Protein AF-A0A955SWL1-F1 (afdb_monomer)

Mean predicted aligned error: 20.35 Å

Foldseek 3Di:
DDWDFPDDDDPVQVVCVLLVNDDPPRTQFDFPVPDQDDQWRAGPDPNGPIDGHPLGDDGFDFDAFKEKDAPDDDCVVGHRTYCCVVQAVRAFKDKDKDKDADAPVLLVAFQWKKKWKLWWQWKWKDKQRHTQDIDQPPPDDDPRDAGNGGDDSVCSRAIDIGTRSVVSSSDDHTMIMMMMMHGHNDSNDNMTIIGIDMDTDHDPPQDDFPPQWFWCPDDDDDPAWDKEWEWEDDPRDIDPIDIDTDGDDPCLLFKFWFWWQQAAADDQQLTKIKIWGCDQAKGFQAQKFKPPFWGDGFHRDIHHHGFMEMEGQDPVSNCVVPNPDFHYRYYIPDGGDLAKDWIWIAGNVRHTSAIEIDGCVLAVCSNNVQWIWGFQCRPDPPRCCNNDSVRTDTAPDRNHDRGDDSDPDDPPPPPPPPPPPDPDDDDDDDDDDDDDDDDDDDDDDDDDDDDDDDDDDDDDDDDDDDDDDDDDDDDDDDDDDDDDDDDDDDDDADDWYWYWYDDDDDDDDDDDPDGTTMTDTDPPDDDDDDD

Solvent-accessible surface area (backbone atoms only — not comparable to full-atom values): 32246 Å² total; per-residue (Å²): 106,51,76,44,54,83,55,88,72,52,73,68,52,52,49,30,50,71,70,70,41,84,70,88,78,51,69,53,35,32,32,59,78,76,72,78,63,74,53,59,34,57,28,76,39,98,69,67,62,58,42,73,58,77,85,79,68,80,67,81,84,78,43,96,61,12,38,21,36,48,92,79,61,90,57,47,92,52,44,50,21,78,43,45,94,69,20,56,75,67,30,10,36,50,82,48,76,49,74,47,75,40,52,65,66,56,67,73,55,51,65,40,29,35,39,34,31,26,36,32,30,14,32,44,32,24,44,65,80,45,80,66,53,71,41,36,63,43,101,74,76,57,88,61,35,37,21,66,41,80,58,56,67,96,51,16,76,44,71,45,77,40,84,31,41,92,48,54,86,55,63,52,67,41,77,42,37,44,36,33,40,40,20,22,68,40,31,68,49,80,57,44,44,38,28,76,47,81,49,73,44,55,79,78,84,90,77,77,81,56,93,68,37,45,70,61,85,63,90,80,84,75,88,47,28,44,50,44,28,39,31,46,36,58,84,86,46,70,51,72,78,44,75,47,68,46,73,34,61,65,44,53,84,18,46,37,76,42,36,39,28,45,26,49,63,63,102,56,62,52,29,35,42,29,37,31,24,75,34,93,55,65,32,41,37,20,59,21,27,39,82,32,63,41,47,41,65,40,51,93,46,74,33,47,56,69,32,55,32,32,38,25,53,33,62,69,51,32,33,73,76,77,45,84,85,57,50,68,71,45,66,35,48,81,62,67,52,57,72,36,48,47,42,26,35,25,35,54,83,64,50,73,40,46,70,31,51,54,50,31,89,62,43,73,48,25,43,54,52,22,16,12,43,29,49,75,59,74,83,54,87,62,62,71,46,67,54,34,67,89,40,44,41,65,34,85,42,80,74,29,48,87,70,54,73,72,74,62,82,82,75,70,76,72,76,73,74,74,80,72,81,72,78,77,84,74,86,76,85,78,81,85,84,82,91,83,83,88,85,91,84,91,88,86,84,90,92,84,83,89,85,88,88,80,90,85,89,82,90,82,89,79,93,77,88,84,84,85,80,75,94,71,94,74,87,80,81,81,83,84,81,81,85,85,84,93,84,83,89,80,90,76,86,58,64,52,38,39,33,38,42,44,57,88,88,74,92,75,87,85,90,78,98,66,88,72,44,30,33,29,58,42,86,60,80,63,86,83,86,83,134

pLDDT: mean 73.9, std 24.83, range [23.28, 98.69]

Structure (mmCIF, N/CA/C/O backbone):
data_AF-A0A955SWL1-F1
#
_entry.id   AF-A0A955SWL1-F1
#
loop_
_atom_site.group_PDB
_atom_site.id
_atom_site.type_symbol
_atom_site.label_atom_id
_atom_site.label_alt_id
_atom_site.label_comp_id
_atom_site.label_asym_id
_atom_site.label_entity_id
_atom_site.label_seq_id
_atom_site.pdbx_PDB_ins_code
_atom_site.Cartn_x
_atom_site.Cartn_y
_atom_site.Cartn_z
_atom_site.occupancy
_atom_site.B_iso_or_equiv
_atom_site.auth_seq_id
_atom_site.auth_comp_id
_atom_site.auth_asym_id
_atom_site.auth_atom_id
_atom_site.pdbx_PDB_model_num
ATOM 1 N N . ASP A 1 1 ? -10.195 -3.690 32.851 1.00 77.19 1 ASP A N 1
ATOM 2 C CA . ASP A 1 1 ? -9.966 -3.498 34.297 1.00 77.19 1 ASP A CA 1
ATOM 3 C C . ASP A 1 1 ? -11.018 -4.256 35.095 1.00 77.19 1 ASP A C 1
ATOM 5 O O . ASP A 1 1 ? -12.102 -4.505 34.584 1.00 77.19 1 ASP A O 1
ATOM 9 N N . VAL A 1 2 ? -10.690 -4.637 36.328 1.00 85.94 2 VAL A N 1
ATOM 10 C CA . VAL A 1 2 ? -11.568 -5.339 37.274 1.00 85.94 2 VAL A CA 1
ATOM 11 C C . VAL A 1 2 ? -11.665 -4.500 38.545 1.00 85.94 2 VAL A C 1
ATOM 13 O O . VAL A 1 2 ? -10.657 -3.994 39.035 1.00 85.94 2 VAL A O 1
ATOM 16 N N . ARG A 1 3 ? -12.878 -4.331 39.081 1.00 88.88 3 ARG A N 1
ATOM 17 C CA . ARG A 1 3 ? -13.158 -3.478 40.245 1.00 88.88 3 ARG A CA 1
ATOM 18 C C . ARG A 1 3 ? -13.991 -4.234 41.275 1.00 88.88 3 ARG A C 1
ATOM 20 O O . ARG A 1 3 ? -15.032 -4.787 40.927 1.00 88.88 3 ARG A O 1
ATOM 27 N N . ILE A 1 4 ? -13.576 -4.211 42.540 1.00 91.50 4 ILE A N 1
ATOM 28 C CA . ILE A 1 4 ? -14.351 -4.761 43.664 1.00 91.50 4 ILE A CA 1
ATOM 29 C C . ILE A 1 4 ? -14.865 -3.619 44.533 1.00 91.50 4 ILE A C 1
ATOM 31 O O . ILE A 1 4 ? -14.110 -2.720 44.900 1.00 91.50 4 ILE A O 1
ATOM 35 N N . TYR A 1 5 ? -16.144 -3.687 44.901 1.00 93.69 5 TYR A N 1
ATOM 36 C CA . TYR A 1 5 ? -16.805 -2.738 45.793 1.00 93.69 5 TYR A CA 1
ATOM 37 C C . TYR A 1 5 ? -17.260 -3.436 47.080 1.00 93.69 5 TYR A C 1
ATOM 39 O O . TYR A 1 5 ? -17.815 -4.532 47.036 1.00 93.69 5 TYR A O 1
ATOM 47 N N . ASN A 1 6 ? -17.101 -2.781 48.233 1.00 94.69 6 ASN A N 1
ATOM 48 C CA . ASN A 1 6 ? -17.523 -3.293 49.549 1.00 94.69 6 ASN A CA 1
ATOM 49 C C . ASN A 1 6 ? -19.047 -3.229 49.796 1.00 94.69 6 ASN A C 1
ATOM 51 O O . ASN A 1 6 ? -19.517 -3.386 50.924 1.00 94.69 6 ASN A O 1
ATOM 55 N N . ARG A 1 7 ? -19.819 -2.981 48.738 1.00 95.25 7 ARG A N 1
ATOM 56 C CA . ARG A 1 7 ? -21.271 -2.818 48.725 1.00 95.25 7 ARG A CA 1
ATOM 57 C C . ARG A 1 7 ? -21.825 -3.259 47.375 1.00 95.25 7 ARG A C 1
ATOM 59 O O . ARG A 1 7 ? -21.114 -3.238 46.374 1.00 95.25 7 ARG A O 1
ATOM 66 N N . ALA A 1 8 ? -23.122 -3.551 47.329 1.00 92.31 8 ALA A N 1
ATOM 67 C CA . ALA A 1 8 ? -23.827 -3.611 46.056 1.00 92.31 8 ALA A CA 1
ATOM 68 C C . ALA A 1 8 ? -23.809 -2.230 45.369 1.00 92.31 8 ALA A C 1
ATOM 70 O O . ALA A 1 8 ? -23.988 -1.190 46.017 1.00 92.31 8 ALA A O 1
ATOM 71 N N . LEU A 1 9 ? -23.616 -2.240 44.053 1.00 91.62 9 LEU A N 1
ATOM 72 C CA . LEU A 1 9 ? -23.863 -1.088 43.194 1.00 91.62 9 LEU A CA 1
ATOM 73 C C . LEU A 1 9 ? -25.334 -1.078 42.773 1.00 91.62 9 LEU A C 1
ATOM 75 O O . LEU A 1 9 ? -25.933 -2.125 42.527 1.00 91.62 9 LEU A O 1
ATOM 79 N N . THR A 1 10 ? -25.923 0.109 42.686 1.00 92.06 10 THR A N 1
ATOM 80 C CA . THR A 1 10 ? -27.245 0.286 42.073 1.00 92.06 10 THR A CA 1
ATOM 81 C C . THR A 1 10 ? -27.165 0.090 40.551 1.00 92.06 10 THR A C 1
ATOM 83 O O . THR A 1 10 ? -26.095 0.286 39.974 1.00 92.06 10 THR A O 1
ATOM 86 N N . PRO A 1 11 ? -28.273 -0.224 39.850 1.00 87.88 11 PRO A N 1
ATOM 87 C CA . PRO A 1 11 ? -28.261 -0.346 38.388 1.00 87.88 11 PRO A CA 1
ATOM 88 C C . PRO A 1 11 ? -27.740 0.906 37.665 1.00 87.88 11 PRO A C 1
ATOM 90 O O . PRO A 1 11 ? -27.077 0.785 36.641 1.00 87.88 11 PRO A O 1
ATOM 93 N N . ALA A 1 12 ? -27.974 2.100 38.223 1.00 82.19 12 ALA A N 1
ATOM 94 C CA . ALA A 1 12 ? -27.424 3.352 37.704 1.00 82.19 12 ALA A CA 1
ATOM 95 C C . ALA A 1 12 ? -25.899 3.453 37.894 1.00 82.19 12 ALA A C 1
ATOM 97 O O . ALA A 1 12 ? -25.203 3.935 37.012 1.00 82.19 12 ALA A O 1
ATOM 98 N N . GLU A 1 13 ? -25.354 2.959 39.007 1.00 88.00 13 GLU A N 1
ATOM 99 C CA . GLU A 1 13 ? -23.904 2.918 39.240 1.00 88.00 13 GLU A CA 1
ATOM 100 C C . GLU A 1 13 ? -23.204 1.855 38.384 1.00 88.00 13 GLU A C 1
ATOM 102 O O . GLU A 1 13 ? -22.094 2.086 37.914 1.00 88.00 13 GLU A O 1
ATOM 107 N N . VAL A 1 14 ? -23.861 0.721 38.119 1.00 81.06 14 VAL A N 1
ATOM 108 C CA . VAL A 1 14 ? -23.382 -0.269 37.138 1.00 81.06 14 VAL A CA 1
ATOM 109 C C . VAL A 1 14 ? -23.376 0.334 35.728 1.00 81.06 14 VAL A C 1
ATOM 111 O O . VAL A 1 14 ? -22.389 0.186 35.013 1.00 81.06 14 VAL A O 1
ATOM 114 N N . MET A 1 15 ? -24.426 1.073 35.352 1.00 71.00 15 MET A N 1
ATOM 115 C CA . MET A 1 15 ? -24.489 1.791 34.073 1.00 71.00 15 MET A CA 1
ATOM 116 C C . MET A 1 15 ? -23.420 2.892 33.972 1.00 71.00 15 MET A C 1
ATOM 118 O O . MET A 1 15 ? -22.793 3.040 32.931 1.00 71.00 15 MET A O 1
ATOM 122 N N . ASN A 1 16 ? -23.147 3.619 35.061 1.00 77.75 16 ASN A N 1
ATOM 123 C CA . ASN A 1 16 ? -22.054 4.592 35.111 1.00 77.75 16 ASN A CA 1
ATOM 124 C C . ASN A 1 16 ? -20.698 3.923 34.840 1.00 77.75 16 ASN A C 1
ATOM 126 O O . ASN A 1 16 ? -19.954 4.413 33.997 1.00 77.75 16 ASN A O 1
ATOM 130 N N . LEU A 1 17 ? -20.401 2.781 35.477 1.00 75.06 17 LEU A N 1
ATOM 131 C CA . LEU A 1 17 ? -19.157 2.044 35.220 1.00 75.06 17 LEU A CA 1
ATOM 132 C C . LEU A 1 17 ? -19.070 1.495 33.788 1.00 75.06 17 LEU A C 1
ATOM 134 O O . LEU A 1 17 ? -17.985 1.520 33.209 1.00 75.06 17 LEU A O 1
ATOM 138 N N . ALA A 1 18 ? -20.186 1.040 33.206 1.00 64.25 18 ALA A N 1
ATOM 139 C CA . ALA A 1 18 ? -20.243 0.653 31.794 1.00 64.25 18 ALA A CA 1
ATOM 140 C C . ALA A 1 18 ? -19.903 1.845 30.878 1.00 64.25 18 ALA A C 1
ATOM 142 O O . ALA A 1 18 ? -19.062 1.720 29.993 1.00 64.25 18 ALA A O 1
ATOM 143 N N . ASN A 1 19 ? -20.446 3.025 31.191 1.00 61.38 19 ASN A N 1
ATOM 144 C CA . ASN A 1 19 ? -20.167 4.300 30.523 1.00 61.38 19 ASN A CA 1
ATOM 145 C C . ASN A 1 19 ? -18.843 4.958 30.980 1.00 61.38 19 ASN A C 1
ATOM 147 O O . ASN A 1 19 ? -18.654 6.159 30.796 1.00 61.38 19 ASN A O 1
ATOM 151 N N . ARG A 1 20 ? -17.938 4.202 31.625 1.00 67.19 20 ARG A N 1
ATOM 152 C CA . ARG A 1 20 ? -16.623 4.645 32.137 1.00 67.19 20 ARG A CA 1
ATOM 153 C C . ARG A 1 20 ? -16.635 5.820 33.132 1.00 67.19 20 ARG A C 1
ATOM 155 O O . ARG A 1 20 ? -15.577 6.339 33.478 1.00 67.19 20 ARG A O 1
ATOM 162 N N . VAL A 1 21 ? -17.795 6.181 33.678 1.00 72.25 21 VAL A N 1
ATOM 163 C CA . VAL A 1 21 ? -17.941 7.154 34.768 1.00 72.25 21 VAL A CA 1
ATOM 164 C C . VAL A 1 21 ? -17.620 6.472 36.098 1.00 72.25 21 VAL A C 1
ATOM 166 O O . VAL A 1 21 ? -18.338 5.575 36.545 1.00 72.25 21 VAL A O 1
ATOM 169 N N . ASP A 1 22 ? -16.548 6.914 36.757 1.00 75.06 22 ASP A N 1
ATOM 170 C CA . ASP A 1 22 ? -16.122 6.352 38.039 1.00 75.06 22 ASP A CA 1
ATOM 171 C C . ASP A 1 22 ? -17.207 6.464 39.121 1.00 75.06 22 ASP A C 1
ATOM 173 O O . ASP A 1 22 ? -17.764 7.531 39.382 1.00 75.06 22 ASP A O 1
ATOM 177 N N . VAL A 1 23 ? -17.453 5.352 39.819 1.00 83.50 23 VAL A N 1
ATOM 178 C CA . VAL A 1 23 ? -18.253 5.314 41.050 1.00 83.50 23 VAL A CA 1
ATOM 179 C C . VAL A 1 23 ? -17.289 5.441 42.239 1.00 83.50 23 VAL A C 1
ATOM 181 O O . VAL A 1 23 ? -16.580 4.474 42.536 1.00 83.50 23 VAL A O 1
ATOM 184 N N . PRO A 1 24 ? -17.228 6.599 42.932 1.00 74.88 24 PRO A N 1
ATOM 185 C CA . PRO A 1 24 ? -16.130 6.920 43.850 1.00 74.88 24 PRO A CA 1
ATOM 186 C C . PRO A 1 24 ? -16.301 6.356 45.270 1.00 74.88 24 PRO A C 1
ATOM 188 O O . PRO A 1 24 ? -15.423 6.527 46.112 1.00 74.88 24 PRO A O 1
ATOM 191 N N . THR A 1 25 ? -17.432 5.718 45.587 1.00 88.19 25 THR A N 1
ATOM 192 C CA . THR A 1 25 ? -17.775 5.299 46.957 1.00 88.19 25 THR A CA 1
ATOM 193 C C . THR A 1 25 ? -17.807 3.781 47.113 1.00 88.19 25 THR A C 1
ATOM 195 O O . THR A 1 25 ? -18.616 3.088 46.497 1.00 88.19 25 THR A O 1
ATOM 198 N N . GLY A 1 26 ? -16.963 3.259 48.007 1.00 88.25 26 GLY A N 1
ATOM 199 C CA . GLY A 1 26 ? -16.896 1.831 48.342 1.00 88.25 26 GLY A CA 1
ATOM 200 C C . GLY A 1 26 ? -15.965 0.994 47.460 1.00 88.25 26 GLY A C 1
ATOM 201 O O . GLY A 1 26 ? -15.867 -0.212 47.684 1.00 88.25 26 GLY A O 1
ATOM 202 N N . LEU A 1 27 ? -15.271 1.606 46.492 1.00 92.19 27 LEU A N 1
ATOM 203 C CA . LEU A 1 27 ? -14.221 0.939 45.719 1.00 92.19 27 LEU A CA 1
ATOM 204 C C . LEU A 1 27 ? -13.147 0.409 46.682 1.00 92.19 27 LEU A C 1
ATOM 206 O O . LEU A 1 27 ? -12.647 1.143 47.533 1.00 92.19 27 LEU A O 1
ATOM 210 N N . THR A 1 28 ? -12.863 -0.885 46.579 1.00 93.75 28 THR A N 1
ATOM 211 C CA . THR A 1 28 ? -11.997 -1.636 47.498 1.00 93.75 28 THR A CA 1
ATOM 212 C C . THR A 1 28 ? -10.724 -2.095 46.799 1.00 93.75 28 THR A C 1
ATOM 214 O O . THR A 1 28 ? -9.659 -1.946 47.374 1.00 93.75 28 THR A O 1
ATOM 217 N N . ALA A 1 29 ? -10.815 -2.574 45.558 1.00 92.12 29 ALA A N 1
ATOM 218 C CA . ALA A 1 29 ? -9.658 -2.901 44.721 1.00 92.12 29 ALA A CA 1
ATOM 219 C C . ALA A 1 29 ? -9.950 -2.544 43.257 1.00 92.12 29 ALA A C 1
ATOM 221 O O . ALA A 1 29 ? -11.106 -2.647 42.824 1.00 92.12 29 ALA A O 1
ATOM 222 N N . HIS A 1 30 ? -8.927 -2.138 42.502 1.00 90.12 30 HIS A N 1
ATOM 223 C CA . HIS A 1 30 ? -9.036 -1.794 41.079 1.00 90.12 30 HIS A CA 1
ATOM 224 C C . HIS A 1 30 ? -7.797 -2.231 40.297 1.00 90.12 30 HIS A C 1
ATOM 226 O O . HIS A 1 30 ? -6.814 -1.502 40.224 1.00 90.12 30 HIS A O 1
ATOM 232 N N . TRP A 1 31 ? -7.868 -3.385 39.641 1.00 89.31 31 TRP A N 1
ATOM 233 C CA . TRP A 1 31 ? -6.806 -3.851 38.748 1.00 89.31 31 TRP A CA 1
ATOM 234 C C . TRP A 1 31 ? -7.074 -3.359 37.334 1.00 89.31 31 TRP A C 1
ATOM 236 O O . TRP A 1 31 ? -8.069 -3.742 36.710 1.00 89.31 31 TRP A O 1
ATOM 246 N N . LYS A 1 32 ? -6.203 -2.504 36.804 1.00 79.00 32 LYS A N 1
ATOM 247 C CA . LYS A 1 32 ? -6.342 -2.006 35.429 1.00 79.00 32 LYS A CA 1
ATOM 248 C C . LYS A 1 32 ? -5.908 -3.028 34.377 1.00 79.00 32 LYS A C 1
ATOM 250 O O . LYS A 1 32 ? -6.414 -2.973 33.246 1.00 79.00 32 LYS A O 1
ATOM 255 N N . LEU A 1 33 ? -5.066 -3.986 34.777 1.00 78.94 33 LEU A N 1
ATOM 256 C CA . LEU A 1 33 ? -4.456 -5.003 33.915 1.00 78.94 33 LEU A CA 1
ATOM 257 C C . LEU A 1 33 ? -3.596 -4.367 32.801 1.00 78.94 33 LEU A C 1
ATOM 259 O O . LEU A 1 33 ? -3.552 -4.878 31.682 1.00 78.94 33 LEU A O 1
ATOM 263 N N . ASP A 1 34 ? -3.068 -3.165 33.068 1.00 72.44 34 ASP A N 1
ATOM 264 C CA . ASP A 1 34 ? -2.283 -2.307 32.168 1.00 72.44 34 ASP A CA 1
ATOM 265 C C . ASP A 1 34 ? -0.789 -2.277 32.528 1.00 72.44 34 ASP A C 1
ATOM 267 O O . ASP A 1 34 ? -0.053 -1.381 32.113 1.00 72.44 34 ASP A O 1
ATOM 271 N N . GLU A 1 35 ? -0.344 -3.276 33.287 1.00 79.25 35 GLU A N 1
ATOM 272 C CA . GLU A 1 35 ? 1.061 -3.563 33.527 1.00 79.25 35 GLU A CA 1
ATOM 273 C C . GLU A 1 35 ? 1.765 -3.985 32.224 1.00 79.25 35 GLU A C 1
ATOM 275 O O . GLU A 1 35 ? 1.132 -4.341 31.232 1.00 79.25 35 GLU A O 1
ATOM 280 N N . THR A 1 36 ? 3.098 -3.915 32.216 1.00 74.62 36 THR A N 1
ATOM 281 C CA . THR A 1 36 ? 3.931 -4.225 31.036 1.00 74.62 36 THR A CA 1
ATOM 282 C C . THR A 1 36 ? 5.124 -5.125 31.371 1.00 74.62 36 THR A C 1
ATOM 284 O O . THR A 1 36 ? 6.067 -5.224 30.591 1.00 74.62 36 THR A O 1
ATOM 287 N N . SER A 1 37 ? 5.158 -5.701 32.578 1.00 79.56 37 SER A N 1
ATOM 288 C CA . SER A 1 37 ? 6.166 -6.677 33.009 1.00 79.56 37 SER A CA 1
ATOM 289 C C . SER A 1 37 ? 5.752 -7.376 34.309 1.00 79.56 37 SER A C 1
ATOM 291 O O . SER A 1 37 ? 5.032 -6.811 35.132 1.00 79.56 37 SER A O 1
ATOM 293 N N . GLY A 1 38 ? 6.274 -8.586 34.529 1.00 84.44 38 GLY A N 1
ATOM 294 C CA . GLY A 1 38 ? 6.095 -9.343 35.772 1.00 84.44 38 GLY A CA 1
ATOM 295 C C . GLY A 1 38 ? 4.741 -10.049 35.909 1.00 84.44 38 GLY A C 1
ATOM 296 O O . GLY A 1 38 ? 3.947 -10.120 34.976 1.00 84.44 38 GLY A O 1
ATOM 297 N N . THR A 1 39 ? 4.492 -10.610 37.093 1.00 87.56 39 THR A N 1
ATOM 298 C CA . THR A 1 39 ? 3.322 -11.462 37.388 1.00 87.56 39 THR A CA 1
ATOM 299 C C . THR A 1 39 ? 2.355 -10.837 38.399 1.00 87.56 39 THR A C 1
ATOM 301 O O . THR A 1 39 ? 1.495 -11.525 38.949 1.00 87.56 39 THR A O 1
ATOM 304 N N . THR A 1 40 ? 2.467 -9.531 38.650 1.00 88.00 40 THR A N 1
ATOM 305 C CA . THR A 1 40 ? 1.610 -8.795 39.590 1.00 88.00 40 THR A CA 1
ATOM 306 C C . THR A 1 40 ? 0.628 -7.920 38.823 1.00 88.00 40 THR A C 1
ATOM 308 O O . THR A 1 40 ? 1.055 -7.064 38.058 1.00 88.00 40 THR A O 1
ATOM 311 N N . ALA A 1 41 ? -0.670 -8.084 39.076 1.00 89.25 41 ALA A N 1
ATOM 312 C CA . ALA A 1 41 ? -1.682 -7.098 38.711 1.00 89.25 41 ALA A CA 1
ATOM 313 C C . ALA A 1 41 ? -1.779 -6.071 39.848 1.00 89.25 41 ALA A C 1
ATOM 315 O O . ALA A 1 41 ? -2.164 -6.426 40.964 1.00 89.25 41 ALA A O 1
ATOM 316 N N . ALA A 1 42 ? -1.428 -4.816 39.596 1.00 90.56 42 ALA A N 1
ATOM 317 C CA . ALA A 1 42 ? -1.368 -3.785 40.622 1.00 90.56 42 ALA A CA 1
ATOM 318 C C . ALA A 1 42 ? -2.771 -3.285 40.996 1.00 90.56 42 ALA A C 1
ATOM 320 O O . ALA A 1 42 ? -3.585 -2.932 40.134 1.00 90.56 42 ALA A O 1
ATOM 321 N N . ASP A 1 43 ? -3.058 -3.206 42.294 1.00 92.62 43 ASP A N 1
ATOM 322 C CA . ASP A 1 43 ? -4.232 -2.490 42.780 1.00 92.62 43 ASP A CA 1
ATOM 323 C C . ASP A 1 43 ? -4.000 -0.980 42.623 1.00 92.62 43 ASP A C 1
ATOM 325 O O . ASP A 1 43 ? -3.198 -0.366 43.322 1.00 92.62 43 ASP A O 1
ATOM 329 N N . SER A 1 44 ? -4.726 -0.355 41.695 1.00 89.56 44 SER A N 1
ATOM 330 C CA . SER A 1 44 ? -4.699 1.096 41.477 1.00 89.56 44 SER A CA 1
ATOM 331 C C . SER A 1 44 ? -5.369 1.898 42.603 1.00 89.56 44 SER A C 1
ATOM 333 O O . SER A 1 44 ? -5.387 3.130 42.539 1.00 89.56 44 SER A O 1
ATOM 335 N N . THR A 1 45 ? -5.930 1.245 43.627 1.00 87.75 45 THR A N 1
ATOM 336 C CA . THR A 1 45 ? -6.356 1.906 44.867 1.00 87.75 45 THR A CA 1
ATOM 337 C C . THR A 1 45 ? -5.235 1.936 45.910 1.00 87.75 45 THR A C 1
ATOM 339 O O . THR A 1 45 ? -4.272 1.182 45.857 1.00 87.75 45 THR A O 1
ATOM 342 N N . ALA A 1 46 ? -5.380 2.775 46.938 1.00 87.06 46 ALA A N 1
ATOM 343 C CA . ALA A 1 46 ? -4.430 2.827 48.053 1.00 87.06 46 ALA A CA 1
ATOM 344 C C . ALA A 1 46 ? -4.536 1.635 49.038 1.00 87.06 46 ALA A C 1
ATOM 346 O O . ALA A 1 46 ? -3.930 1.688 50.109 1.00 87.06 46 ALA A O 1
ATOM 347 N N . ASN A 1 47 ? -5.324 0.596 48.727 1.00 89.69 47 ASN A N 1
ATOM 348 C CA . ASN A 1 47 ? -5.592 -0.522 49.639 1.00 89.69 47 ASN A CA 1
ATOM 349 C C . ASN A 1 47 ? -4.593 -1.686 49.490 1.00 89.69 47 ASN A C 1
ATOM 351 O O . ASN A 1 47 ? -4.467 -2.485 50.419 1.00 89.69 47 ASN A O 1
ATOM 355 N N . GLY A 1 48 ? -3.849 -1.754 48.379 1.00 90.44 48 GLY A N 1
ATOM 356 C CA . GLY A 1 48 ? -2.761 -2.719 48.182 1.00 90.44 48 GLY A CA 1
ATOM 357 C C . GLY A 1 48 ? -3.239 -4.163 48.030 1.00 90.44 48 GLY A C 1
ATOM 358 O O . GLY A 1 48 ? -2.574 -5.092 48.489 1.00 90.44 48 GLY A O 1
ATOM 359 N N . HIS A 1 49 ? -4.409 -4.369 47.424 1.00 93.19 49 HIS A N 1
ATOM 360 C CA . HIS A 1 49 ? -4.927 -5.697 47.099 1.00 93.19 49 HIS A CA 1
ATOM 361 C C . HIS A 1 49 ? -4.339 -6.225 45.783 1.00 93.19 49 HIS A C 1
ATOM 363 O O . HIS A 1 49 ? -5.083 -6.611 44.889 1.00 93.19 49 HIS A O 1
ATOM 369 N N . ASP A 1 50 ? -3.014 -6.225 45.641 1.00 92.50 50 ASP A N 1
ATOM 370 C CA . ASP A 1 50 ? -2.349 -6.675 44.415 1.00 92.50 50 ASP A CA 1
ATOM 371 C C . ASP A 1 50 ? -2.730 -8.125 44.067 1.00 92.50 50 ASP A C 1
ATOM 373 O O . ASP A 1 50 ? -2.742 -9.020 44.918 1.00 92.50 50 ASP A O 1
ATOM 377 N N . GLY A 1 51 ? -3.076 -8.348 42.800 1.00 88.69 51 GLY A N 1
ATOM 378 C CA . GLY A 1 51 ? -3.392 -9.660 42.250 1.00 88.69 51 GLY A CA 1
ATOM 379 C C . GLY A 1 51 ? -2.145 -10.356 41.710 1.00 88.69 51 GLY A C 1
ATOM 380 O O . GLY A 1 51 ? -1.150 -9.715 41.377 1.00 88.69 51 GLY A O 1
ATOM 381 N N . THR A 1 52 ? -2.205 -11.678 41.569 1.00 88.62 52 THR A N 1
ATOM 382 C CA . THR A 1 52 ? -1.174 -12.457 40.870 1.00 88.62 52 THR A CA 1
ATOM 383 C C . THR A 1 52 ? -1.736 -12.946 39.543 1.00 88.62 52 THR A C 1
ATOM 385 O O . THR A 1 52 ? -2.784 -13.593 39.516 1.00 88.62 52 THR A O 1
ATOM 388 N N . LEU A 1 53 ? -1.045 -12.629 38.453 1.00 82.19 53 LEU A N 1
ATOM 389 C CA . LEU A 1 53 ? -1.323 -13.162 37.126 1.00 82.19 53 LEU A CA 1
ATOM 390 C C . LEU A 1 53 ? -0.877 -14.630 37.083 1.00 82.19 53 LEU A C 1
ATOM 392 O O . LEU A 1 53 ? 0.203 -14.971 37.564 1.00 82.19 53 LEU A O 1
ATOM 396 N N . LEU A 1 54 ? -1.726 -15.495 36.534 1.00 79.25 54 LEU A N 1
ATOM 397 C CA . LEU A 1 54 ? -1.484 -16.933 36.408 1.00 79.25 54 LEU A CA 1
ATOM 398 C C . LEU A 1 54 ? -1.244 -17.286 34.936 1.00 79.25 54 LEU A C 1
ATOM 400 O O . LEU A 1 54 ? -1.747 -16.590 34.059 1.00 79.25 54 LEU A O 1
ATOM 404 N N . GLY A 1 55 ? -0.507 -18.371 34.681 1.00 68.19 55 GLY A N 1
ATOM 405 C CA . GLY A 1 55 ? -0.112 -18.773 33.324 1.00 68.19 55 GLY A CA 1
ATOM 406 C C . GLY A 1 55 ? 1.201 -18.151 32.838 1.00 68.19 55 GLY A C 1
ATOM 407 O O . GLY A 1 55 ? 1.414 -18.097 31.636 1.00 68.19 55 GLY A O 1
ATOM 408 N N . ASP A 1 56 ? 2.052 -17.673 33.758 1.00 72.69 56 ASP A N 1
ATOM 409 C CA . ASP A 1 56 ? 3.397 -17.131 33.493 1.00 72.69 56 ASP A CA 1
ATOM 410 C C . ASP A 1 56 ? 3.458 -16.179 32.273 1.00 72.69 56 ASP A C 1
ATOM 412 O O . ASP A 1 56 ? 4.166 -16.453 31.302 1.00 72.69 56 ASP A O 1
ATOM 416 N N . PRO A 1 57 ? 2.709 -15.053 32.302 1.00 73.44 57 PRO A N 1
ATOM 417 C CA . PRO A 1 57 ? 2.546 -14.167 31.151 1.00 73.44 57 PRO A CA 1
ATOM 418 C C . PRO A 1 57 ? 3.876 -13.580 30.674 1.00 73.44 57 PRO A C 1
ATOM 420 O O . PRO A 1 57 ? 4.599 -12.931 31.438 1.00 73.44 57 PRO A O 1
ATOM 423 N N . GLN A 1 58 ? 4.160 -13.766 29.386 1.00 76.94 58 GLN A N 1
ATOM 424 C CA . GLN A 1 58 ? 5.255 -13.091 28.699 1.00 76.94 58 GLN A CA 1
ATOM 425 C C . GLN A 1 58 ? 4.786 -11.721 28.197 1.00 76.94 58 GLN A C 1
ATOM 427 O O . GLN A 1 58 ? 3.651 -11.561 27.749 1.00 76.94 58 GLN A O 1
ATOM 432 N N . TRP A 1 59 ? 5.659 -10.720 28.303 1.00 76.69 59 TRP A N 1
ATOM 433 C CA . TRP A 1 59 ? 5.344 -9.327 27.989 1.00 76.69 59 TRP A CA 1
ATOM 434 C C . TRP A 1 59 ? 6.240 -8.824 26.862 1.00 76.69 59 TRP A C 1
ATOM 436 O O . TRP A 1 59 ? 7.397 -8.466 27.092 1.00 76.69 59 TRP A O 1
ATOM 446 N N . VAL A 1 60 ? 5.688 -8.771 25.653 1.00 75.38 60 VAL A N 1
ATOM 447 C CA . VAL A 1 60 ? 6.367 -8.225 24.472 1.00 75.38 60 VAL A CA 1
ATOM 448 C C . VAL A 1 60 ? 6.139 -6.713 24.406 1.00 75.38 60 VAL A C 1
ATOM 450 O O . VAL A 1 60 ? 5.038 -6.229 24.671 1.00 75.38 60 VAL A O 1
ATOM 453 N N . VAL A 1 61 ? 7.179 -5.948 24.064 1.00 71.56 61 VAL A N 1
ATOM 454 C CA . VAL A 1 61 ? 7.066 -4.502 23.815 1.00 71.56 61 VAL A CA 1
ATOM 455 C C . VAL A 1 61 ? 6.570 -4.307 22.376 1.00 71.56 61 VAL A C 1
ATOM 457 O O . VAL A 1 61 ? 7.304 -4.660 21.456 1.00 71.56 61 VAL A O 1
ATOM 460 N N . PRO A 1 62 ? 5.356 -3.771 22.148 1.00 68.38 62 PRO A N 1
ATOM 461 C CA . PRO A 1 62 ? 4.767 -3.759 20.815 1.00 68.38 62 PRO A CA 1
ATOM 462 C C . PRO A 1 62 ? 5.322 -2.633 19.936 1.00 68.38 62 PRO A C 1
ATOM 464 O O . PRO A 1 62 ? 5.358 -1.465 20.335 1.00 68.38 62 PRO A O 1
ATOM 467 N N . THR A 1 63 ? 5.650 -2.973 18.692 1.00 72.50 63 THR A N 1
ATOM 468 C CA . THR A 1 63 ? 5.797 -2.012 17.592 1.00 72.50 63 THR A CA 1
ATOM 469 C C . THR A 1 63 ? 4.425 -1.771 16.957 1.00 72.50 63 THR A C 1
ATOM 471 O O . THR A 1 63 ? 3.600 -2.681 16.868 1.00 72.50 63 THR A O 1
ATOM 474 N N . ARG A 1 64 ? 4.155 -0.550 16.480 1.00 71.00 64 ARG A N 1
ATOM 475 C CA . ARG A 1 64 ? 2.890 -0.228 15.801 1.00 71.00 64 ARG A CA 1
ATOM 476 C C . ARG A 1 64 ? 2.810 -0.937 14.440 1.00 71.00 64 ARG A C 1
ATOM 478 O O . ARG A 1 64 ? 3.485 -0.527 13.505 1.00 71.00 64 ARG A O 1
ATOM 485 N N . GLY A 1 65 ? 1.946 -1.942 14.337 1.00 79.69 65 GLY A N 1
ATOM 486 C CA . GLY A 1 65 ? 1.670 -2.723 13.128 1.00 79.69 65 GLY A CA 1
ATOM 487 C C . GLY A 1 65 ? 0.957 -4.026 13.498 1.00 79.69 65 GLY A C 1
ATOM 488 O O . GLY A 1 65 ? 0.280 -4.069 14.527 1.00 79.69 65 GLY A O 1
ATOM 489 N N . GLY A 1 66 ? 1.107 -5.079 12.691 1.00 87.19 66 GLY A N 1
ATOM 490 C CA . GLY A 1 66 ? 0.610 -6.409 13.047 1.00 87.19 66 GLY A CA 1
ATOM 491 C C . GLY A 1 66 ? 1.416 -7.069 14.168 1.00 87.19 66 GLY A C 1
ATOM 492 O O . GLY A 1 66 ? 2.600 -6.783 14.363 1.00 87.19 66 GLY A O 1
ATOM 493 N N . VAL A 1 67 ? 0.757 -7.972 14.884 1.00 90.69 67 VAL A N 1
ATOM 494 C CA . VAL A 1 67 ? 1.345 -8.907 15.847 1.00 90.69 67 VAL A CA 1
ATOM 495 C C . VAL A 1 67 ? 1.245 -10.302 15.233 1.00 90.69 67 VAL A C 1
ATOM 497 O O . VAL A 1 67 ? 0.190 -10.643 14.700 1.00 90.69 67 VAL A O 1
ATOM 500 N N . GLY A 1 68 ? 2.316 -11.091 15.262 1.00 92.75 68 GLY A N 1
ATOM 501 C CA . GLY A 1 68 ? 2.321 -12.394 14.593 1.00 92.75 68 GLY A CA 1
ATOM 502 C C . GLY A 1 68 ? 3.665 -13.112 14.621 1.00 92.75 68 GLY A C 1
ATOM 503 O O . GLY A 1 68 ? 4.607 -12.652 15.263 1.00 92.75 68 GLY A O 1
ATOM 504 N N . TYR A 1 69 ? 3.752 -14.221 13.898 1.00 90.75 69 TYR A N 1
ATOM 505 C CA . TYR A 1 69 ? 4.998 -14.875 13.494 1.00 90.75 69 TYR A CA 1
ATOM 506 C C . TYR A 1 69 ? 4.758 -15.672 12.212 1.00 90.75 69 TYR A C 1
ATOM 508 O O . TYR A 1 69 ? 3.645 -16.104 11.947 1.00 90.75 69 TYR A O 1
ATOM 516 N N . HIS A 1 70 ? 5.806 -15.840 11.415 1.00 85.44 70 HIS A N 1
ATOM 517 C CA . HIS A 1 70 ? 5.880 -16.757 10.280 1.00 85.44 70 HIS A CA 1
ATOM 518 C C . HIS A 1 70 ? 7.357 -16.789 9.869 1.00 85.44 70 HIS A C 1
ATOM 520 O O . HIS A 1 70 ? 7.960 -15.720 9.744 1.00 85.44 70 HIS A O 1
ATOM 526 N N . ASP A 1 71 ? 7.970 -17.967 9.723 1.00 66.88 71 ASP A N 1
ATOM 527 C CA . ASP A 1 71 ? 9.425 -18.047 9.489 1.00 66.88 71 ASP A CA 1
ATOM 528 C C . ASP A 1 71 ? 9.828 -17.501 8.114 1.00 66.88 71 ASP A C 1
ATOM 530 O O . ASP A 1 71 ? 10.849 -16.827 7.987 1.00 66.88 71 ASP A O 1
ATOM 534 N N . THR A 1 72 ? 9.004 -17.782 7.102 1.00 58.78 72 THR A N 1
ATOM 535 C CA . THR A 1 72 ? 9.118 -17.295 5.721 1.00 58.78 72 THR A CA 1
ATOM 536 C C . THR A 1 72 ? 7.741 -17.364 5.058 1.00 58.78 72 THR A C 1
ATOM 538 O O . THR A 1 72 ? 7.216 -18.467 4.914 1.00 58.78 72 THR A O 1
ATOM 541 N N . GLY A 1 73 ? 7.185 -16.230 4.618 1.00 60.84 73 GLY A N 1
ATOM 542 C CA . GLY A 1 73 ? 5.958 -16.189 3.810 1.00 60.84 73 GLY A CA 1
ATOM 543 C C . GLY A 1 73 ? 5.062 -14.971 4.071 1.00 60.84 73 GLY A C 1
ATOM 544 O O . GLY A 1 73 ? 5.475 -13.990 4.694 1.00 60.84 73 GLY A O 1
ATOM 545 N N . THR A 1 74 ? 3.817 -15.037 3.586 1.00 64.75 74 THR A N 1
ATOM 546 C CA . THR A 1 74 ? 2.963 -13.867 3.277 1.00 64.75 74 THR A CA 1
ATOM 547 C C . THR A 1 74 ? 2.642 -12.928 4.447 1.00 64.75 74 THR A C 1
ATOM 549 O O . THR A 1 74 ? 2.343 -11.753 4.230 1.00 64.75 74 THR A O 1
ATOM 552 N N . PHE A 1 75 ? 2.716 -13.388 5.699 1.00 72.69 75 PHE A N 1
ATOM 553 C CA . PHE A 1 75 ? 2.437 -12.539 6.865 1.00 72.69 75 PHE A CA 1
ATOM 554 C C . PHE A 1 75 ? 3.599 -11.616 7.238 1.00 72.69 75 PHE A C 1
ATOM 556 O O . PHE A 1 75 ? 3.363 -10.579 7.865 1.00 72.69 75 PHE A O 1
ATOM 563 N N . TYR A 1 76 ? 4.835 -11.959 6.856 1.00 63.66 76 TYR A N 1
ATOM 564 C CA . TYR A 1 76 ? 6.049 -11.283 7.322 1.00 63.66 76 TYR A CA 1
ATOM 565 C C . TYR A 1 76 ? 6.035 -9.753 7.092 1.00 63.66 76 TYR A C 1
ATOM 567 O O . TYR A 1 76 ? 6.258 -9.031 8.067 1.00 63.66 76 TYR A O 1
ATOM 575 N N . PRO A 1 77 ? 5.633 -9.210 5.918 1.00 66.31 77 PRO A N 1
ATOM 576 C CA . PRO A 1 77 ? 5.539 -7.756 5.707 1.00 66.31 77 PRO A CA 1
ATOM 577 C C . PRO A 1 77 ? 4.494 -7.040 6.584 1.00 66.31 77 PRO A C 1
ATOM 579 O O . PRO A 1 77 ? 4.533 -5.819 6.736 1.00 66.31 77 PRO A O 1
ATOM 582 N N . THR A 1 78 ? 3.540 -7.772 7.174 1.00 71.50 78 THR A N 1
ATOM 583 C CA . THR A 1 78 ? 2.497 -7.207 8.052 1.00 71.50 78 THR A CA 1
ATOM 584 C C . THR A 1 78 ? 2.900 -7.225 9.537 1.00 71.50 78 THR A C 1
ATOM 586 O O . THR A 1 78 ? 2.331 -6.476 10.341 1.00 71.50 78 THR A O 1
ATOM 589 N N . ILE A 1 79 ? 3.871 -8.057 9.930 1.00 82.38 79 ILE A N 1
ATOM 590 C CA . ILE A 1 79 ? 4.253 -8.284 11.331 1.00 82.38 79 ILE A CA 1
ATOM 591 C C . ILE A 1 79 ? 5.281 -7.236 11.782 1.00 82.38 79 ILE A C 1
ATOM 593 O O . ILE A 1 79 ? 6.449 -7.272 11.413 1.00 82.38 79 ILE A O 1
ATOM 597 N N . ALA A 1 80 ? 4.857 -6.322 12.658 1.00 82.56 80 ALA A N 1
ATOM 598 C CA . ALA A 1 80 ? 5.741 -5.357 13.318 1.00 82.56 80 ALA A CA 1
ATOM 599 C C . ALA A 1 80 ? 6.170 -5.813 14.727 1.00 82.56 80 ALA A C 1
ATOM 601 O O . ALA A 1 80 ? 7.204 -5.381 15.241 1.00 82.56 80 ALA A O 1
ATOM 602 N N . THR A 1 81 ? 5.370 -6.673 15.364 1.00 84.69 81 THR A N 1
ATOM 603 C CA . THR A 1 81 ? 5.665 -7.291 16.663 1.00 84.69 81 THR A CA 1
ATOM 604 C C . THR A 1 81 ? 5.692 -8.8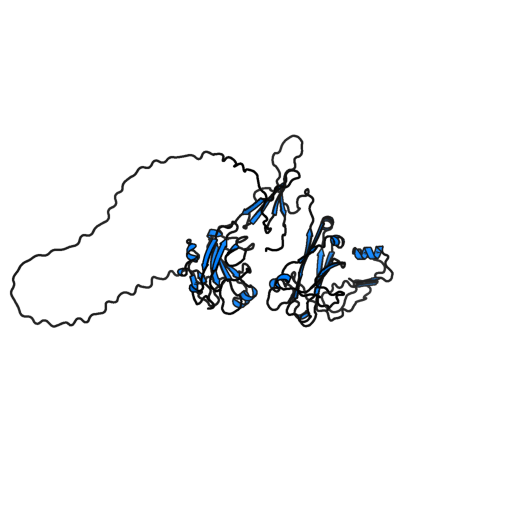05 16.493 1.00 84.69 81 THR A C 1
ATOM 606 O O . THR A 1 81 ? 4.638 -9.438 16.425 1.00 84.69 81 THR A O 1
ATOM 609 N N . ASN A 1 82 ? 6.894 -9.375 16.418 1.00 88.88 82 ASN A N 1
ATOM 610 C CA . ASN A 1 82 ? 7.073 -10.823 16.422 1.00 88.88 82 ASN A CA 1
ATOM 611 C C . ASN A 1 82 ? 6.759 -11.377 17.830 1.00 88.88 82 ASN A C 1
ATOM 613 O O . ASN A 1 82 ? 7.214 -10.797 18.817 1.00 88.88 82 ASN A O 1
ATOM 617 N N . VAL A 1 83 ? 5.960 -12.447 17.911 1.00 90.75 83 VAL A N 1
ATOM 618 C CA . VAL A 1 83 ? 5.573 -13.143 19.161 1.00 90.75 83 VAL A CA 1
ATOM 619 C C . VAL A 1 83 ? 5.827 -14.658 19.115 1.00 90.75 83 VAL A C 1
ATOM 621 O O . VAL A 1 83 ? 5.241 -15.419 19.884 1.00 90.75 83 VAL A O 1
ATOM 624 N N . ASP A 1 84 ? 6.692 -15.100 18.199 1.00 90.94 84 ASP A N 1
ATOM 625 C CA . ASP A 1 84 ? 7.080 -16.499 17.982 1.00 90.94 84 ASP A CA 1
ATOM 626 C C . ASP A 1 84 ? 7.491 -17.211 19.278 1.00 90.94 84 ASP A C 1
ATOM 628 O O . ASP A 1 84 ? 6.903 -18.221 19.658 1.00 90.94 84 ASP A O 1
ATOM 632 N N . ALA A 1 85 ? 8.456 -16.640 20.003 1.00 88.81 85 ALA A N 1
ATOM 633 C CA . ALA A 1 85 ? 9.027 -17.240 21.208 1.00 88.81 85 ALA A CA 1
ATOM 634 C C . ALA A 1 85 ? 8.035 -17.319 22.386 1.00 88.81 85 ALA A C 1
ATOM 636 O O . ALA A 1 85 ? 8.241 -18.096 23.322 1.00 88.81 85 ALA A O 1
ATOM 637 N N . GLU A 1 86 ? 6.975 -16.511 22.356 1.00 89.19 86 GLU A N 1
ATOM 638 C CA . GLU A 1 86 ? 5.919 -16.457 23.363 1.00 89.19 86 GLU A CA 1
ATOM 639 C C . GLU A 1 86 ? 4.702 -17.333 23.021 1.00 89.19 86 GLU A C 1
ATOM 641 O O . GLU A 1 86 ? 3.951 -17.696 23.930 1.00 89.19 86 GLU A O 1
ATOM 646 N N . MET A 1 87 ? 4.500 -17.676 21.743 1.00 91.81 87 MET A N 1
ATOM 647 C CA . MET A 1 87 ? 3.345 -18.446 21.267 1.00 91.81 87 MET A CA 1
ATOM 648 C C . MET A 1 87 ? 3.703 -19.826 20.710 1.00 91.81 87 MET A C 1
ATOM 650 O O . MET A 1 87 ? 3.073 -20.803 21.118 1.00 91.81 87 MET A O 1
ATOM 654 N N . ARG A 1 88 ? 4.693 -19.962 19.820 1.00 92.00 88 ARG A N 1
ATOM 655 C CA . ARG A 1 88 ? 4.885 -21.207 19.062 1.00 92.00 88 ARG A CA 1
ATOM 656 C C . ARG A 1 88 ? 5.451 -22.331 19.936 1.00 92.00 88 ARG A C 1
ATOM 658 O O . ARG A 1 88 ? 6.495 -22.213 20.572 1.00 92.00 88 ARG A O 1
ATOM 665 N N . GLY A 1 89 ? 4.721 -23.440 20.001 1.00 91.69 89 GLY A N 1
ATOM 666 C CA . GLY A 1 89 ? 4.925 -24.532 20.955 1.00 91.69 89 GLY A CA 1
ATOM 667 C C . GLY A 1 89 ? 4.543 -24.199 22.408 1.00 91.69 89 GLY A C 1
ATOM 668 O O . GLY A 1 89 ? 4.834 -25.004 23.297 1.00 91.69 89 GLY A O 1
ATOM 669 N N . VAL A 1 90 ? 3.920 -23.041 22.672 1.00 91.62 90 VAL A N 1
ATOM 670 C CA . VAL A 1 90 ? 3.685 -22.493 24.025 1.00 91.62 90 VAL A CA 1
ATOM 671 C C . VAL A 1 90 ? 2.213 -22.148 24.281 1.00 91.62 90 VAL A C 1
ATOM 673 O O . VAL A 1 90 ? 1.650 -22.630 25.266 1.00 91.62 90 VAL A O 1
ATOM 676 N N . ASN A 1 91 ? 1.577 -21.329 23.435 1.00 91.00 91 ASN A N 1
ATOM 677 C CA . ASN A 1 91 ? 0.199 -20.870 23.621 1.00 91.00 91 ASN A CA 1
ATOM 678 C C . ASN A 1 91 ? -0.511 -20.525 22.301 1.00 91.00 91 ASN A C 1
ATOM 680 O O . ASN A 1 91 ? 0.001 -19.752 21.501 1.00 91.00 91 ASN A O 1
ATOM 684 N N . ALA A 1 92 ? -1.752 -20.992 22.135 1.00 93.19 92 ALA A N 1
ATOM 685 C CA . ALA A 1 92 ? -2.558 -20.783 20.925 1.00 93.19 92 ALA A CA 1
ATOM 686 C C . ALA A 1 92 ? -3.257 -19.404 20.837 1.00 93.19 92 ALA A C 1
ATOM 688 O O . ALA A 1 92 ? -4.152 -19.224 20.013 1.00 93.19 92 ALA A O 1
ATOM 689 N N . SER A 1 93 ? -2.930 -18.430 21.699 1.00 94.38 93 SER A N 1
ATOM 690 C CA . SER A 1 93 ? -3.518 -17.082 21.611 1.00 94.38 93 SER A CA 1
ATOM 691 C C . SER A 1 93 ? -2.670 -15.984 22.264 1.00 94.38 93 SER A C 1
ATOM 693 O O . SER A 1 93 ? -1.828 -16.258 23.121 1.00 94.38 93 SER A O 1
ATOM 695 N N . THR A 1 94 ? -2.934 -14.725 21.906 1.00 92.19 94 THR A N 1
ATOM 696 C CA . THR A 1 94 ? -2.312 -13.540 22.525 1.00 92.19 94 THR A CA 1
ATOM 697 C C . THR A 1 94 ? -3.312 -12.406 22.756 1.00 92.19 94 THR A C 1
ATOM 699 O O . THR A 1 94 ? -4.329 -12.304 22.067 1.00 92.19 94 THR A O 1
ATOM 702 N N . TYR A 1 95 ? -3.027 -11.538 23.733 1.00 91.06 95 TYR A N 1
ATOM 703 C CA . TYR A 1 95 ? -3.868 -10.400 24.116 1.00 91.06 95 TYR A CA 1
ATOM 704 C C . TYR A 1 95 ? -3.223 -9.063 23.736 1.00 91.06 95 TYR A C 1
ATOM 706 O O . TYR A 1 95 ? -2.259 -8.615 24.354 1.00 91.06 95 TYR A O 1
ATOM 714 N N . ILE A 1 96 ? -3.821 -8.376 22.765 1.00 89.81 96 ILE A N 1
ATOM 715 C CA . ILE A 1 96 ? -3.391 -7.065 22.275 1.00 89.81 96 ILE A CA 1
ATOM 716 C C . ILE A 1 96 ? -4.224 -5.967 22.948 1.00 89.81 96 ILE A C 1
ATOM 718 O O . ILE A 1 96 ? -5.447 -6.075 23.067 1.00 89.81 96 ILE A O 1
ATOM 722 N N . ARG A 1 97 ? -3.574 -4.873 23.365 1.00 86.19 97 ARG A N 1
ATOM 723 C CA . ARG A 1 97 ? -4.216 -3.679 23.939 1.00 86.19 97 ARG A CA 1
ATOM 724 C C . ARG A 1 97 ? -3.755 -2.418 23.208 1.00 86.19 97 ARG A C 1
ATOM 726 O O . ARG A 1 97 ? -2.618 -1.994 23.375 1.00 86.19 97 ARG A O 1
ATOM 733 N N . VAL A 1 98 ? -4.658 -1.790 22.456 1.00 86.38 98 VAL A N 1
ATOM 734 C CA . VAL A 1 98 ? -4.422 -0.541 21.715 1.00 86.38 98 VAL A CA 1
ATOM 735 C C . VAL A 1 98 ? -5.164 0.612 22.409 1.00 86.38 98 VAL A C 1
ATOM 737 O O . VAL A 1 98 ? -6.378 0.762 22.228 1.00 86.38 98 VAL A O 1
ATOM 740 N N . PRO A 1 99 ? -4.488 1.414 23.254 1.00 83.38 99 PRO A N 1
ATOM 741 C CA . PRO A 1 99 ? -5.067 2.627 23.822 1.00 83.38 99 PRO A CA 1
ATOM 742 C C . PRO A 1 99 ? -5.102 3.749 22.775 1.00 83.38 99 PRO A C 1
ATOM 744 O O . PRO A 1 99 ? -4.154 3.924 22.013 1.00 83.38 99 PRO A O 1
ATOM 747 N N . PHE A 1 100 ? -6.174 4.538 22.761 1.00 85.19 100 PHE A N 1
ATOM 748 C CA . PHE A 1 100 ? -6.322 5.688 21.862 1.00 85.19 100 PHE A CA 1
ATOM 749 C C . PHE A 1 100 ? -7.168 6.797 22.500 1.00 85.19 100 PHE A C 1
ATOM 751 O O . PHE A 1 100 ? -7.725 6.624 23.586 1.00 85.19 100 PHE A O 1
ATOM 758 N N . THR A 1 101 ? -7.259 7.954 21.844 1.00 83.25 101 THR A N 1
ATOM 759 C CA . THR A 1 101 ? -8.045 9.103 22.316 1.00 83.25 101 THR A CA 1
ATOM 760 C C . THR A 1 101 ? -9.025 9.592 21.262 1.00 83.25 101 THR A C 1
ATOM 762 O O . THR A 1 101 ? -8.665 9.647 20.091 1.00 83.25 101 THR A O 1
ATOM 765 N N . VAL A 1 102 ? -10.223 9.997 21.687 1.00 83.12 102 VAL A N 1
ATOM 766 C CA . VAL A 1 102 ? -11.270 10.574 20.825 1.00 83.12 102 VAL A CA 1
ATOM 767 C C . VAL A 1 102 ? -11.660 11.955 21.359 1.00 83.12 102 VAL A C 1
ATOM 769 O O . VAL A 1 102 ? -11.861 12.114 22.567 1.00 83.12 102 VAL A O 1
ATOM 772 N N . GLY A 1 103 ? -11.758 12.964 20.493 1.00 83.12 103 GLY A N 1
ATOM 773 C CA . GLY A 1 103 ? -12.240 14.293 20.854 1.00 83.12 103 GLY A CA 1
ATOM 774 C C . GLY A 1 103 ? -13.747 14.310 21.116 1.00 83.12 103 GLY A C 1
ATOM 775 O O . GLY A 1 103 ? -14.510 13.509 20.581 1.00 83.12 103 GLY A O 1
ATOM 776 N N . ALA A 1 104 ? -14.201 15.237 21.962 1.00 82.56 104 ALA A N 1
ATOM 777 C CA . ALA A 1 104 ? -15.623 15.344 22.298 1.00 82.56 104 ALA A CA 1
ATOM 778 C C . ALA A 1 104 ? -16.498 15.748 21.096 1.00 82.56 104 ALA A C 1
ATOM 780 O O . ALA A 1 104 ? -17.657 15.349 21.043 1.00 82.56 104 ALA A O 1
ATOM 781 N N . ASN A 1 105 ? -15.933 16.508 20.150 1.00 79.38 105 ASN A N 1
ATOM 782 C CA . ASN A 1 105 ? -16.604 16.933 18.921 1.00 79.38 105 ASN A CA 1
ATOM 783 C C . ASN A 1 105 ? -16.638 15.786 17.898 1.00 79.38 105 ASN A C 1
ATOM 785 O O . ASN A 1 105 ? -17.684 15.482 17.341 1.00 79.38 105 ASN A O 1
ATOM 789 N N . ASP A 1 106 ? -15.514 15.092 17.706 1.00 79.25 106 ASP A N 1
ATOM 790 C CA . ASP A 1 106 ? -15.413 13.932 16.814 1.00 79.25 106 ASP A CA 1
ATOM 791 C C . ASP A 1 106 ? -16.453 12.867 17.214 1.00 79.25 106 ASP A C 1
ATOM 793 O O . ASP A 1 106 ? -17.241 12.406 16.391 1.00 79.25 106 ASP A O 1
ATOM 797 N N . LEU A 1 107 ? -16.547 12.573 18.519 1.00 84.81 107 LEU A N 1
ATOM 798 C CA . LEU A 1 107 ? -17.523 11.634 19.077 1.00 84.81 107 LEU A CA 1
ATOM 799 C C . LEU A 1 107 ? -18.988 12.078 18.920 1.00 84.81 107 LEU A C 1
ATOM 801 O O . LEU A 1 107 ? -19.866 11.218 18.875 1.00 84.81 107 LEU A O 1
ATOM 805 N N . SER A 1 108 ? -19.284 13.382 18.853 1.00 82.56 108 SER A N 1
ATOM 806 C CA . SER A 1 108 ? -20.648 13.847 18.556 1.00 82.56 108 SER A CA 1
ATOM 807 C C . SER A 1 108 ? -21.005 13.765 17.073 1.00 82.56 108 SER A C 1
ATOM 809 O O . SER A 1 108 ? -22.190 13.813 16.748 1.00 82.56 108 SER A O 1
ATOM 811 N N . ASN A 1 109 ? -20.003 13.635 16.199 1.00 80.94 109 ASN A N 1
ATOM 812 C CA . ASN A 1 109 ? -20.179 13.667 14.752 1.00 80.94 109 ASN A CA 1
ATOM 813 C C . ASN A 1 109 ? -20.167 12.264 14.130 1.00 80.94 109 ASN A C 1
ATOM 815 O O . ASN A 1 109 ? -20.900 12.049 13.172 1.00 80.94 109 ASN A O 1
ATOM 819 N N . PHE A 1 110 ? -19.396 11.309 14.673 1.00 85.25 110 PHE A N 1
ATOM 820 C CA . PHE A 1 110 ? -19.300 9.936 14.151 1.00 85.25 110 PHE A CA 1
ATOM 821 C C . PHE A 1 110 ? -20.676 9.289 13.912 1.00 85.25 110 PHE A C 1
ATOM 823 O O . PHE A 1 110 ? -21.448 9.066 14.847 1.00 85.25 110 PHE A O 1
ATOM 830 N N . GLN A 1 111 ? -20.942 8.910 12.659 1.00 79.44 111 GLN A N 1
ATOM 831 C CA . GLN A 1 111 ? -22.138 8.155 12.261 1.00 79.44 111 GLN A CA 1
ATOM 832 C C . GLN A 1 111 ? -21.813 6.710 11.880 1.00 79.44 111 GLN A C 1
ATOM 834 O O . GLN A 1 111 ? -22.722 5.888 11.845 1.00 79.44 111 GLN A O 1
ATOM 839 N N . PHE A 1 112 ? -20.540 6.403 11.616 1.00 81.38 112 PHE A N 1
ATOM 840 C CA . PHE A 1 112 ? -20.044 5.089 11.223 1.00 81.38 112 PHE A CA 1
ATOM 841 C C . PHE A 1 112 ? -18.774 4.735 11.993 1.00 81.38 112 PHE A C 1
ATOM 843 O O . PHE A 1 112 ? -17.959 5.598 12.330 1.00 81.38 112 PHE A O 1
ATOM 850 N N . LEU A 1 113 ? -18.603 3.443 12.261 1.00 89.31 113 LEU A N 1
ATOM 851 C CA . LEU A 1 113 ? -17.411 2.892 12.897 1.00 89.31 113 LEU A CA 1
ATOM 852 C C . LEU A 1 113 ? -17.123 1.527 12.278 1.00 89.31 113 LEU A C 1
ATOM 854 O O . LEU A 1 113 ? -18.002 0.672 12.237 1.00 89.31 113 LEU A O 1
ATOM 858 N N . ASN A 1 114 ? -15.899 1.300 11.817 1.00 86.81 114 ASN A N 1
ATOM 859 C CA . ASN A 1 114 ? -15.477 0.038 11.226 1.00 86.81 114 ASN A CA 1
ATOM 860 C C . ASN A 1 114 ? -14.168 -0.424 11.855 1.00 86.81 114 ASN A C 1
ATOM 862 O O . ASN A 1 114 ? -13.218 0.348 11.979 1.00 86.81 114 ASN A O 1
ATOM 866 N N . LEU A 1 115 ? -14.116 -1.696 12.234 1.00 90.88 115 LEU A N 1
ATOM 867 C CA . LEU A 1 115 ? -12.868 -2.362 12.572 1.00 90.88 115 LEU A CA 1
ATOM 868 C C . LEU A 1 115 ? -12.418 -3.147 11.338 1.00 90.88 115 LEU A C 1
ATOM 870 O O . LEU A 1 115 ? -13.058 -4.136 10.983 1.00 90.88 115 LEU A O 1
ATOM 874 N N . LYS A 1 116 ? -11.321 -2.737 10.701 1.00 88.00 116 LYS A N 1
ATOM 875 C CA . LYS A 1 116 ? -10.617 -3.586 9.737 1.00 88.00 116 LYS A CA 1
ATOM 876 C C . LYS A 1 116 ? -9.729 -4.565 10.500 1.00 88.00 116 LYS A C 1
ATOM 878 O O . LYS A 1 116 ? -9.090 -4.196 11.486 1.00 88.00 116 LYS A O 1
ATOM 883 N N . THR A 1 117 ? -9.651 -5.803 10.023 1.00 88.88 117 THR A N 1
ATOM 884 C CA . THR A 1 117 ? -8.777 -6.846 10.582 1.00 88.88 117 THR A CA 1
ATOM 885 C C . THR A 1 117 ? -8.089 -7.642 9.480 1.00 88.88 117 THR A C 1
ATOM 887 O O . THR A 1 117 ? -8.759 -8.234 8.635 1.00 88.88 117 THR A O 1
ATOM 890 N N . ARG A 1 118 ? -6.757 -7.692 9.509 1.00 91.12 118 ARG A N 1
ATOM 891 C CA . ARG A 1 118 ? -6.003 -8.827 8.964 1.00 91.12 118 ARG A CA 1
ATOM 892 C C . ARG A 1 118 ? -5.889 -9.815 10.110 1.00 91.12 118 ARG A C 1
ATOM 894 O O . ARG A 1 118 ? -5.448 -9.435 11.192 1.00 91.12 118 ARG A O 1
ATOM 901 N N . TYR A 1 119 ? -6.365 -11.030 9.919 1.00 93.62 119 TYR A N 1
ATOM 902 C CA . TYR A 1 119 ? -6.260 -12.066 10.937 1.00 93.62 119 TYR A CA 1
ATOM 903 C C . TYR A 1 119 ? -6.129 -13.405 10.247 1.00 93.62 119 TYR A C 1
ATOM 905 O O . TYR A 1 119 ? -6.736 -13.606 9.194 1.00 93.62 119 TYR A O 1
ATOM 913 N N . ASP A 1 120 ? -5.358 -14.275 10.865 1.00 91.19 120 ASP A N 1
ATOM 914 C CA . ASP A 1 120 ? -5.127 -15.636 10.428 1.00 91.19 120 ASP A CA 1
ATOM 915 C C . ASP A 1 120 ? -6.311 -16.541 10.808 1.00 91.19 120 ASP A C 1
ATOM 917 O O . ASP A 1 120 ? -7.420 -16.293 10.321 1.00 91.19 120 ASP A O 1
ATOM 921 N N . ALA A 1 121 ? -6.143 -17.509 11.714 1.00 94.25 121 ALA A N 1
ATOM 922 C CA . ALA A 1 121 ? -7.224 -18.393 12.138 1.00 94.25 121 ALA A CA 1
ATOM 923 C C . ALA A 1 121 ? -8.413 -17.628 12.767 1.00 94.25 121 ALA A C 1
ATOM 925 O O . ALA A 1 121 ? -9.508 -17.622 12.199 1.00 94.25 121 ALA A O 1
ATOM 926 N N . GLY A 1 122 ? -8.235 -16.920 13.898 1.00 95.94 122 GLY A N 1
ATOM 927 C CA . GLY A 1 122 ? -9.362 -16.269 14.590 1.00 95.94 122 GLY A CA 1
ATOM 928 C C . GLY A 1 122 ? -9.041 -15.072 15.491 1.00 95.94 122 GLY A C 1
ATOM 929 O O . GLY A 1 122 ? -7.893 -14.778 15.817 1.00 95.94 122 GLY A O 1
ATOM 930 N N . PHE A 1 123 ? -10.083 -14.352 15.922 1.00 97.69 123 PHE A N 1
ATOM 931 C CA . PHE A 1 123 ? -9.960 -13.270 16.908 1.00 97.69 123 PHE A CA 1
ATOM 932 C C . PHE A 1 123 ? -11.284 -12.942 17.620 1.00 97.69 123 PHE A C 1
ATOM 934 O O . PHE A 1 123 ? -12.368 -13.103 17.058 1.00 97.69 123 PHE A O 1
ATOM 941 N N . VAL A 1 124 ? -11.201 -12.361 18.822 1.00 97.81 124 VAL A N 1
ATOM 942 C CA . VAL A 1 124 ? -12.326 -11.695 19.506 1.00 97.81 124 VAL A CA 1
ATOM 943 C C . VAL A 1 124 ? -11.926 -10.268 19.904 1.00 97.81 124 VAL A C 1
ATOM 945 O O . VAL A 1 124 ? -10.877 -10.067 20.516 1.00 97.81 124 VAL A O 1
ATOM 948 N N . ALA A 1 125 ? -12.736 -9.261 19.566 1.00 96.69 125 ALA A N 1
ATOM 949 C CA . ALA A 1 125 ? -12.434 -7.846 19.807 1.00 96.69 125 ALA A CA 1
ATOM 950 C C . ALA A 1 125 ? -13.426 -7.173 20.767 1.00 96.69 125 ALA A C 1
ATOM 952 O O . ALA A 1 125 ? -14.647 -7.332 20.660 1.00 96.69 125 ALA A O 1
ATOM 953 N N . TYR A 1 126 ? -12.885 -6.348 21.663 1.00 93.38 126 TYR A N 1
ATOM 954 C CA . TYR A 1 126 ? -13.609 -5.562 22.654 1.00 93.38 126 TYR A CA 1
ATOM 955 C C . TYR A 1 126 ? -13.281 -4.071 22.538 1.00 93.38 126 TYR A C 1
ATOM 957 O O . TYR A 1 126 ? -12.117 -3.675 22.613 1.00 93.38 126 TYR A O 1
ATOM 965 N N . LEU A 1 127 ? -14.310 -3.229 22.469 1.00 92.25 127 LEU A N 1
ATOM 966 C CA . LEU A 1 127 ? -14.190 -1.775 22.548 1.00 92.25 127 LEU A CA 1
ATOM 967 C C . LEU A 1 127 ? -14.603 -1.310 23.945 1.00 92.25 127 LEU A C 1
ATOM 969 O O . LEU A 1 127 ? -15.727 -1.553 24.383 1.00 92.25 127 LEU A O 1
ATOM 973 N N . ASN A 1 128 ? -13.675 -0.705 24.688 1.00 84.00 128 ASN A N 1
ATOM 974 C CA . ASN A 1 128 ? -13.857 -0.289 26.084 1.00 84.00 128 ASN A CA 1
ATOM 975 C C . ASN A 1 128 ? -14.411 -1.390 27.020 1.00 84.00 128 ASN A C 1
ATOM 977 O O . ASN A 1 128 ? -14.928 -1.091 28.099 1.00 84.00 128 ASN A O 1
ATOM 981 N N . GLY A 1 129 ? -14.244 -2.668 26.660 1.00 82.88 129 GLY A N 1
ATOM 982 C CA . GLY A 1 129 ? -14.726 -3.836 27.409 1.00 82.88 129 GLY A CA 1
ATOM 983 C C . GLY A 1 129 ? -16.091 -4.391 26.973 1.00 82.88 129 GLY A C 1
ATOM 984 O O . GLY A 1 129 ? -16.507 -5.407 27.520 1.00 82.88 129 GLY A O 1
ATOM 985 N N . GLN A 1 130 ? -16.770 -3.785 25.994 1.00 86.81 130 GLN A N 1
ATOM 986 C CA . GLN A 1 130 ? -17.911 -4.404 25.303 1.00 86.81 130 GLN A CA 1
ATOM 987 C C . GLN A 1 130 ? -17.403 -5.215 24.110 1.00 86.81 130 GLN A C 1
ATOM 989 O O . GLN A 1 130 ? -16.538 -4.729 23.386 1.00 86.81 130 GLN A O 1
ATOM 994 N N . LYS A 1 131 ? -17.909 -6.435 23.887 1.00 93.19 131 LYS A N 1
ATOM 995 C CA . LYS A 1 131 ? -17.539 -7.233 22.702 1.00 93.19 131 LYS A CA 1
ATOM 996 C C . LYS A 1 131 ? -18.158 -6.596 21.457 1.00 93.19 131 LYS A C 1
ATOM 998 O O . LYS A 1 131 ? -19.351 -6.306 21.473 1.00 93.19 131 LYS A O 1
ATOM 1003 N N . VAL A 1 132 ? -17.363 -6.388 20.408 1.00 94.50 132 VAL A N 1
ATOM 1004 C CA . VAL A 1 132 ? -17.793 -5.669 19.194 1.00 94.50 132 VAL A CA 1
ATOM 1005 C C . VAL A 1 132 ? -17.646 -6.469 17.900 1.00 94.50 132 VAL A C 1
ATOM 1007 O O . VAL A 1 132 ? -18.498 -6.332 17.033 1.00 94.50 132 VAL A O 1
ATOM 1010 N N . ALA A 1 133 ? -16.635 -7.332 17.778 1.00 96.44 133 ALA A N 1
ATOM 1011 C CA . ALA A 1 133 ? -16.456 -8.218 16.624 1.00 96.44 133 ALA A CA 1
ATOM 1012 C C . ALA A 1 133 ? -15.814 -9.544 17.045 1.00 96.44 133 ALA A C 1
ATOM 1014 O O . ALA A 1 133 ? -15.131 -9.608 18.069 1.00 96.44 133 ALA A O 1
ATOM 1015 N N . GLU A 1 134 ? -16.027 -10.591 16.250 1.00 97.31 134 GLU A N 1
ATOM 1016 C CA . GLU A 1 134 ? -15.385 -11.895 16.420 1.00 97.31 134 GLU A CA 1
ATOM 1017 C C . GLU A 1 134 ? -15.349 -12.690 15.110 1.00 97.31 134 GLU A C 1
ATOM 1019 O O . GLU A 1 134 ? -16.230 -12.535 14.263 1.00 97.31 134 GLU A O 1
ATOM 1024 N N 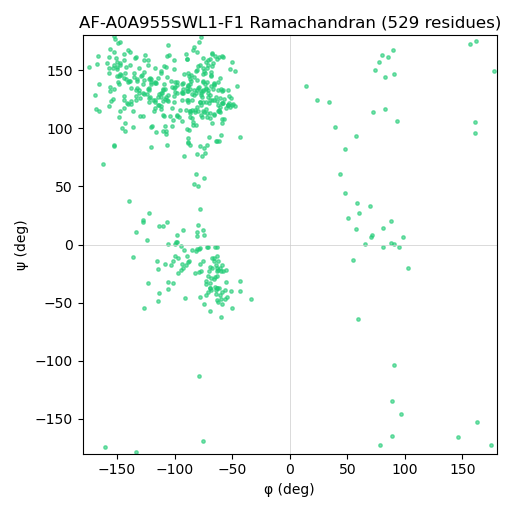. ALA A 1 135 ? -14.352 -13.560 14.960 1.00 95.88 135 ALA A N 1
ATOM 1025 C CA . ALA A 1 135 ? -14.273 -14.552 13.892 1.00 95.88 135 ALA A CA 1
ATOM 1026 C C . ALA A 1 135 ? -13.534 -15.808 14.376 1.00 95.88 135 ALA A C 1
ATOM 1028 O O . ALA A 1 135 ? -12.551 -15.687 15.105 1.00 95.88 135 ALA A O 1
ATOM 1029 N N . ALA A 1 136 ? -14.020 -16.992 13.980 1.00 94.62 136 ALA A N 1
ATOM 1030 C CA . ALA A 1 136 ? -13.450 -18.298 14.342 1.00 94.62 136 ALA A CA 1
ATOM 1031 C C . ALA A 1 136 ? -13.144 -18.461 15.850 1.00 94.62 136 ALA A C 1
ATOM 1033 O O . ALA A 1 136 ? -12.090 -18.950 16.247 1.00 94.62 136 ALA A O 1
ATOM 1034 N N . VAL A 1 137 ? -14.072 -18.036 16.716 1.00 95.75 137 VAL A N 1
ATOM 1035 C CA . VAL A 1 137 ? -13.921 -18.107 18.182 1.00 95.75 137 VAL A CA 1
ATOM 1036 C C . VAL A 1 137 ? -14.698 -19.307 18.743 1.00 95.75 137 VAL A C 1
ATOM 1038 O O . VAL A 1 137 ? -15.857 -19.509 18.363 1.00 95.75 137 VAL A O 1
ATOM 1041 N N . PRO A 1 138 ? -14.123 -20.114 19.657 1.00 93.69 138 PRO A N 1
ATOM 1042 C CA . PRO A 1 138 ? -14.860 -21.174 20.343 1.00 93.69 138 PRO A CA 1
ATOM 1043 C C . PRO A 1 138 ? -15.945 -20.603 21.270 1.00 93.69 138 PRO A C 1
ATOM 1045 O O . PRO A 1 138 ? -15.853 -19.481 21.758 1.00 93.69 138 PRO A O 1
ATOM 1048 N N . ALA A 1 139 ? -16.976 -21.401 21.570 1.00 90.44 139 ALA A N 1
ATOM 1049 C CA . ALA A 1 139 ? -18.186 -20.941 22.272 1.00 90.44 139 ALA A CA 1
ATOM 1050 C C . ALA A 1 139 ? -17.962 -20.323 23.675 1.00 90.44 139 ALA A C 1
ATOM 1052 O O . ALA A 1 139 ? -18.846 -19.625 24.173 1.00 90.44 139 ALA A O 1
ATOM 1053 N N . THR A 1 140 ? -16.800 -20.564 24.287 1.00 90.50 140 THR A N 1
ATOM 1054 C CA . THR A 1 140 ? -16.295 -19.862 25.475 1.00 90.50 140 THR A CA 1
ATOM 1055 C C . THR A 1 140 ? -14.768 -19.765 25.345 1.00 90.50 140 THR A C 1
ATOM 1057 O O . THR A 1 140 ? -14.105 -20.768 25.604 1.00 90.50 140 THR A O 1
ATOM 1060 N N . PRO A 1 141 ? -14.192 -18.623 24.925 1.00 90.19 141 PRO A N 1
ATOM 1061 C CA . PRO A 1 141 ? -12.743 -18.480 24.821 1.00 90.19 141 PRO A CA 1
ATOM 1062 C C . PRO A 1 141 ? -12.092 -18.312 26.201 1.00 90.19 141 PRO A C 1
ATOM 1064 O O . PRO A 1 141 ? -12.514 -17.492 27.019 1.00 90.19 141 PRO A O 1
ATOM 1067 N N . GLU A 1 142 ? -11.035 -19.084 26.433 1.00 91.94 142 GLU A N 1
ATOM 1068 C CA . GLU A 1 142 ? -10.095 -18.973 27.551 1.00 91.94 142 GLU A CA 1
ATOM 1069 C C . GLU A 1 142 ? -8.752 -18.382 27.065 1.00 91.94 142 GLU A C 1
ATOM 1071 O O . GLU A 1 142 ? -8.526 -18.215 25.867 1.00 91.94 142 GLU A O 1
ATOM 1076 N N . TRP A 1 143 ? -7.842 -18.064 27.990 1.00 86.81 143 TRP A N 1
ATOM 1077 C CA . TRP A 1 143 ? -6.544 -17.403 27.734 1.00 86.81 143 TRP A CA 1
ATOM 1078 C C . TRP A 1 143 ? -5.559 -18.193 26.846 1.00 86.81 143 TRP A C 1
ATOM 1080 O O . TRP A 1 143 ? -4.558 -17.648 26.380 1.00 86.81 143 TRP A O 1
ATOM 1090 N N . ASN A 1 144 ? -5.838 -19.477 26.639 1.00 90.81 144 ASN A N 1
ATOM 1091 C CA . ASN A 1 144 ? -5.081 -20.417 25.819 1.00 90.81 144 ASN A CA 1
ATOM 1092 C C . ASN A 1 144 ? -5.970 -21.142 24.795 1.00 90.81 144 ASN A C 1
ATOM 1094 O O . ASN A 1 144 ? -5.644 -22.244 24.364 1.00 90.81 144 ASN A O 1
ATOM 1098 N N . SER A 1 145 ? -7.134 -20.577 24.465 1.00 94.25 145 SER A N 1
ATOM 1099 C CA . SER A 1 145 ? -8.023 -21.166 23.465 1.00 94.25 145 SER A CA 1
ATOM 1100 C C . SER A 1 145 ? -7.491 -20.996 22.051 1.00 94.25 145 SER A C 1
ATOM 1102 O O . SER A 1 145 ? -7.133 -19.897 21.645 1.00 94.25 145 SER A O 1
ATOM 1104 N N . ASN A 1 146 ? -7.546 -22.088 21.302 1.00 95.75 146 ASN A N 1
ATOM 1105 C CA . ASN A 1 146 ? -7.399 -22.114 19.858 1.00 95.75 146 ASN A CA 1
ATOM 1106 C C . ASN A 1 146 ? -8.596 -21.424 19.170 1.00 95.75 146 ASN A C 1
ATOM 1108 O O . ASN A 1 146 ? -9.672 -21.266 19.761 1.00 95.75 146 ASN A O 1
ATOM 1112 N N . ALA A 1 147 ? -8.434 -21.089 17.893 1.00 96.50 147 ALA A N 1
ATOM 1113 C CA . ALA A 1 147 ? -9.522 -20.773 16.982 1.00 96.50 147 ALA A CA 1
ATOM 1114 C C . ALA A 1 147 ? -10.444 -21.994 16.768 1.00 96.50 147 ALA A C 1
ATOM 1116 O O . ALA A 1 147 ? -10.075 -23.143 17.023 1.00 96.50 147 ALA A O 1
ATOM 1117 N N . SER A 1 148 ? -11.679 -21.753 16.323 1.00 94.94 148 SER A N 1
ATOM 1118 C CA . SER A 1 148 ? -12.657 -22.806 16.005 1.00 94.94 148 SER A CA 1
ATOM 1119 C C . SER A 1 148 ? -12.660 -23.236 14.536 1.00 94.94 148 SER A C 1
ATOM 1121 O O . SER A 1 148 ? -13.207 -24.293 14.217 1.00 94.94 148 SER A O 1
ATOM 1123 N N . GLU A 1 149 ? -12.070 -22.424 13.661 1.00 89.69 149 GLU A N 1
ATOM 1124 C CA . GLU A 1 149 ? -11.958 -22.616 12.217 1.00 89.69 149 GLU A CA 1
ATOM 1125 C C . GLU A 1 149 ? -10.601 -22.074 11.751 1.00 89.69 149 GLU A C 1
ATOM 1127 O O . GLU A 1 149 ? -10.002 -21.240 12.429 1.00 89.69 149 GLU A O 1
ATOM 1132 N N . GLU A 1 150 ? -10.152 -22.554 10.595 1.00 87.38 150 GLU A N 1
ATOM 1133 C CA . GLU A 1 150 ? -8.906 -22.149 9.941 1.00 87.38 150 GLU A CA 1
ATOM 1134 C C . GLU A 1 150 ? -9.149 -21.153 8.810 1.00 87.38 150 GLU A C 1
ATOM 1136 O O . GLU A 1 150 ? -10.238 -21.113 8.219 1.00 87.38 150 GLU A O 1
ATOM 1141 N N . ARG A 1 151 ? -8.110 -20.395 8.451 1.00 83.94 151 ARG A N 1
ATOM 1142 C CA . ARG A 1 151 ? -8.126 -19.480 7.305 1.00 83.94 151 ARG A CA 1
ATOM 1143 C C . ARG A 1 151 ? -7.002 -19.825 6.332 1.00 83.94 151 ARG A C 1
ATOM 1145 O O . ARG A 1 151 ? -6.048 -20.501 6.672 1.00 83.94 151 ARG A O 1
ATOM 1152 N N . GLN A 1 152 ? -7.161 -19.390 5.086 1.00 81.75 152 GLN A N 1
ATOM 1153 C CA . GLN A 1 152 ? -6.082 -19.411 4.104 1.00 81.75 152 GLN A CA 1
ATOM 1154 C C . GLN A 1 152 ? -5.286 -18.112 4.220 1.00 81.75 152 GLN A C 1
ATOM 1156 O O . GLN A 1 152 ? -5.871 -17.028 4.315 1.00 81.75 152 GLN A O 1
ATOM 1161 N N . ASP A 1 153 ? -3.972 -18.223 4.167 1.00 81.62 153 ASP A N 1
ATOM 1162 C CA . ASP A 1 153 ? -2.984 -17.162 4.323 1.00 81.62 153 ASP A CA 1
ATOM 1163 C C . ASP A 1 153 ? -3.171 -16.046 3.270 1.00 81.62 153 ASP A C 1
ATOM 1165 O O . ASP A 1 153 ? -3.268 -14.862 3.612 1.00 81.62 153 ASP A O 1
ATOM 1169 N N . ASP A 1 154 ? -3.463 -16.425 2.019 1.00 74.25 154 ASP A N 1
ATOM 1170 C CA . ASP A 1 154 ? -3.866 -15.535 0.912 1.00 74.25 154 ASP A CA 1
ATOM 1171 C C . ASP A 1 154 ? -5.205 -14.786 1.140 1.00 74.25 154 ASP A C 1
ATOM 1173 O O . ASP A 1 154 ? -5.605 -13.909 0.366 1.00 74.25 154 ASP A O 1
ATOM 1177 N N . LYS A 1 155 ? -5.953 -15.149 2.187 1.00 76.25 155 LYS A N 1
ATOM 1178 C CA . LYS A 1 155 ? -7.097 -14.389 2.699 1.00 76.25 155 LYS A CA 1
ATOM 1179 C C . LYS A 1 155 ? -6.746 -13.674 3.993 1.00 76.25 155 LYS A C 1
ATOM 1181 O O . LYS A 1 155 ? -7.350 -12.632 4.226 1.00 76.25 155 LYS A O 1
ATOM 1186 N N . ALA A 1 156 ? -5.869 -14.195 4.846 1.00 82.56 156 ALA A N 1
ATOM 1187 C CA . ALA A 1 156 ? -5.524 -13.615 6.146 1.00 82.56 156 ALA A CA 1
ATOM 1188 C C . ALA A 1 156 ? -4.870 -12.227 6.030 1.00 82.56 156 ALA A C 1
ATOM 1190 O O . ALA A 1 156 ? -5.223 -11.319 6.790 1.00 82.56 156 ALA A O 1
ATOM 1191 N N . ILE A 1 157 ? -4.031 -12.030 5.005 1.00 79.00 157 ILE A N 1
ATOM 1192 C CA . ILE A 1 157 ? -3.420 -10.735 4.651 1.00 79.00 157 ILE A CA 1
ATOM 1193 C C . ILE A 1 157 ? -4.416 -9.682 4.130 1.00 79.00 157 ILE A C 1
ATOM 1195 O O . ILE A 1 157 ? -4.075 -8.500 4.042 1.00 79.00 157 ILE A O 1
ATOM 1199 N N . LEU A 1 158 ? -5.659 -10.059 3.808 1.00 72.19 158 LEU A N 1
ATOM 1200 C CA . LEU A 1 158 ? -6.689 -9.133 3.332 1.00 72.19 158 LEU A CA 1
ATOM 1201 C C . LEU A 1 158 ? -7.556 -8.618 4.489 1.00 72.19 158 LEU A C 1
ATOM 1203 O O . LEU A 1 158 ? -8.075 -9.392 5.305 1.00 72.19 158 LEU A O 1
ATOM 1207 N N . TYR A 1 159 ? -7.746 -7.295 4.533 1.00 80.69 159 TYR A N 1
ATOM 1208 C CA . TYR A 1 159 ? -8.579 -6.638 5.537 1.00 80.69 159 TYR A CA 1
ATOM 1209 C C . TYR A 1 159 ? -10.039 -7.099 5.434 1.00 80.69 159 TYR A C 1
ATOM 1211 O O . TYR A 1 159 ? -10.749 -6.795 4.480 1.00 80.69 159 TYR A O 1
ATOM 1219 N N . ARG A 1 160 ? -10.528 -7.776 6.478 1.00 80.00 160 ARG A N 1
ATOM 1220 C CA . ARG A 1 160 ? -11.964 -7.943 6.716 1.00 80.00 160 ARG A CA 1
ATOM 1221 C C . ARG A 1 160 ? -12.497 -6.778 7.531 1.00 80.00 160 ARG A C 1
ATOM 1223 O O . ARG A 1 160 ? -12.017 -6.519 8.635 1.00 80.00 160 ARG A O 1
ATOM 1230 N N . HIS A 1 161 ? -13.514 -6.136 6.977 1.00 79.69 161 HIS A N 1
ATOM 1231 C CA . HIS A 1 161 ? -14.265 -5.045 7.579 1.00 79.69 161 HIS A CA 1
ATOM 1232 C C . HIS A 1 161 ? -15.372 -5.586 8.489 1.00 79.69 161 HIS A C 1
ATOM 1234 O O . HIS A 1 161 ? -16.183 -6.409 8.064 1.00 79.69 161 HIS A O 1
ATOM 1240 N N . HIS A 1 162 ? -15.443 -5.078 9.718 1.00 83.31 162 HIS A N 1
ATOM 1241 C CA . HIS A 1 162 ? -16.514 -5.365 10.673 1.00 83.31 162 HIS A CA 1
ATOM 1242 C C . HIS A 1 162 ? -17.246 -4.066 10.995 1.00 83.31 162 HIS A C 1
ATOM 1244 O O . HIS A 1 162 ? -16.650 -3.146 11.558 1.00 83.31 162 HIS A O 1
ATOM 1250 N N . ASP A 1 163 ? -18.523 -3.973 10.617 1.00 82.75 163 ASP A N 1
ATOM 1251 C CA . ASP A 1 163 ? -19.358 -2.813 10.937 1.00 82.75 163 ASP A CA 1
ATOM 1252 C C . ASP A 1 163 ? -19.642 -2.763 12.444 1.00 82.75 163 ASP A C 1
ATOM 1254 O O . ASP A 1 163 ? -20.318 -3.625 13.007 1.00 82.75 163 ASP A O 1
ATOM 1258 N N . LEU A 1 164 ? -19.092 -1.740 13.093 1.00 92.00 164 LEU A N 1
ATOM 1259 C CA . LEU A 1 164 ? -19.231 -1.445 14.512 1.00 92.00 164 LEU A CA 1
ATOM 1260 C C . LEU A 1 164 ? -20.087 -0.193 14.749 1.00 92.00 164 LEU A C 1
ATOM 1262 O O . LEU A 1 164 ? -20.059 0.360 15.847 1.00 92.00 164 LEU A O 1
ATOM 1266 N N . THR A 1 165 ? -20.849 0.274 13.760 1.00 87.44 165 THR A N 1
ATOM 1267 C CA . THR A 1 165 ? -21.635 1.515 13.839 1.00 87.44 165 THR A CA 1
ATOM 1268 C C . THR A 1 165 ? -22.605 1.522 15.028 1.00 87.44 165 THR A C 1
ATOM 1270 O O . THR A 1 165 ? -22.696 2.503 15.766 1.00 87.44 165 THR A O 1
ATOM 1273 N N . THR A 1 166 ? -23.246 0.389 15.334 1.00 89.50 166 THR A N 1
ATOM 1274 C CA . THR A 1 166 ? -24.095 0.242 16.535 1.00 89.50 166 THR A CA 1
ATOM 1275 C C . THR A 1 166 ? -23.330 0.332 17.862 1.00 89.50 166 THR A C 1
ATOM 1277 O O . THR A 1 166 ? -23.942 0.486 18.917 1.00 89.50 166 THR A O 1
ATOM 1280 N N . SER A 1 167 ? -22.001 0.237 17.823 1.00 90.44 167 SER A N 1
ATOM 1281 C CA . SER A 1 167 ? -21.095 0.249 18.974 1.00 90.44 167 SER A CA 1
ATOM 1282 C C . SER A 1 167 ? -20.430 1.610 19.214 1.00 90.44 167 SER A C 1
ATOM 1284 O O . SER A 1 167 ? -19.699 1.728 20.197 1.00 90.44 167 SER A O 1
ATOM 1286 N N . ILE A 1 168 ? -20.712 2.647 18.406 1.00 90.00 168 ILE A N 1
ATOM 1287 C CA . ILE A 1 168 ? -20.214 4.029 18.608 1.00 90.00 168 ILE A CA 1
ATOM 1288 C C . ILE A 1 168 ? -20.496 4.522 20.034 1.00 90.00 168 ILE A C 1
ATOM 1290 O O . ILE A 1 168 ? -19.618 5.090 20.673 1.00 90.00 168 ILE A O 1
ATOM 1294 N N . GLY A 1 169 ? -21.669 4.202 20.593 1.00 87.75 169 GLY A N 1
ATOM 1295 C CA . GLY A 1 169 ? -22.030 4.523 21.982 1.00 87.75 169 GLY A CA 1
ATOM 1296 C C . GLY A 1 169 ? -21.190 3.831 23.071 1.00 87.75 169 GLY A C 1
ATOM 1297 O O . GLY A 1 169 ? -21.423 4.078 24.251 1.00 87.75 169 GLY A O 1
ATOM 1298 N N . SER A 1 170 ? -20.233 2.972 22.701 1.00 87.38 170 SER A N 1
ATOM 1299 C CA . SER A 1 170 ? -19.217 2.414 23.610 1.00 87.38 170 SER A CA 1
ATOM 1300 C C . SER A 1 170 ? -17.961 3.289 23.703 1.00 87.38 170 SER A C 1
ATOM 1302 O O . SER A 1 170 ? -17.153 3.076 24.607 1.00 87.38 170 SER A O 1
ATOM 1304 N N . LEU A 1 171 ? -17.766 4.240 22.781 1.00 88.94 171 LEU A N 1
ATOM 1305 C CA . LEU A 1 171 ? -16.685 5.226 22.822 1.00 88.94 171 LEU A CA 1
ATOM 1306 C C . LEU A 1 171 ? -16.976 6.313 23.866 1.00 88.94 171 LEU A C 1
ATOM 1308 O O . LEU A 1 171 ? -18.127 6.643 24.150 1.00 88.94 171 LEU A O 1
ATOM 1312 N N . VAL A 1 172 ? -15.915 6.903 24.414 1.00 85.44 172 VAL A N 1
ATOM 1313 C CA . VAL A 1 172 ? -15.991 8.043 25.339 1.00 85.44 172 VAL A CA 1
ATOM 1314 C C . VAL A 1 172 ? -15.035 9.153 24.914 1.00 85.44 172 VAL A C 1
ATOM 1316 O O . VAL A 1 172 ? -13.998 8.890 24.310 1.00 85.44 172 VAL A O 1
ATOM 1319 N N . ALA A 1 173 ? -15.356 10.406 25.236 1.00 85.12 173 ALA A N 1
ATOM 1320 C CA . ALA A 1 173 ? -14.435 11.514 25.004 1.00 85.12 173 ALA A CA 1
ATOM 1321 C C . ALA A 1 173 ? -13.197 11.369 25.910 1.00 85.12 173 ALA A C 1
ATOM 1323 O O . ALA A 1 173 ? -13.319 11.109 27.110 1.00 85.12 173 ALA A O 1
ATOM 1324 N N . GLY A 1 174 ? -12.003 11.545 25.346 1.00 82.25 174 GLY A N 1
ATOM 1325 C CA . GLY A 1 174 ? -10.741 11.213 26.004 1.00 82.25 174 GLY A CA 1
ATOM 1326 C C . GLY A 1 174 ? -10.324 9.762 25.753 1.00 82.25 174 GLY A C 1
ATOM 1327 O O . GLY A 1 174 ? -10.325 9.307 24.612 1.00 82.25 174 GLY A O 1
ATOM 1328 N N . ASN A 1 175 ? -9.892 9.061 26.804 1.00 81.50 175 ASN A N 1
ATOM 1329 C CA . ASN A 1 175 ? -9.181 7.784 26.692 1.00 81.50 175 ASN A CA 1
ATOM 1330 C C . ASN A 1 175 ? -10.111 6.600 26.385 1.00 81.50 175 ASN A C 1
ATOM 1332 O O . ASN A 1 175 ? -11.050 6.328 27.131 1.00 81.50 175 ASN A O 1
ATOM 1336 N N . ASN A 1 176 ? -9.762 5.840 25.350 1.00 84.38 176 ASN A N 1
ATOM 1337 C CA . ASN A 1 176 ? -10.424 4.616 24.910 1.00 84.38 176 ASN A CA 1
ATOM 1338 C C . ASN A 1 176 ? -9.412 3.461 24.814 1.00 84.38 176 ASN A C 1
ATOM 1340 O O . ASN A 1 176 ? -8.197 3.672 24.771 1.00 84.38 176 ASN A O 1
ATOM 1344 N N . LEU A 1 177 ? -9.917 2.230 24.771 1.00 85.56 177 LEU A N 1
ATOM 1345 C CA . LEU A 1 177 ? -9.135 1.009 24.608 1.00 85.56 177 LEU A CA 1
ATOM 1346 C C . LEU A 1 177 ? -9.842 0.056 23.641 1.00 85.56 177 LEU A C 1
ATOM 1348 O O . LEU A 1 177 ? -10.943 -0.416 23.928 1.00 85.56 177 LEU A O 1
ATOM 1352 N N . LEU A 1 178 ? -9.162 -0.286 22.550 1.00 92.12 178 LEU A N 1
ATOM 1353 C CA . LEU A 1 178 ? -9.445 -1.489 21.775 1.00 92.12 178 LEU A CA 1
ATOM 1354 C C . LEU A 1 178 ? -8.596 -2.623 22.365 1.00 92.12 178 LEU A C 1
ATOM 1356 O O . LEU A 1 178 ? -7.379 -2.490 22.494 1.00 92.12 178 LEU A O 1
ATOM 1360 N N . ALA A 1 179 ? -9.230 -3.720 22.766 1.00 91.69 179 ALA A N 1
ATOM 1361 C CA . ALA A 1 179 ? -8.554 -4.918 23.253 1.00 91.69 179 ALA A CA 1
ATOM 1362 C C . ALA A 1 179 ? -8.969 -6.113 22.395 1.00 91.69 179 ALA A C 1
ATOM 1364 O O . ALA A 1 179 ? -10.156 -6.285 22.128 1.00 91.69 179 ALA A O 1
ATOM 1365 N N . ILE A 1 180 ? -8.013 -6.928 21.958 1.00 95.81 180 ILE A N 1
ATOM 1366 C CA . ILE A 1 180 ? -8.265 -8.054 21.051 1.00 95.81 180 ILE A CA 1
ATOM 1367 C C . ILE A 1 180 ? -7.559 -9.293 21.598 1.00 95.81 180 ILE A C 1
ATOM 1369 O O . ILE A 1 180 ? -6.400 -9.203 21.996 1.00 95.81 180 ILE A O 1
ATOM 1373 N N . GLN A 1 181 ? -8.240 -10.437 21.615 1.00 95.81 181 GLN A N 1
ATOM 1374 C CA . GLN A 1 181 ? -7.578 -11.737 21.706 1.00 95.81 181 GLN A CA 1
ATOM 1375 C C . GLN A 1 181 ? -7.425 -12.275 20.284 1.00 95.81 181 GLN A C 1
ATOM 1377 O O . GLN A 1 181 ? -8.437 -12.497 19.622 1.00 95.81 181 GLN A O 1
ATOM 1382 N N . GLY A 1 182 ? -6.192 -12.440 19.810 1.00 96.38 182 GLY A N 1
ATOM 1383 C CA . GLY A 1 182 ? -5.904 -13.175 18.576 1.00 96.38 182 GLY A CA 1
ATOM 1384 C C . GLY A 1 182 ? -5.750 -14.653 18.891 1.00 96.38 182 GLY A C 1
ATOM 1385 O O . GLY A 1 182 ? -5.104 -14.978 19.884 1.00 96.38 182 GLY A O 1
ATOM 1386 N N . LEU A 1 183 ? -6.376 -15.515 18.094 1.00 96.94 183 LEU A N 1
ATOM 1387 C CA . LEU A 1 183 ? -6.416 -16.966 18.267 1.00 96.94 183 LEU A CA 1
ATOM 1388 C C . LEU A 1 183 ? -5.742 -17.640 17.071 1.00 96.94 183 LEU A C 1
ATOM 1390 O O . LEU A 1 183 ? -5.993 -17.249 15.932 1.00 96.94 183 LEU A O 1
ATOM 1394 N N . ASN A 1 184 ? -4.978 -18.689 17.349 1.00 95.06 184 ASN A N 1
ATOM 1395 C CA . ASN A 1 184 ? -4.361 -19.565 16.359 1.00 95.06 184 ASN A CA 1
ATOM 1396 C C . ASN A 1 184 ? -5.058 -20.928 16.294 1.00 95.06 184 ASN A C 1
ATOM 1398 O O . ASN A 1 184 ? -5.760 -21.296 17.240 1.00 95.06 184 ASN A O 1
ATOM 1402 N N . SER A 1 185 ? -4.863 -21.699 15.224 1.00 93.81 185 SER A N 1
ATOM 1403 C CA . SER A 1 185 ? -5.450 -23.043 15.085 1.00 93.81 185 SER A CA 1
ATOM 1404 C C . SER A 1 185 ? -4.924 -24.008 16.153 1.00 93.81 185 SER A C 1
ATOM 1406 O O . SER A 1 185 ? -5.675 -24.815 16.715 1.00 93.81 185 SER A O 1
ATOM 1408 N N . ALA A 1 186 ? -3.641 -23.874 16.485 1.00 93.50 186 ALA A N 1
ATOM 1409 C CA . ALA A 1 186 ? -2.878 -24.697 17.401 1.00 93.50 186 ALA A CA 1
ATOM 1410 C C . ALA A 1 186 ? -1.868 -23.861 18.203 1.00 93.50 186 ALA A C 1
ATOM 1412 O O . ALA A 1 186 ? -1.520 -22.734 17.864 1.00 93.50 186 ALA A O 1
ATOM 1413 N N . SER A 1 187 ? -1.357 -24.436 19.293 1.00 92.44 187 SER A N 1
ATOM 1414 C CA . SER A 1 187 ? -0.191 -23.879 19.993 1.00 92.44 187 SER A CA 1
ATOM 1415 C C . SER A 1 187 ? 1.099 -24.032 19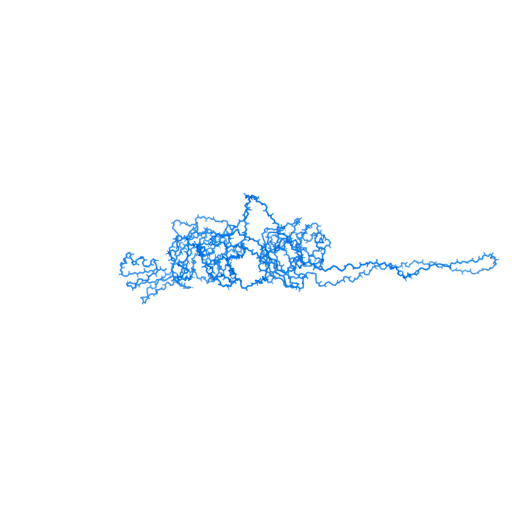.187 1.00 92.44 187 SER A C 1
ATOM 1417 O O . SER A 1 187 ? 2.067 -23.336 19.450 1.00 92.44 187 SER A O 1
ATOM 1419 N N . ASP A 1 188 ? 1.126 -24.987 18.263 1.00 91.00 188 ASP A N 1
ATOM 1420 C CA . ASP A 1 188 ? 2.269 -25.485 17.501 1.00 91.00 188 ASP A CA 1
ATOM 1421 C C . ASP A 1 188 ? 2.063 -25.349 15.977 1.00 91.00 188 ASP A C 1
ATOM 1423 O O . ASP A 1 188 ? 2.647 -26.105 15.207 1.00 91.00 188 ASP A O 1
ATOM 1427 N N . ASP A 1 189 ? 1.250 -24.368 15.565 1.00 90.69 189 ASP A N 1
ATOM 1428 C CA . ASP A 1 189 ? 1.133 -23.888 14.174 1.00 90.69 189 ASP A CA 1
ATOM 1429 C C . ASP A 1 189 ? 2.452 -23.319 13.639 1.00 90.69 189 ASP A C 1
ATOM 1431 O O . ASP A 1 189 ? 3.334 -22.930 14.407 1.00 90.69 189 ASP A O 1
ATOM 1435 N N . GLU A 1 190 ? 2.572 -23.213 12.314 1.00 89.50 190 GLU A N 1
ATOM 1436 C CA . GLU A 1 190 ? 3.774 -22.686 11.653 1.00 89.50 190 GLU A CA 1
ATOM 1437 C C . GLU A 1 190 ? 3.762 -21.148 11.494 1.00 89.50 190 GLU A C 1
ATOM 1439 O O . GLU A 1 190 ? 4.817 -20.540 11.282 1.00 89.50 190 GLU A O 1
ATOM 1444 N N . ASP A 1 191 ? 2.610 -20.508 11.684 1.00 89.88 191 ASP A N 1
ATOM 1445 C CA . ASP A 1 191 ? 2.378 -19.068 11.569 1.00 89.88 191 ASP A CA 1
ATOM 1446 C C . ASP A 1 191 ? 1.305 -18.541 12.542 1.00 89.88 191 ASP A C 1
ATOM 1448 O O . ASP A 1 191 ? 0.744 -19.289 13.341 1.00 89.88 191 ASP A O 1
ATOM 1452 N N . PHE A 1 192 ? 1.132 -17.215 12.566 1.00 93.50 192 PHE A N 1
ATOM 1453 C CA . PHE A 1 192 ? 0.056 -16.465 13.219 1.00 93.50 192 PHE A CA 1
ATOM 1454 C C . PHE A 1 192 ? 0.060 -15.018 12.702 1.00 93.50 192 PHE A C 1
ATOM 1456 O O . PHE A 1 192 ? 1.113 -14.373 12.652 1.00 93.50 192 PHE A O 1
ATOM 1463 N N . LEU A 1 193 ? -1.113 -14.439 12.430 1.00 93.56 193 LEU A N 1
ATOM 1464 C CA . LEU A 1 193 ? -1.263 -13.005 12.156 1.00 93.56 193 LEU A CA 1
ATOM 1465 C C . LEU A 1 193 ? -2.492 -12.394 12.839 1.00 93.56 193 LEU A C 1
ATOM 1467 O O . LEU A 1 193 ? -3.614 -12.884 12.711 1.00 93.56 193 LEU A O 1
ATOM 1471 N N . LEU A 1 194 ? -2.301 -11.227 13.462 1.00 94.81 194 LEU A N 1
ATOM 1472 C CA . LEU A 1 194 ? -3.365 -10.290 13.814 1.00 94.81 194 LEU A CA 1
ATOM 1473 C C . LEU A 1 194 ? -2.901 -8.829 13.665 1.00 94.81 194 LEU A C 1
ATOM 1475 O O . LEU A 1 194 ? -2.028 -8.349 14.386 1.00 94.81 194 LEU A O 1
ATOM 1479 N N . SER A 1 195 ? -3.546 -8.081 12.770 1.00 92.94 195 SER A N 1
ATOM 1480 C CA . SER A 1 195 ? -3.401 -6.629 12.618 1.00 92.94 195 SER A CA 1
ATOM 1481 C C . SER A 1 195 ? -4.773 -5.962 12.520 1.00 92.94 195 SER A C 1
ATOM 1483 O O . SER A 1 195 ? -5.691 -6.503 11.901 1.00 92.94 195 SER A O 1
ATOM 1485 N N . ALA A 1 196 ? -4.936 -4.794 13.142 1.00 90.69 196 ALA A N 1
ATOM 1486 C CA . ALA A 1 196 ? -6.237 -4.151 13.302 1.00 90.69 196 ALA A CA 1
ATOM 1487 C C . ALA A 1 196 ? -6.181 -2.628 13.128 1.00 90.69 196 ALA A C 1
ATOM 1489 O O . ALA A 1 196 ? -5.289 -1.957 13.648 1.00 90.69 196 ALA A O 1
ATOM 1490 N N . GLU A 1 197 ? -7.193 -2.085 12.455 1.00 88.62 197 GLU A N 1
ATOM 1491 C CA . GLU A 1 197 ? -7.384 -0.656 12.207 1.00 88.62 197 GLU A CA 1
ATOM 1492 C C . GLU A 1 197 ? -8.821 -0.285 12.600 1.00 88.62 197 GLU A C 1
ATOM 1494 O O . GLU A 1 197 ? -9.767 -0.921 12.140 1.00 88.62 197 GLU A O 1
ATOM 1499 N N . LEU A 1 198 ? -9.007 0.712 13.470 1.00 90.81 198 LEU A N 1
ATOM 1500 C CA . LEU A 1 198 ? -10.334 1.182 13.882 1.00 90.81 198 LEU A CA 1
ATOM 1501 C C . LEU A 1 198 ? -10.584 2.563 13.272 1.00 90.81 198 LEU A C 1
ATOM 1503 O O . LEU A 1 198 ? -9.945 3.536 13.669 1.00 90.81 198 LEU A O 1
ATOM 1507 N N . VAL A 1 199 ? -11.513 2.631 12.321 1.00 85.19 199 VAL A N 1
ATOM 1508 C CA . VAL A 1 199 ? -11.838 3.836 11.548 1.00 85.19 199 VAL A CA 1
ATOM 1509 C C . VAL A 1 199 ? -13.230 4.318 11.931 1.00 85.19 199 VAL A C 1
ATOM 1511 O O . VAL A 1 199 ? -14.178 3.535 11.930 1.00 85.19 199 VAL A O 1
ATOM 1514 N N . ALA A 1 200 ? -13.362 5.604 12.239 1.00 82.94 200 ALA A N 1
ATOM 1515 C CA . ALA A 1 200 ? -14.639 6.265 12.482 1.00 82.94 200 ALA A CA 1
ATOM 1516 C C . ALA A 1 200 ? -14.813 7.410 11.481 1.00 82.94 200 ALA A C 1
ATOM 1518 O O . ALA A 1 200 ? -13.849 8.117 11.186 1.00 82.94 200 ALA A O 1
ATOM 1519 N N . TRP A 1 201 ? -16.026 7.584 10.966 1.00 76.31 201 TRP A N 1
ATOM 1520 C CA . TRP A 1 201 ? -16.371 8.666 10.044 1.00 76.31 201 TRP A CA 1
ATOM 1521 C C . TRP A 1 201 ? -17.854 9.019 10.158 1.00 76.31 201 TRP A C 1
ATOM 1523 O O . TRP A 1 201 ? -18.605 8.433 10.945 1.00 76.31 201 TRP A O 1
ATOM 1533 N N . ASP A 1 202 ? -18.289 9.992 9.375 1.00 72.50 202 ASP A N 1
ATOM 1534 C CA . ASP A 1 202 ? -19.672 10.411 9.265 1.00 72.50 202 ASP A CA 1
ATOM 1535 C C . ASP A 1 202 ? -20.092 10.590 7.800 1.00 72.50 202 ASP A C 1
ATOM 1537 O O . ASP A 1 202 ? -19.260 10.716 6.903 1.00 72.50 202 ASP A O 1
ATOM 1541 N N . ILE A 1 203 ? -21.401 10.579 7.539 1.00 54.19 203 ILE A N 1
ATOM 1542 C CA . ILE A 1 203 ? -21.926 11.222 6.333 1.00 54.19 203 ILE A CA 1
ATOM 1543 C C . ILE A 1 203 ? -22.160 12.676 6.731 1.00 54.19 203 ILE A C 1
ATOM 1545 O O . ILE A 1 203 ? -23.175 12.982 7.359 1.00 54.19 203 ILE A O 1
ATOM 1549 N N . HIS A 1 204 ? -21.225 13.568 6.396 1.00 49.41 204 HIS A N 1
ATOM 1550 C CA . HIS A 1 204 ? -21.506 15.006 6.397 1.00 49.41 204 HIS A CA 1
ATOM 1551 C C . HIS A 1 204 ? -22.777 15.242 5.554 1.00 49.41 204 HIS A C 1
ATOM 1553 O O . HIS A 1 204 ? -22.771 14.903 4.367 1.00 49.41 204 HIS A O 1
ATOM 1559 N N . PRO A 1 205 ? -23.871 15.775 6.131 1.00 44.88 205 PRO A N 1
ATOM 1560 C CA . PRO A 1 205 ? -25.111 16.002 5.402 1.00 44.88 205 PRO A CA 1
ATOM 1561 C C . PRO A 1 205 ? -25.007 17.302 4.591 1.00 44.88 205 PRO A C 1
ATOM 1563 O O . PRO A 1 205 ? -25.507 18.338 5.015 1.00 44.88 205 PRO A O 1
ATOM 1566 N N . ASP A 1 206 ? -24.309 17.211 3.458 1.00 49.41 206 ASP A N 1
ATOM 1567 C CA . ASP A 1 206 ? -24.265 18.114 2.290 1.00 49.41 206 ASP A CA 1
ATOM 1568 C C . ASP A 1 206 ? -23.920 19.617 2.472 1.00 49.41 206 ASP A C 1
ATOM 1570 O O . ASP A 1 206 ? -23.582 20.256 1.480 1.00 49.41 206 ASP A O 1
ATOM 1574 N N . ASP A 1 207 ? -23.911 20.177 3.689 1.00 47.28 207 ASP A N 1
ATOM 1575 C CA . ASP A 1 207 ? -23.853 21.638 3.932 1.00 47.28 207 ASP A CA 1
ATOM 1576 C C . ASP A 1 207 ? -22.577 22.160 4.644 1.00 47.28 207 ASP A C 1
ATOM 1578 O O . ASP A 1 207 ? -22.340 23.370 4.666 1.00 47.28 207 ASP A O 1
ATOM 1582 N N . GLU A 1 208 ? -21.745 21.299 5.252 1.00 52.81 208 GLU A N 1
ATOM 1583 C CA . GLU A 1 208 ? -20.515 21.736 5.945 1.00 52.81 208 GLU A CA 1
ATOM 1584 C C . GLU A 1 208 ? -19.246 21.354 5.167 1.00 52.81 208 GLU A C 1
ATOM 1586 O O . GLU A 1 208 ? -19.027 20.207 4.773 1.00 52.81 208 GLU A O 1
ATOM 1591 N N . ILE A 1 209 ? -18.401 22.358 4.922 1.00 55.56 209 ILE A N 1
ATOM 1592 C CA . ILE A 1 209 ? -17.131 22.212 4.211 1.00 55.56 209 ILE A CA 1
ATOM 1593 C C . ILE A 1 209 ? -16.146 21.460 5.117 1.00 55.56 209 ILE A C 1
ATOM 1595 O O . ILE A 1 209 ? -15.906 21.882 6.247 1.00 55.56 209 ILE A O 1
ATOM 1599 N N . SER A 1 210 ? -15.547 20.375 4.605 1.00 57.34 210 SER A N 1
ATOM 1600 C CA . SER A 1 210 ? -14.546 19.570 5.328 1.00 57.34 210 SER A CA 1
ATOM 1601 C C . SER A 1 210 ? -13.487 20.455 6.010 1.00 57.34 210 SER A C 1
ATOM 1603 O O . SER A 1 210 ? -12.949 21.352 5.359 1.00 57.34 210 SER A O 1
ATOM 1605 N N . PRO A 1 211 ? -13.092 20.186 7.270 1.00 51.25 211 PRO A N 1
ATOM 1606 C CA . PRO A 1 211 ? -12.059 20.964 7.959 1.00 51.25 211 PRO A CA 1
ATOM 1607 C C . PRO A 1 211 ? -10.660 20.835 7.326 1.00 51.25 211 PRO A C 1
ATOM 1609 O O . PRO A 1 211 ? -9.769 21.609 7.667 1.00 51.25 211 PRO A O 1
ATOM 1612 N N . ASN A 1 212 ? -10.473 19.883 6.401 1.00 53.12 212 ASN A N 1
ATOM 1613 C CA . ASN A 1 212 ? -9.268 19.728 5.577 1.00 53.12 212 ASN A CA 1
ATOM 1614 C C . ASN A 1 212 ? -9.422 20.330 4.164 1.00 53.12 212 ASN A C 1
ATOM 1616 O O . ASN A 1 212 ? -8.517 20.201 3.339 1.00 53.12 212 ASN A O 1
ATOM 1620 N N . ALA A 1 213 ? -10.560 20.956 3.848 1.00 60.84 213 ALA A N 1
ATOM 1621 C CA . ALA A 1 213 ? -10.734 21.679 2.597 1.00 60.84 213 ALA A CA 1
ATOM 1622 C C . ALA A 1 213 ? -9.866 22.940 2.568 1.00 60.84 213 ALA A C 1
ATOM 1624 O O . ALA A 1 213 ? -9.697 23.637 3.569 1.00 60.84 213 ALA A O 1
ATOM 1625 N N . MET A 1 214 ? -9.360 23.259 1.385 1.00 58.47 214 MET A N 1
ATOM 1626 C CA . MET A 1 214 ? -8.597 24.467 1.115 1.00 58.47 214 MET A CA 1
ATOM 1627 C C . MET A 1 214 ? -9.407 25.351 0.169 1.00 58.47 214 MET A C 1
ATOM 1629 O O . MET A 1 214 ? -9.881 24.897 -0.866 1.00 58.47 214 MET A O 1
ATOM 1633 N N . GLU A 1 215 ? -9.578 26.626 0.503 1.00 67.69 215 GLU A N 1
ATOM 1634 C CA . GLU A 1 215 ? -10.152 27.607 -0.424 1.00 67.69 215 GLU A CA 1
ATOM 1635 C C . GLU A 1 215 ? -9.279 27.702 -1.691 1.00 67.69 215 GLU A C 1
ATOM 1637 O O . GLU A 1 215 ? -8.046 27.786 -1.591 1.00 67.69 215 GLU A O 1
ATOM 1642 N N . TYR A 1 216 ? -9.889 27.696 -2.884 1.00 68.19 216 TYR A N 1
ATOM 1643 C CA . TYR A 1 216 ? -9.162 27.803 -4.152 1.00 68.19 216 TYR A CA 1
ATOM 1644 C C . TYR A 1 216 ? -8.709 29.247 -4.401 1.00 68.19 216 TYR A C 1
ATOM 1646 O O . TYR A 1 216 ? -9.246 29.994 -5.214 1.00 68.19 216 TYR A O 1
ATOM 1654 N N . SER A 1 217 ? -7.654 29.621 -3.686 1.00 73.38 217 SER A N 1
ATOM 1655 C CA . SER A 1 217 ? -6.991 30.926 -3.766 1.00 73.38 217 SER A CA 1
ATOM 1656 C C . SER A 1 217 ? -6.053 31.075 -4.978 1.00 73.38 217 SER A C 1
ATOM 1658 O O . SER A 1 217 ? -5.505 32.154 -5.208 1.00 73.38 217 SER A O 1
ATOM 1660 N N . GLY A 1 218 ? -5.866 30.014 -5.770 1.00 75.25 218 GLY A N 1
ATOM 1661 C CA . GLY A 1 218 ? -5.083 30.013 -7.006 1.00 75.25 218 GLY A CA 1
ATOM 1662 C C . GLY A 1 218 ? -4.572 28.617 -7.397 1.00 75.25 218 GLY A C 1
ATOM 1663 O O . GLY A 1 218 ? -4.721 27.673 -6.620 1.00 75.25 218 GLY A O 1
ATOM 1664 N N . PRO A 1 219 ? -3.970 28.461 -8.596 1.00 77.31 219 PRO A N 1
ATOM 1665 C CA . PRO A 1 219 ? -3.507 27.172 -9.113 1.00 77.31 219 PRO A CA 1
ATOM 1666 C C . PRO A 1 219 ? -2.596 26.401 -8.149 1.00 77.31 219 PRO A C 1
ATOM 1668 O O . PRO A 1 219 ? -1.581 26.918 -7.681 1.00 77.31 219 PRO A O 1
ATOM 1671 N N . SER A 1 220 ? -2.948 25.142 -7.891 1.00 75.06 220 SER A N 1
ATOM 1672 C CA . SER A 1 220 ? -2.149 24.212 -7.094 1.00 75.06 220 SER A CA 1
ATOM 1673 C C . SER A 1 220 ? -1.020 23.620 -7.941 1.00 75.06 220 SER A C 1
ATOM 1675 O O . SER A 1 220 ? -1.256 23.160 -9.057 1.00 75.06 220 SER A O 1
ATOM 1677 N N . ASN A 1 221 ? 0.203 23.598 -7.408 1.00 80.00 221 ASN A N 1
ATOM 1678 C CA . ASN A 1 221 ? 1.320 22.899 -8.042 1.00 80.00 221 ASN A CA 1
ATOM 1679 C C . ASN A 1 221 ? 1.288 21.426 -7.625 1.00 80.00 221 ASN A C 1
ATOM 1681 O O . ASN A 1 221 ? 1.490 21.130 -6.448 1.00 80.00 221 ASN A O 1
ATOM 1685 N N . LEU A 1 222 ? 1.072 20.519 -8.577 1.00 79.69 222 LEU A N 1
ATOM 1686 C CA . LEU A 1 222 ? 1.297 19.090 -8.362 1.00 79.69 222 LEU A CA 1
ATOM 1687 C C . LEU A 1 222 ? 2.806 18.820 -8.401 1.00 79.69 222 LEU A C 1
ATOM 1689 O O . LEU A 1 222 ? 3.488 19.231 -9.340 1.00 79.69 222 LEU A O 1
ATOM 1693 N N . THR A 1 223 ? 3.329 18.173 -7.361 1.00 81.56 223 THR A N 1
ATOM 1694 C CA . THR A 1 223 ? 4.752 17.800 -7.252 1.00 81.56 223 THR A CA 1
ATOM 1695 C C . THR A 1 223 ? 5.034 16.367 -7.681 1.00 81.56 223 THR A C 1
ATOM 1697 O O . THR A 1 223 ? 6.193 16.018 -7.853 1.00 81.56 223 THR A O 1
ATOM 1700 N N . GLU A 1 224 ? 3.990 15.565 -7.868 1.00 82.00 224 GLU A N 1
ATOM 1701 C CA . GLU A 1 224 ? 4.017 14.190 -8.360 1.00 82.00 224 GLU A CA 1
ATOM 1702 C C . GLU A 1 224 ? 2.858 13.986 -9.342 1.00 82.00 224 GLU A C 1
ATOM 1704 O O . GLU A 1 224 ? 1.945 14.812 -9.415 1.00 82.00 224 GLU A O 1
ATOM 1709 N N . SER A 1 225 ? 2.889 12.901 -10.114 1.00 85.38 225 SER A N 1
ATOM 1710 C CA . SER A 1 225 ? 1.762 12.525 -10.968 1.00 85.38 225 SER A CA 1
ATOM 1711 C C . SER A 1 225 ? 0.544 12.189 -10.098 1.00 85.38 225 SER A C 1
ATOM 1713 O O . SER A 1 225 ? 0.644 11.359 -9.196 1.00 85.38 225 SER A O 1
ATOM 1715 N N . SER A 1 226 ? -0.607 12.810 -10.357 1.00 82.75 226 SER A N 1
ATOM 1716 C CA . SER A 1 226 ? -1.802 12.690 -9.509 1.00 82.75 226 SER A CA 1
ATOM 1717 C C . SER A 1 226 ? -3.069 12.471 -10.327 1.00 82.75 226 SER A C 1
ATOM 1719 O O . SER A 1 226 ? -3.272 13.062 -11.391 1.00 82.75 226 SER A O 1
ATOM 1721 N N . GLN A 1 227 ? -3.971 11.661 -9.783 1.00 80.38 227 GLN A N 1
ATOM 1722 C CA . GLN A 1 227 ? -5.353 11.582 -10.231 1.00 80.38 227 GLN A CA 1
ATOM 1723 C C . GLN A 1 227 ? -6.155 12.653 -9.489 1.00 80.38 227 GLN A C 1
ATOM 1725 O O . GLN A 1 227 ? -6.319 12.565 -8.281 1.00 80.38 227 GLN A O 1
ATOM 1730 N N . VAL A 1 228 ? -6.673 13.646 -10.207 1.00 80.62 228 VAL A N 1
ATOM 1731 C CA . VAL A 1 228 ? -7.580 14.656 -9.657 1.00 80.62 228 VAL A CA 1
ATOM 1732 C C . VAL A 1 228 ? -8.996 14.281 -10.074 1.00 80.62 228 VAL A C 1
ATOM 1734 O O . VAL A 1 228 ? -9.375 14.414 -11.241 1.00 80.62 228 VAL A O 1
ATOM 1737 N N . LEU A 1 229 ? -9.790 13.799 -9.122 1.00 75.56 229 LEU A N 1
ATOM 1738 C CA . LEU A 1 229 ? -11.241 13.751 -9.295 1.00 75.56 229 LEU A CA 1
ATOM 1739 C C . LEU A 1 229 ? -11.824 15.134 -8.987 1.00 75.56 229 LEU A C 1
ATOM 1741 O O . LEU A 1 229 ? -11.250 15.848 -8.175 1.00 75.56 229 LEU A O 1
ATOM 1745 N N . ALA A 1 230 ? -12.929 15.523 -9.619 1.00 74.75 230 ALA A N 1
ATOM 1746 C CA . ALA A 1 230 ? -13.566 16.823 -9.414 1.00 74.75 230 ALA A CA 1
ATOM 1747 C C . ALA A 1 230 ? -15.083 16.753 -9.631 1.00 74.75 230 ALA A C 1
ATOM 1749 O O . ALA A 1 230 ? -15.572 16.043 -10.503 1.00 74.75 230 ALA A O 1
ATOM 1750 N N . ARG A 1 231 ? -15.843 17.531 -8.861 1.00 74.00 231 ARG A N 1
ATOM 1751 C CA . ARG A 1 231 ? -17.280 17.769 -9.076 1.00 74.00 231 ARG A CA 1
ATOM 1752 C C . ARG A 1 231 ? -17.660 19.149 -8.564 1.00 74.00 231 ARG A C 1
ATOM 1754 O O . ARG A 1 231 ? -17.021 19.618 -7.626 1.00 74.00 231 ARG A O 1
ATOM 1761 N N . VAL A 1 232 ? -18.682 19.754 -9.160 1.00 72.62 232 VAL A N 1
ATOM 1762 C CA . VAL A 1 232 ? -19.252 21.055 -8.778 1.00 72.62 232 VAL A CA 1
ATOM 1763 C C . VAL A 1 232 ? -20.559 20.825 -8.022 1.00 72.62 232 VAL A C 1
ATOM 1765 O O . VAL A 1 232 ? -21.330 19.946 -8.401 1.00 72.62 232 VAL A O 1
ATOM 1768 N N . LEU A 1 233 ? -20.821 21.600 -6.972 1.00 66.12 233 LEU A N 1
ATOM 1769 C CA . LEU A 1 233 ? -22.142 21.697 -6.341 1.00 66.12 233 LEU A CA 1
ATOM 1770 C C . LEU A 1 233 ? -22.923 22.871 -6.961 1.00 66.12 233 LEU A C 1
ATOM 1772 O O . LEU A 1 233 ? -22.385 23.972 -7.068 1.00 66.12 233 LEU A O 1
ATOM 1776 N N . ASP A 1 234 ? -24.170 22.636 -7.375 1.00 64.31 234 ASP A N 1
ATOM 1777 C CA . ASP A 1 234 ? -25.113 23.665 -7.839 1.00 64.31 234 ASP A CA 1
ATOM 1778 C C . ASP A 1 234 ? -26.310 23.730 -6.878 1.00 64.31 234 ASP A C 1
ATOM 1780 O O . ASP A 1 234 ? -27.243 22.926 -6.954 1.00 64.31 234 ASP A O 1
ATOM 1784 N N . VAL A 1 235 ? -26.241 24.677 -5.934 1.00 59.75 235 VAL A N 1
ATOM 1785 C CA . VAL A 1 235 ? -27.190 24.946 -4.831 1.00 59.75 235 VAL A CA 1
ATOM 1786 C C . VAL A 1 235 ? -27.414 23.773 -3.861 1.00 59.75 235 VAL A C 1
ATOM 1788 O O . VAL A 1 235 ? -27.083 23.896 -2.689 1.00 59.75 235 VAL A O 1
ATOM 1791 N N . GLU A 1 236 ? -27.976 22.662 -4.338 1.00 65.44 236 GLU A N 1
ATOM 1792 C CA . GLU A 1 236 ? -28.262 21.423 -3.591 1.00 65.44 236 GLU A CA 1
ATOM 1793 C C . GLU A 1 236 ? -27.872 20.150 -4.384 1.00 65.44 236 GLU A C 1
ATOM 1795 O O . GLU A 1 236 ? -27.861 19.060 -3.815 1.00 65.44 236 GLU A O 1
ATOM 1800 N N . GLU A 1 237 ? -27.549 20.239 -5.687 1.00 57.66 237 GLU A N 1
ATOM 1801 C CA . GLU A 1 237 ? -27.239 19.071 -6.529 1.00 57.66 237 GLU A CA 1
ATOM 1802 C C . GLU A 1 237 ? -25.752 19.012 -6.917 1.00 57.66 237 GLU A C 1
ATOM 1804 O O . GLU A 1 237 ? -25.193 19.929 -7.520 1.00 57.66 237 GLU A O 1
ATOM 1809 N N . TRP A 1 238 ? -25.099 17.897 -6.585 1.00 68.75 238 TRP A N 1
ATOM 1810 C CA . TRP A 1 238 ? -23.739 17.604 -7.033 1.00 68.75 238 TRP A CA 1
ATOM 1811 C C . TRP A 1 238 ? -23.719 17.168 -8.499 1.00 68.75 238 TRP A C 1
ATOM 1813 O O . TRP A 1 238 ? -24.433 16.242 -8.890 1.00 68.75 238 TRP A O 1
ATOM 1823 N N . SER A 1 239 ? -22.810 17.745 -9.287 1.00 70.12 239 SER A N 1
ATOM 1824 C CA . SER A 1 239 ? -22.470 17.227 -10.610 1.00 70.12 239 SER A CA 1
ATOM 1825 C C . SER A 1 239 ? -21.971 15.776 -10.527 1.00 70.12 239 SER A C 1
ATOM 1827 O O . SER A 1 239 ? -21.483 15.334 -9.476 1.00 70.12 239 SER A O 1
ATOM 1829 N N . PRO A 1 240 ? -21.989 15.035 -11.653 1.00 76.44 240 PRO A N 1
ATOM 1830 C CA . PRO A 1 240 ? -21.176 13.835 -11.800 1.00 76.44 240 PRO 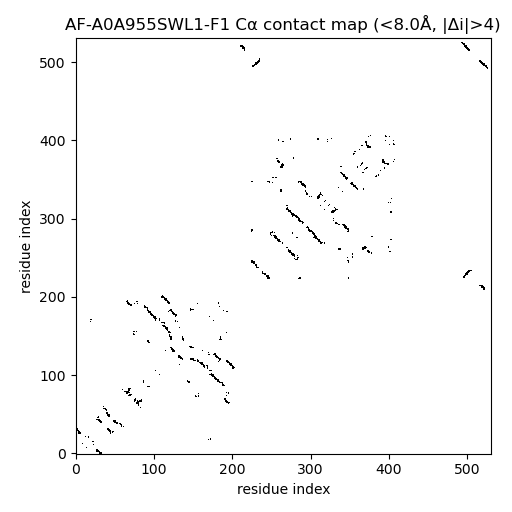A CA 1
ATOM 1831 C C . PRO A 1 240 ? -19.725 14.084 -11.374 1.00 76.44 240 PRO A C 1
ATOM 1833 O O . PRO A 1 240 ? -19.213 15.203 -11.486 1.00 76.44 240 PRO A O 1
ATOM 1836 N N . LEU A 1 241 ? -19.083 13.030 -10.871 1.00 71.56 241 LEU A N 1
ATOM 1837 C CA . LEU A 1 241 ? -17.676 13.054 -10.499 1.00 71.56 241 LEU A CA 1
ATOM 1838 C C . LEU A 1 241 ? -16.820 12.861 -11.752 1.00 71.56 241 LEU A C 1
ATOM 1840 O O . LEU A 1 241 ? -16.689 11.748 -12.259 1.00 71.56 241 LEU A O 1
ATOM 1844 N N . GLU A 1 242 ? -16.251 13.958 -12.235 1.00 78.2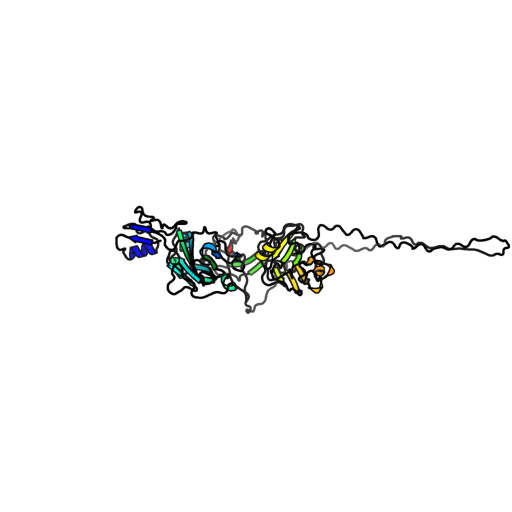5 242 GLU A N 1
ATOM 1845 C CA . GLU A 1 242 ? -15.228 13.955 -13.271 1.00 78.25 242 GLU A CA 1
ATOM 1846 C C . GLU A 1 242 ? -13.893 13.454 -12.706 1.00 78.25 242 GLU A C 1
ATOM 1848 O O . GLU A 1 242 ? -13.630 13.520 -11.502 1.00 78.25 242 GLU A O 1
ATOM 1853 N N . LYS A 1 243 ? -13.028 12.947 -13.587 1.00 79.06 243 LYS A N 1
ATOM 1854 C CA . LYS A 1 243 ? -11.704 12.418 -13.238 1.00 79.06 243 LYS A CA 1
ATOM 1855 C C . LYS A 1 243 ? -10.704 12.749 -14.340 1.00 79.06 243 LYS A C 1
ATOM 1857 O O . LYS A 1 243 ? -10.892 12.351 -15.486 1.00 79.06 243 LYS A O 1
ATOM 1862 N N . ALA A 1 244 ? -9.615 13.415 -13.971 1.00 78.69 244 ALA A N 1
ATOM 1863 C CA . ALA A 1 244 ? -8.483 13.701 -14.842 1.00 78.69 244 ALA A CA 1
ATOM 1864 C C . ALA A 1 244 ? -7.182 13.235 -14.178 1.00 78.69 244 ALA A C 1
ATOM 1866 O O . ALA A 1 244 ? -6.984 13.445 -12.984 1.00 78.69 244 ALA A O 1
ATOM 1867 N N . THR A 1 245 ? -6.278 12.628 -14.945 1.00 83.19 245 THR A N 1
ATOM 1868 C CA . THR A 1 245 ? -4.917 12.342 -14.470 1.00 83.19 245 THR A CA 1
ATOM 1869 C C . THR A 1 245 ? -3.964 13.402 -15.002 1.00 83.19 245 THR A C 1
ATOM 1871 O O . THR A 1 245 ? -4.018 13.760 -16.178 1.00 83.19 245 THR A O 1
ATOM 1874 N N . PHE A 1 246 ? -3.082 13.888 -14.136 1.00 84.62 246 PHE A N 1
ATOM 1875 C CA . PHE A 1 246 ? -2.023 14.834 -14.455 1.00 84.62 246 PHE A CA 1
ATOM 1876 C C . PHE A 1 246 ? -0.679 14.154 -14.195 1.00 84.62 246 PHE A C 1
ATOM 1878 O O . PHE A 1 246 ? -0.433 13.692 -13.084 1.00 84.62 246 PHE A O 1
ATOM 1885 N N . ALA A 1 247 ? 0.185 14.082 -15.208 1.00 87.50 247 ALA A N 1
ATOM 1886 C CA . ALA A 1 247 ? 1.543 13.563 -15.056 1.00 87.50 247 ALA A CA 1
ATOM 1887 C C . ALA A 1 247 ? 2.537 14.687 -14.732 1.00 87.50 247 ALA A C 1
ATOM 1889 O O . ALA A 1 247 ? 2.395 15.809 -15.225 1.00 87.50 247 ALA A O 1
ATOM 1890 N N . VAL A 1 248 ? 3.561 14.368 -13.938 1.00 87.19 248 VAL A N 1
ATOM 1891 C CA . VAL A 1 248 ? 4.662 15.276 -13.587 1.00 87.19 248 VAL A CA 1
ATOM 1892 C C . VAL A 1 248 ? 5.996 14.673 -14.028 1.00 87.19 248 VAL A C 1
ATOM 1894 O O . VAL A 1 248 ? 6.350 13.560 -13.650 1.00 87.19 248 VAL A O 1
ATOM 1897 N N . GLY A 1 249 ? 6.759 15.453 -14.796 1.00 85.69 249 GLY A N 1
ATOM 1898 C CA . GLY A 1 249 ? 8.087 15.079 -15.288 1.00 85.69 249 GLY A CA 1
ATOM 1899 C C . GLY A 1 249 ? 8.081 14.250 -16.587 1.00 85.69 249 GLY A C 1
ATOM 1900 O O . GLY A 1 249 ? 7.061 13.674 -16.965 1.00 85.69 249 GLY A O 1
ATOM 1901 N N . PRO A 1 250 ? 9.223 14.192 -17.298 1.00 93.50 250 PRO A N 1
ATOM 1902 C CA . PRO A 1 250 ? 9.362 13.519 -18.594 1.00 93.50 250 PRO A CA 1
ATOM 1903 C C . PRO A 1 250 ? 9.565 11.999 -18.436 1.00 93.50 250 PRO A C 1
ATOM 1905 O O . PRO A 1 250 ? 10.615 11.457 -18.793 1.00 93.50 250 PRO A O 1
ATOM 1908 N N . VAL A 1 251 ? 8.595 11.306 -17.827 1.00 95.56 251 VAL A N 1
ATOM 1909 C CA . VAL A 1 251 ? 8.700 9.871 -17.495 1.00 95.56 251 VAL A CA 1
ATOM 1910 C C . VAL A 1 251 ? 8.858 9.011 -18.750 1.00 95.56 251 VAL A C 1
ATOM 1912 O O . VAL A 1 251 ? 9.784 8.207 -18.819 1.00 95.56 251 VAL A O 1
ATOM 1915 N N . THR A 1 252 ? 8.009 9.202 -19.762 1.00 94.94 252 THR A N 1
ATOM 1916 C CA . THR A 1 252 ? 8.052 8.424 -21.012 1.00 94.94 252 THR A CA 1
ATOM 1917 C C . THR A 1 252 ? 9.382 8.616 -21.759 1.00 94.94 252 THR A C 1
ATOM 1919 O O . THR A 1 252 ? 9.972 7.659 -22.269 1.00 94.94 252 THR A O 1
ATOM 1922 N N . GLU A 1 253 ? 9.945 9.823 -21.749 1.00 94.06 253 GLU A N 1
ATOM 1923 C CA . GLU A 1 253 ? 11.252 10.104 -22.340 1.00 94.06 253 GLU A CA 1
ATOM 1924 C C . GLU A 1 253 ? 12.421 9.534 -21.521 1.00 94.06 253 GLU A C 1
ATOM 1926 O O . GLU A 1 253 ? 13.430 9.165 -22.125 1.00 94.06 253 GLU A O 1
ATOM 1931 N N . SER A 1 254 ? 12.299 9.442 -20.190 1.00 96.06 254 SER A N 1
ATOM 1932 C CA . SER A 1 254 ? 13.445 9.275 -19.274 1.00 96.06 254 SER A CA 1
ATOM 1933 C C . SER A 1 254 ? 13.504 7.955 -18.502 1.00 96.06 254 SER A C 1
ATOM 1935 O O . SER A 1 254 ? 14.580 7.591 -18.038 1.00 96.06 254 SER A O 1
ATOM 1937 N N . LEU A 1 255 ? 12.399 7.229 -18.336 1.00 97.94 255 LEU A N 1
ATOM 1938 C CA . LEU A 1 255 ? 12.371 5.954 -17.613 1.00 97.94 255 LEU A CA 1
ATOM 1939 C C . LEU A 1 255 ? 12.672 4.791 -18.566 1.00 97.94 255 LEU A C 1
ATOM 1941 O O . LEU A 1 255 ? 12.094 4.703 -19.652 1.00 97.94 255 LEU A O 1
ATOM 1945 N N . ARG A 1 256 ? 13.573 3.882 -18.189 1.00 97.94 256 ARG A N 1
ATOM 1946 C CA . ARG A 1 256 ? 13.946 2.712 -19.002 1.00 97.94 256 ARG A CA 1
ATOM 1947 C C . ARG A 1 256 ? 14.125 1.474 -18.143 1.00 97.94 256 ARG A C 1
ATOM 1949 O O . ARG A 1 256 ? 14.718 1.567 -17.082 1.00 97.94 256 ARG A O 1
ATOM 1956 N N . ILE A 1 257 ? 13.684 0.323 -18.640 1.00 98.38 257 ILE A N 1
ATOM 1957 C CA . ILE A 1 257 ? 14.026 -0.982 -18.069 1.00 98.38 257 ILE A CA 1
ATOM 1958 C C . ILE A 1 257 ? 15.449 -1.331 -18.515 1.00 98.38 257 ILE A C 1
ATOM 1960 O O . ILE A 1 257 ? 15.719 -1.336 -19.723 1.00 98.38 257 ILE A O 1
ATOM 1964 N N . THR A 1 258 ? 16.333 -1.575 -17.550 1.00 97.69 258 THR A N 1
ATOM 1965 C CA . THR A 1 258 ? 17.774 -1.827 -17.738 1.00 97.69 258 THR A CA 1
ATOM 1966 C C . THR A 1 258 ? 18.153 -3.289 -17.557 1.00 97.69 258 THR A C 1
ATOM 1968 O O . THR A 1 258 ? 18.972 -3.792 -18.326 1.00 97.69 258 THR A O 1
ATOM 1971 N N . GLU A 1 259 ? 17.536 -3.982 -16.602 1.00 97.81 259 GLU A N 1
ATOM 1972 C CA . GLU A 1 259 ? 17.868 -5.364 -16.252 1.00 97.81 259 GLU A CA 1
ATOM 1973 C C . GLU A 1 259 ? 16.591 -6.187 -15.992 1.00 97.81 259 GLU A C 1
ATOM 1975 O O . GLU A 1 259 ? 15.622 -5.678 -15.429 1.00 97.81 259 GLU A O 1
ATOM 1980 N N . VAL A 1 260 ? 16.559 -7.452 -16.430 1.00 97.81 260 VAL A N 1
ATOM 1981 C CA . VAL A 1 260 ? 15.431 -8.381 -16.204 1.00 97.81 260 VAL A CA 1
ATOM 1982 C C . VAL A 1 260 ? 15.953 -9.762 -15.802 1.00 97.81 260 VAL A C 1
ATOM 1984 O O . VAL A 1 260 ? 16.585 -10.448 -16.610 1.00 97.81 260 VAL A O 1
ATOM 1987 N N . HIS A 1 261 ? 15.664 -10.208 -14.579 1.00 95.56 261 HIS A N 1
ATOM 1988 C CA . HIS A 1 261 ? 16.013 -11.544 -14.086 1.00 95.56 261 HIS A CA 1
ATOM 1989 C C . HIS A 1 261 ? 14.745 -12.407 -13.993 1.00 95.56 261 HIS A C 1
ATOM 1991 O O . HIS A 1 261 ? 14.010 -12.338 -13.017 1.00 95.56 261 HIS A O 1
ATOM 1997 N N . TYR A 1 262 ? 14.481 -13.188 -15.045 1.00 94.62 262 TYR A N 1
ATOM 1998 C CA . TYR A 1 262 ? 13.224 -13.929 -15.280 1.00 94.62 262 TYR A CA 1
ATOM 1999 C C . TYR A 1 262 ? 13.326 -15.450 -15.041 1.00 94.62 262 TYR A C 1
ATOM 2001 O O . TYR A 1 262 ? 12.391 -16.200 -15.327 1.00 94.62 262 TYR A O 1
ATOM 2009 N N . HIS A 1 263 ? 14.508 -15.930 -14.639 1.00 92.25 263 HIS A N 1
ATOM 2010 C CA . HIS A 1 263 ? 14.758 -17.337 -14.321 1.00 92.25 263 HIS A CA 1
ATOM 2011 C C . HIS A 1 263 ? 16.050 -17.486 -13.475 1.00 92.25 263 HIS A C 1
ATOM 2013 O O . HIS A 1 263 ? 17.069 -17.979 -13.979 1.00 92.25 263 HIS A O 1
ATOM 2019 N N . PRO A 1 264 ? 16.049 -17.030 -12.203 1.00 88.12 264 PRO A N 1
ATOM 2020 C CA . PRO A 1 264 ? 17.165 -17.219 -11.272 1.00 88.12 264 PRO A CA 1
ATOM 2021 C C . PRO A 1 264 ? 17.495 -18.704 -11.042 1.00 88.12 264 PRO A C 1
ATOM 2023 O O . PRO A 1 264 ? 16.709 -19.608 -11.337 1.00 88.12 264 PRO A O 1
ATOM 2026 N N . LEU A 1 265 ? 18.692 -18.987 -10.518 1.00 78.38 265 LEU A N 1
ATOM 2027 C CA . LEU A 1 265 ? 19.123 -20.363 -10.266 1.00 78.38 265 LEU A CA 1
ATOM 2028 C C . LEU A 1 265 ? 18.563 -20.900 -8.943 1.00 78.38 265 LEU A C 1
ATOM 2030 O O . LEU A 1 265 ? 18.999 -20.509 -7.863 1.00 78.38 265 LEU A O 1
ATOM 2034 N N . SER A 1 266 ? 17.720 -21.929 -9.068 1.00 64.31 266 SER A N 1
ATOM 2035 C CA . SER A 1 266 ? 16.963 -22.611 -8.002 1.00 64.31 266 SER A CA 1
ATOM 2036 C C . SER A 1 266 ? 15.691 -21.880 -7.551 1.00 64.31 266 SER A C 1
ATOM 2038 O O . SER A 1 266 ? 15.470 -20.729 -7.900 1.00 64.31 266 SER A O 1
ATOM 2040 N N . ALA A 1 267 ? 14.806 -22.611 -6.861 1.00 53.66 267 ALA A N 1
ATOM 2041 C CA . ALA A 1 267 ? 13.405 -22.245 -6.608 1.00 53.66 267 ALA A CA 1
ATOM 2042 C C . ALA A 1 267 ? 13.232 -21.228 -5.462 1.00 53.66 267 ALA A C 1
ATOM 2044 O O . ALA A 1 267 ? 12.481 -21.449 -4.516 1.00 53.66 267 ALA A O 1
ATOM 2045 N N . THR A 1 268 ? 13.993 -20.147 -5.548 1.00 63.16 268 THR A N 1
ATOM 2046 C CA . THR A 1 268 ? 13.847 -18.916 -4.782 1.00 63.16 268 THR A CA 1
ATOM 2047 C C . THR A 1 268 ? 13.427 -17.852 -5.783 1.00 63.16 268 THR A C 1
ATOM 2049 O O . THR A 1 268 ? 14.213 -17.558 -6.686 1.00 63.16 268 THR A O 1
ATOM 2052 N N . ASP A 1 269 ? 12.227 -17.291 -5.636 1.00 70.94 269 ASP A N 1
ATOM 2053 C CA . ASP A 1 269 ? 11.636 -16.322 -6.570 1.00 70.94 269 ASP A CA 1
ATOM 2054 C C . ASP A 1 269 ? 12.289 -14.926 -6.440 1.00 70.94 269 ASP A C 1
ATOM 2056 O O . ASP A 1 269 ? 11.653 -13.906 -6.209 1.00 70.94 269 ASP A O 1
ATOM 2060 N N . ALA A 1 270 ? 13.612 -14.879 -6.613 1.00 86.62 270 ALA A N 1
ATOM 2061 C CA . ALA A 1 270 ? 14.451 -13.683 -6.665 1.00 86.62 270 ALA A CA 1
ATOM 2062 C C . ALA A 1 270 ? 14.356 -12.972 -8.035 1.00 86.62 270 ALA A C 1
ATOM 2064 O O . ALA A 1 270 ? 15.334 -12.402 -8.526 1.00 86.62 270 ALA A O 1
ATOM 2065 N N . GLU A 1 271 ? 13.199 -13.077 -8.694 1.00 93.62 271 GLU A N 1
ATOM 2066 C CA . GLU A 1 271 ? 12.930 -12.468 -9.994 1.00 93.62 271 GLU A CA 1
ATOM 2067 C C . GLU A 1 271 ? 12.748 -10.954 -9.837 1.00 93.62 271 GLU A C 1
ATOM 2069 O O . GLU A 1 271 ? 12.077 -10.490 -8.913 1.00 93.62 271 GLU A O 1
ATOM 2074 N N . PHE A 1 272 ? 13.321 -10.166 -10.749 1.00 96.88 272 PHE A N 1
ATOM 2075 C CA . PHE A 1 272 ? 13.206 -8.707 -10.700 1.00 96.88 272 PHE A CA 1
ATOM 2076 C C . PHE A 1 272 ? 13.251 -8.043 -12.079 1.00 96.88 272 PHE A C 1
ATOM 2078 O O . PHE A 1 272 ? 13.812 -8.576 -13.041 1.00 96.88 272 PHE A O 1
ATOM 2085 N N . ILE A 1 273 ? 12.685 -6.838 -12.137 1.00 98.50 273 ILE A N 1
ATOM 2086 C CA . ILE A 1 273 ? 12.835 -5.879 -13.232 1.00 98.50 273 ILE A CA 1
ATOM 2087 C C . ILE A 1 273 ? 13.487 -4.621 -12.659 1.00 98.50 273 ILE A C 1
ATOM 2089 O O . ILE A 1 273 ? 12.960 -4.017 -11.726 1.00 98.50 273 ILE A O 1
ATOM 2093 N N . GLU A 1 274 ? 14.613 -4.201 -13.224 1.00 98.56 274 GLU A N 1
ATOM 2094 C CA . GLU A 1 274 ? 15.259 -2.935 -12.883 1.00 98.56 274 GLU A CA 1
ATOM 2095 C C . GLU A 1 274 ? 14.817 -1.815 -13.830 1.00 98.56 274 GLU A C 1
ATOM 2097 O O . GLU A 1 274 ? 14.741 -2.002 -15.048 1.00 98.56 274 GLU A O 1
ATOM 2102 N N . VAL A 1 275 ? 14.566 -0.633 -13.267 1.00 98.69 275 VAL A N 1
ATOM 2103 C CA . VAL A 1 275 ? 14.307 0.609 -13.992 1.00 98.69 275 VAL A CA 1
ATOM 2104 C C . VAL A 1 275 ? 15.319 1.703 -13.641 1.00 98.69 275 VAL A C 1
ATOM 2106 O O . VAL A 1 275 ? 15.698 1.889 -12.486 1.00 98.69 275 VAL A O 1
ATOM 2109 N N . LYS A 1 276 ? 15.701 2.487 -14.652 1.00 98.06 276 LYS A N 1
ATOM 2110 C CA . LYS A 1 276 ? 16.615 3.627 -14.563 1.00 98.06 276 LYS A CA 1
ATOM 2111 C C . LYS A 1 276 ? 15.970 4.915 -15.046 1.00 98.06 276 LYS A C 1
ATOM 2113 O O . LYS A 1 276 ? 15.302 4.926 -16.082 1.00 98.06 276 LYS A O 1
ATOM 2118 N N . ASN A 1 277 ? 16.277 6.023 -14.376 1.00 97.94 277 ASN A N 1
ATOM 2119 C CA . ASN A 1 277 ? 16.111 7.356 -14.950 1.00 97.94 277 ASN A CA 1
ATOM 2120 C C . ASN A 1 277 ? 17.344 7.725 -15.804 1.00 97.94 277 ASN A C 1
ATOM 2122 O O . ASN A 1 277 ? 18.392 8.089 -15.272 1.00 97.94 277 ASN A O 1
ATOM 2126 N N . ILE A 1 278 ? 17.227 7.649 -17.133 1.00 97.12 278 ILE A N 1
ATOM 2127 C CA . ILE A 1 278 ? 18.266 8.094 -18.085 1.00 97.12 278 ILE A CA 1
ATOM 2128 C C . ILE A 1 278 ? 18.247 9.612 -18.348 1.00 97.12 278 ILE A C 1
ATOM 2130 O O . ILE A 1 278 ? 19.087 10.118 -19.095 1.00 97.12 278 ILE A O 1
ATOM 2134 N N . GLY A 1 279 ? 17.261 10.329 -17.804 1.00 96.69 279 GLY A N 1
ATOM 2135 C CA . GLY A 1 279 ? 17.050 11.756 -18.019 1.00 96.69 279 GLY A CA 1
ATOM 2136 C C . GLY A 1 279 ? 17.983 12.650 -17.199 1.00 96.69 279 GLY A C 1
ATOM 2137 O O . GLY A 1 279 ? 18.746 12.20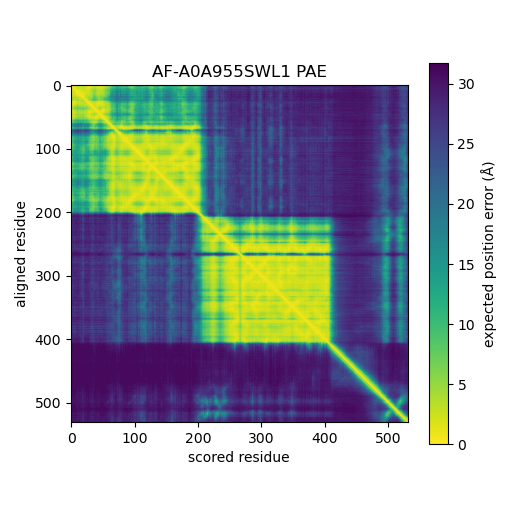1 -16.346 1.00 96.69 279 GLY A O 1
ATOM 2138 N N . SER A 1 280 ? 17.907 13.958 -17.454 1.00 95.62 280 SER A N 1
ATOM 2139 C CA . SER A 1 280 ? 18.681 14.988 -16.741 1.00 95.62 280 SER A CA 1
ATOM 2140 C C . SER A 1 280 ? 17.941 15.635 -15.564 1.00 95.62 280 SER A C 1
ATOM 2142 O O . SER A 1 280 ? 18.501 16.509 -14.904 1.00 95.62 280 SER A O 1
ATOM 2144 N N . GLU A 1 281 ? 16.695 15.237 -15.306 1.00 94.31 281 GLU A N 1
ATOM 2145 C CA . GLU A 1 281 ? 15.824 15.780 -14.255 1.00 94.31 281 GLU A CA 1
ATOM 2146 C C . GLU A 1 281 ? 15.288 14.649 -13.362 1.00 94.31 281 GLU A C 1
ATOM 2148 O O . GLU A 1 281 ? 15.295 13.486 -13.765 1.00 94.31 281 GLU A O 1
ATOM 2153 N N . LYS A 1 282 ? 14.853 14.969 -12.136 1.00 93.94 282 LYS A N 1
ATOM 2154 C CA . LYS A 1 282 ? 14.187 13.998 -11.250 1.00 93.94 282 LYS A CA 1
ATOM 2155 C C . LYS A 1 282 ? 12.820 13.642 -11.840 1.00 93.94 282 LYS A C 1
ATOM 2157 O O . LYS A 1 282 ? 12.101 14.543 -12.267 1.00 93.94 282 LYS A O 1
ATOM 2162 N N . ILE A 1 283 ? 12.470 12.359 -11.840 1.00 95.88 283 ILE A N 1
ATOM 2163 C CA . ILE A 1 283 ? 11.150 11.875 -12.262 1.00 95.88 283 ILE A CA 1
ATOM 2164 C C . ILE A 1 283 ? 10.403 11.255 -11.080 1.00 95.88 283 ILE A C 1
ATOM 2166 O O . ILE A 1 283 ? 11.010 10.599 -10.230 1.00 95.88 283 ILE A O 1
ATOM 2170 N N . GLU A 1 284 ? 9.088 11.460 -11.046 1.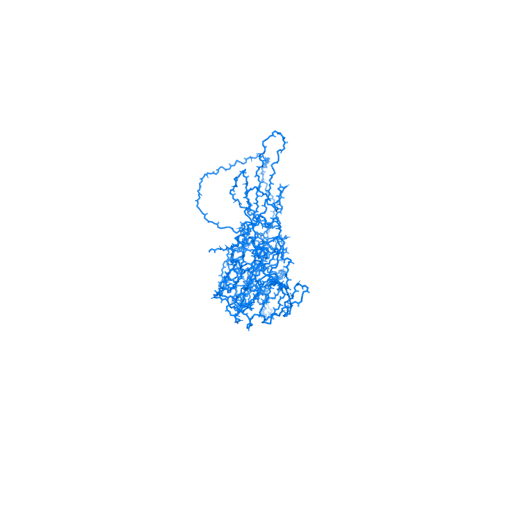00 91.88 284 GLU A N 1
ATOM 2171 C CA . GLU A 1 284 ? 8.178 10.867 -10.063 1.00 91.88 284 GLU A CA 1
ATOM 2172 C C . GLU A 1 284 ? 7.371 9.758 -10.742 1.00 91.88 284 GLU A C 1
ATOM 2174 O O . GLU A 1 284 ? 6.790 9.967 -11.808 1.00 91.88 284 GLU A O 1
ATOM 2179 N N . LEU A 1 285 ? 7.346 8.572 -10.138 1.00 95.12 285 LEU A N 1
ATOM 2180 C CA . LEU A 1 285 ? 6.795 7.362 -10.747 1.00 95.12 285 LEU A CA 1
ATOM 2181 C C . LEU A 1 285 ? 5.356 7.053 -10.317 1.00 95.12 285 LEU A C 1
ATOM 2183 O O . LEU A 1 285 ? 4.803 6.062 -10.774 1.00 95.12 285 LEU A O 1
ATOM 2187 N N . ASN A 1 286 ? 4.716 7.884 -9.492 1.00 90.44 286 ASN A N 1
ATOM 2188 C CA . ASN A 1 286 ? 3.345 7.624 -9.047 1.00 90.44 286 ASN A CA 1
ATOM 2189 C C . ASN A 1 286 ? 2.395 7.395 -10.242 1.00 90.44 286 ASN A C 1
ATOM 2191 O O . ASN A 1 286 ? 2.407 8.158 -11.210 1.00 90.44 286 ASN A O 1
ATOM 2195 N N . LEU A 1 287 ? 1.575 6.342 -10.176 1.00 86.56 287 LEU A N 1
ATOM 2196 C CA . LEU A 1 287 ? 0.660 5.890 -11.242 1.00 86.56 287 LEU A CA 1
ATOM 2197 C C . LEU A 1 287 ? 1.323 5.372 -12.542 1.00 86.56 287 LEU A C 1
ATOM 2199 O O . LEU A 1 287 ? 0.600 4.956 -13.451 1.00 86.56 287 LEU A O 1
ATOM 2203 N N . VAL A 1 288 ? 2.658 5.341 -12.643 1.00 96.88 288 VAL A N 1
ATOM 2204 C CA . VAL A 1 288 ? 3.371 4.549 -13.664 1.00 96.88 288 VAL A CA 1
ATOM 2205 C C . VAL A 1 288 ? 3.104 3.074 -13.375 1.00 96.88 288 VAL A C 1
ATOM 2207 O O . VAL A 1 288 ? 3.136 2.658 -12.218 1.00 96.88 288 VAL A O 1
ATOM 2210 N N . ARG A 1 289 ? 2.834 2.264 -14.398 1.00 96.75 289 ARG A N 1
ATOM 2211 C CA . ARG A 1 289 ? 2.446 0.858 -14.209 1.00 96.75 289 ARG A CA 1
ATOM 2212 C C . ARG A 1 289 ? 3.024 -0.077 -15.252 1.00 96.75 289 ARG A C 1
ATOM 2214 O O . ARG A 1 289 ? 3.217 0.299 -16.408 1.00 96.75 289 ARG A O 1
ATOM 2221 N N . PHE A 1 290 ? 3.191 -1.328 -14.861 1.00 97.56 290 PHE A N 1
ATOM 2222 C CA . PHE A 1 290 ? 3.239 -2.428 -15.805 1.00 97.56 290 PHE A CA 1
ATOM 2223 C C . PHE A 1 290 ? 1.807 -2.776 -16.233 1.00 97.56 290 PHE A C 1
ATOM 2225 O O . PHE A 1 290 ? 0.888 -2.804 -15.420 1.00 97.56 290 PHE A O 1
ATOM 2232 N N . SER A 1 291 ? 1.599 -2.983 -17.532 1.00 93.94 291 SER A N 1
ATOM 2233 C CA . SER A 1 291 ? 0.315 -3.427 -18.110 1.00 93.94 291 SER A CA 1
ATOM 2234 C C . SER A 1 291 ? 0.459 -4.713 -18.938 1.00 93.94 291 SER A C 1
ATOM 2236 O O . SER A 1 291 ? -0.493 -5.195 -19.564 1.00 93.94 291 SER A O 1
ATOM 2238 N N . ASN A 1 292 ? 1.666 -5.286 -18.957 1.00 95.75 292 ASN A N 1
ATOM 2239 C CA . ASN A 1 292 ? 1.956 -6.622 -19.464 1.00 95.75 292 ASN A CA 1
ATOM 2240 C C . ASN A 1 292 ? 3.247 -7.162 -18.832 1.00 95.75 292 ASN A C 1
ATOM 2242 O O . ASN A 1 292 ? 4.157 -6.378 -18.546 1.00 95.75 292 ASN A O 1
ATOM 2246 N N . GLY A 1 293 ? 3.308 -8.482 -18.645 1.00 94.25 293 GLY A N 1
ATOM 2247 C CA . GLY A 1 293 ? 4.288 -9.159 -17.798 1.00 94.25 293 GLY A CA 1
ATOM 2248 C C . GLY A 1 293 ? 3.733 -9.300 -16.383 1.00 94.25 293 GLY A C 1
ATOM 2249 O O . GLY A 1 293 ? 2.833 -10.102 -16.144 1.00 94.25 293 GLY A O 1
ATOM 2250 N N . ILE A 1 294 ? 4.228 -8.460 -15.478 1.00 93.94 294 ILE A N 1
ATOM 2251 C CA . ILE A 1 294 ? 3.831 -8.387 -14.063 1.00 93.94 294 ILE A CA 1
ATOM 2252 C C . ILE A 1 294 ? 2.648 -7.427 -13.840 1.00 93.94 294 ILE A C 1
ATOM 2254 O O . ILE A 1 294 ? 2.423 -6.532 -14.660 1.00 93.94 294 ILE A O 1
ATOM 2258 N N . ASP A 1 295 ? 1.932 -7.566 -12.718 1.00 91.19 295 ASP A N 1
ATOM 2259 C CA . ASP A 1 295 ? 1.012 -6.532 -12.223 1.00 91.19 295 ASP A CA 1
ATOM 2260 C C . ASP A 1 295 ? 1.714 -5.702 -11.138 1.00 91.19 295 ASP A C 1
ATOM 2262 O O . ASP A 1 295 ? 2.038 -6.187 -10.052 1.00 91.19 295 ASP A O 1
ATOM 2266 N N . PHE A 1 296 ? 2.013 -4.445 -11.468 1.00 92.44 296 PHE A N 1
ATOM 2267 C CA . PHE A 1 296 ? 2.618 -3.493 -10.545 1.00 92.44 296 PHE A CA 1
ATOM 2268 C C . PHE A 1 296 ? 2.314 -2.059 -10.970 1.00 92.44 296 PHE A C 1
ATOM 2270 O O . PHE A 1 296 ? 2.540 -1.675 -12.120 1.00 92.44 296 PHE A O 1
ATOM 2277 N N . THR A 1 297 ? 1.869 -1.237 -10.021 1.00 92.88 297 THR A N 1
ATOM 2278 C CA . THR A 1 297 ? 1.781 0.221 -10.170 1.00 92.88 297 THR A CA 1
ATOM 2279 C C . THR A 1 297 ? 2.706 0.865 -9.147 1.00 92.88 297 THR A C 1
ATOM 2281 O O . THR A 1 297 ? 2.582 0.607 -7.952 1.00 92.88 297 THR A O 1
ATOM 2284 N N . PHE A 1 298 ? 3.623 1.710 -9.614 1.00 93.50 298 PHE A N 1
ATOM 2285 C CA . PHE A 1 298 ? 4.559 2.429 -8.761 1.00 93.50 298 PHE A CA 1
ATOM 2286 C C . PHE A 1 298 ? 3.794 3.370 -7.804 1.00 93.50 298 PHE A C 1
ATOM 2288 O O . PHE A 1 298 ? 2.913 4.117 -8.253 1.00 93.50 298 PHE A O 1
ATOM 2295 N N . PRO A 1 299 ? 4.130 3.370 -6.499 1.00 85.31 299 PRO A N 1
ATOM 2296 C CA . PRO A 1 299 ? 3.588 4.327 -5.537 1.00 85.31 299 PRO A CA 1
ATOM 2297 C C . PRO A 1 299 ? 4.237 5.712 -5.721 1.00 85.31 299 PRO A C 1
ATOM 2299 O O . PRO A 1 299 ? 4.976 5.947 -6.679 1.00 85.31 299 PRO A O 1
ATOM 2302 N N . SER A 1 300 ? 4.017 6.628 -4.770 1.00 85.31 300 SER A N 1
ATOM 2303 C CA . SER A 1 300 ? 4.830 7.845 -4.634 1.00 85.31 300 SER A CA 1
ATOM 2304 C C . SER A 1 300 ? 6.301 7.464 -4.404 1.00 85.31 300 SER A C 1
ATOM 2306 O O . SER A 1 300 ? 6.729 7.142 -3.294 1.00 85.31 300 SER A O 1
ATOM 2308 N N . PHE A 1 301 ? 7.051 7.411 -5.502 1.00 88.25 301 PHE A N 1
ATOM 2309 C CA . PHE A 1 301 ? 8.417 6.914 -5.599 1.00 88.25 301 PHE A CA 1
ATOM 2310 C C . PHE A 1 301 ? 9.151 7.715 -6.671 1.00 88.25 301 PHE A C 1
ATOM 2312 O O . PHE A 1 301 ? 8.544 8.132 -7.658 1.00 88.25 301 PHE A O 1
ATOM 2319 N N . SER A 1 302 ? 10.453 7.938 -6.505 1.00 92.81 302 SER A N 1
ATOM 2320 C CA . SER A 1 302 ? 11.161 8.934 -7.305 1.00 92.81 302 SER A CA 1
ATOM 2321 C C . SER A 1 302 ? 12.580 8.538 -7.660 1.00 92.81 302 SER A C 1
ATOM 2323 O O . SER A 1 302 ? 13.284 8.017 -6.799 1.00 92.81 302 SER A O 1
ATOM 2325 N N . LEU A 1 303 ? 13.018 8.890 -8.869 1.00 96.44 303 LEU A N 1
ATOM 2326 C CA . LEU A 1 303 ? 14.382 8.656 -9.340 1.00 96.44 303 LEU A CA 1
ATOM 2327 C C . LEU A 1 303 ? 15.056 9.966 -9.754 1.00 96.44 303 LEU A C 1
ATOM 2329 O O . LEU A 1 303 ? 14.589 10.675 -10.651 1.00 96.44 303 LEU A O 1
ATOM 2333 N N . ALA A 1 304 ? 16.190 10.276 -9.137 1.00 97.12 304 ALA A N 1
ATOM 2334 C CA . ALA A 1 304 ? 17.121 11.306 -9.575 1.00 97.12 304 ALA A CA 1
ATOM 2335 C C . ALA A 1 304 ? 17.813 10.919 -10.907 1.00 97.12 304 ALA A C 1
ATOM 2337 O O . ALA A 1 304 ? 17.777 9.756 -11.311 1.00 97.12 304 ALA A O 1
ATOM 2338 N N . PRO A 1 305 ? 18.456 11.869 -11.613 1.00 97.06 305 PRO A N 1
ATOM 2339 C CA . PRO A 1 305 ? 19.200 11.588 -12.843 1.00 97.06 305 PRO A CA 1
ATOM 2340 C C . PRO A 1 305 ? 20.251 10.484 -12.668 1.00 97.06 305 PRO A C 1
ATOM 2342 O O . PRO A 1 305 ? 21.178 10.625 -11.869 1.00 97.06 305 PRO A O 1
ATOM 2345 N N . GLY A 1 306 ? 20.123 9.401 -13.435 1.00 96.31 306 GLY A N 1
ATOM 2346 C CA . GLY A 1 306 ? 20.989 8.223 -13.369 1.00 96.31 306 GLY A CA 1
ATOM 2347 C C . GLY A 1 306 ? 20.659 7.222 -12.256 1.00 96.31 306 GLY A C 1
ATOM 2348 O O . GLY A 1 306 ? 21.325 6.193 -12.191 1.00 96.31 306 GLY A O 1
ATOM 2349 N N . GLU A 1 307 ? 19.665 7.491 -11.405 1.00 97.62 307 GLU A N 1
ATOM 2350 C CA . GLU A 1 307 ? 19.274 6.603 -10.304 1.00 97.62 307 GLU A CA 1
ATOM 2351 C C . GLU A 1 307 ? 18.521 5.361 -10.809 1.00 97.62 307 GLU A C 1
ATOM 2353 O O . GLU A 1 307 ? 17.796 5.409 -11.812 1.00 97.62 307 GLU A O 1
ATOM 2358 N N . LEU A 1 308 ? 18.724 4.254 -10.092 1.00 97.81 308 LEU A N 1
ATOM 2359 C CA . LEU A 1 308 ? 18.180 2.924 -10.354 1.00 97.81 308 LEU A CA 1
ATOM 2360 C C . LEU A 1 308 ? 17.169 2.544 -9.267 1.00 97.81 308 LEU A C 1
ATOM 2362 O O . LEU A 1 308 ? 17.326 2.941 -8.110 1.00 97.81 308 LEU A O 1
ATOM 2366 N N . ALA A 1 309 ? 16.171 1.741 -9.627 1.00 98.12 309 ALA A N 1
ATOM 2367 C CA . ALA A 1 309 ? 15.341 1.003 -8.681 1.00 98.12 309 ALA A CA 1
ATOM 2368 C C . ALA A 1 309 ? 14.886 -0.338 -9.262 1.00 98.12 309 ALA A C 1
ATOM 2370 O O . ALA A 1 309 ? 14.760 -0.481 -10.476 1.00 98.12 309 ALA A O 1
ATOM 2371 N N . VAL A 1 310 ? 14.590 -1.304 -8.395 1.00 98.25 310 VAL A N 1
ATOM 2372 C CA . VAL A 1 310 ? 14.063 -2.621 -8.786 1.00 98.25 310 VAL A CA 1
ATOM 2373 C C . VAL A 1 310 ? 12.621 -2.817 -8.334 1.00 98.25 310 VAL A C 1
ATOM 2375 O O . VAL A 1 310 ? 12.219 -2.334 -7.276 1.00 98.25 310 VAL A O 1
ATOM 2378 N N . VAL A 1 311 ? 11.860 -3.570 -9.122 1.00 97.88 311 VAL A N 1
ATOM 2379 C CA . VAL A 1 311 ? 10.593 -4.186 -8.717 1.00 97.88 311 VAL A CA 1
ATOM 2380 C C . VAL A 1 311 ? 10.818 -5.694 -8.664 1.00 97.88 311 VAL A C 1
ATOM 2382 O O . VAL A 1 311 ? 11.386 -6.255 -9.604 1.00 97.88 311 VAL A O 1
ATOM 2385 N N . VAL A 1 312 ? 10.425 -6.340 -7.569 1.00 95.81 312 VAL A N 1
ATOM 2386 C CA . VAL A 1 312 ? 10.832 -7.718 -7.222 1.00 95.81 312 VAL A CA 1
ATOM 2387 C C . VAL A 1 312 ? 9.615 -8.631 -7.036 1.00 95.81 312 VAL A C 1
ATOM 2389 O O . VAL A 1 312 ? 8.542 -8.138 -6.704 1.00 95.81 312 VAL A O 1
ATOM 2392 N N . ALA A 1 313 ? 9.759 -9.943 -7.237 1.00 90.75 313 ALA A N 1
ATOM 2393 C CA . ALA A 1 313 ? 8.670 -10.893 -6.975 1.00 90.75 313 ALA A CA 1
ATOM 2394 C C . ALA A 1 313 ? 8.430 -11.109 -5.466 1.00 90.75 313 ALA A C 1
ATOM 2396 O O . ALA A 1 313 ? 7.289 -11.101 -5.018 1.00 90.75 313 ALA A O 1
ATOM 2397 N N . ASP A 1 314 ? 9.503 -11.262 -4.686 1.00 87.25 314 ASP A N 1
ATOM 2398 C CA . ASP A 1 314 ? 9.474 -11.389 -3.222 1.00 87.25 314 ASP A CA 1
ATOM 2399 C C . ASP A 1 314 ? 10.669 -10.618 -2.634 1.00 87.25 314 ASP A C 1
ATOM 2401 O O . ASP A 1 314 ? 11.829 -10.875 -2.981 1.00 87.25 314 ASP A O 1
ATOM 2405 N N . LEU A 1 315 ? 10.395 -9.647 -1.758 1.00 86.00 315 LEU A N 1
ATOM 2406 C CA . LEU A 1 315 ? 11.408 -8.776 -1.158 1.00 86.00 315 LEU A CA 1
ATOM 2407 C C . LEU A 1 315 ? 12.321 -9.526 -0.183 1.00 86.00 315 LEU A C 1
ATOM 2409 O O . LEU A 1 315 ? 13.519 -9.251 -0.140 1.00 86.00 315 LEU A O 1
ATOM 2413 N N . ALA A 1 316 ? 11.788 -10.469 0.593 1.00 84.62 316 ALA A N 1
ATOM 2414 C CA . ALA A 1 316 ? 12.561 -11.209 1.586 1.00 84.62 316 ALA A CA 1
ATOM 2415 C C . ALA A 1 316 ? 13.530 -12.193 0.914 1.00 84.62 316 ALA A C 1
ATOM 2417 O O . ALA A 1 316 ? 14.695 -12.298 1.309 1.00 84.62 316 ALA A O 1
ATOM 2418 N N . ILE A 1 317 ? 13.080 -12.870 -0.145 1.00 85.56 317 ILE A N 1
ATOM 2419 C CA . ILE A 1 317 ? 13.920 -13.705 -1.002 1.00 85.56 317 ILE A CA 1
ATOM 2420 C C . ILE A 1 317 ? 14.971 -12.839 -1.699 1.00 85.56 317 ILE A C 1
ATOM 2422 O O . ILE A 1 317 ? 16.157 -13.173 -1.642 1.00 85.56 317 ILE A O 1
ATOM 2426 N N . PHE A 1 318 ? 14.577 -11.712 -2.297 1.00 88.75 318 PHE A N 1
ATOM 2427 C CA . PHE A 1 318 ? 15.499 -10.795 -2.964 1.00 88.75 318 PHE A CA 1
ATOM 2428 C C . PHE A 1 318 ? 16.589 -10.269 -2.008 1.00 88.75 318 PHE A C 1
ATOM 2430 O O . PHE A 1 318 ? 17.778 -10.427 -2.293 1.00 88.75 318 PHE A O 1
ATOM 2437 N N . GLU A 1 319 ? 16.233 -9.738 -0.831 1.00 87.56 319 GLU A N 1
ATOM 2438 C CA . GLU A 1 319 ? 17.216 -9.293 0.171 1.00 87.56 319 GLU A CA 1
ATOM 2439 C C . GLU A 1 319 ? 18.084 -10.448 0.705 1.00 87.56 319 GLU A C 1
ATOM 2441 O O . GLU A 1 319 ? 19.239 -10.221 1.071 1.00 87.56 319 GLU A O 1
ATOM 2446 N N . SER A 1 320 ? 17.593 -11.696 0.711 1.00 84.81 320 SER A N 1
ATOM 2447 C CA . SER A 1 320 ? 18.402 -12.866 1.095 1.00 84.81 320 SER A CA 1
ATOM 2448 C C . SER A 1 320 ? 19.482 -13.235 0.065 1.00 84.81 320 SER A C 1
ATOM 2450 O O . SER A 1 320 ? 20.519 -13.789 0.440 1.00 84.81 320 SER A O 1
ATOM 2452 N N . VAL A 1 321 ? 19.259 -12.911 -1.215 1.00 87.44 321 VAL A N 1
ATOM 2453 C CA . VAL A 1 321 ? 20.175 -13.199 -2.332 1.00 87.44 321 VAL A CA 1
ATOM 2454 C C . VAL A 1 321 ? 21.145 -12.040 -2.574 1.00 87.44 321 VAL A C 1
ATOM 2456 O O . VAL A 1 321 ? 22.346 -12.272 -2.718 1.00 87.44 321 VAL A O 1
ATOM 2459 N N . TYR A 1 322 ? 20.643 -10.803 -2.594 1.00 87.31 322 TYR A N 1
ATOM 2460 C CA . TYR A 1 322 ? 21.412 -9.608 -2.973 1.00 87.31 322 TYR A CA 1
ATOM 2461 C C . TYR A 1 322 ? 21.860 -8.746 -1.784 1.00 87.31 322 TYR A C 1
ATOM 2463 O O . TYR A 1 322 ? 22.797 -7.958 -1.909 1.00 87.31 322 TYR A O 1
ATOM 2471 N N . GLY A 1 323 ? 21.248 -8.931 -0.612 1.00 82.56 323 GLY A N 1
ATOM 2472 C CA . GLY A 1 323 ? 21.468 -8.106 0.572 1.00 82.56 323 GLY A CA 1
ATOM 2473 C C . GLY A 1 323 ? 20.525 -6.903 0.661 1.00 82.56 323 GLY A C 1
ATOM 2474 O O . GLY A 1 323 ? 19.839 -6.533 -0.289 1.00 82.56 323 GLY A O 1
ATOM 2475 N N . MET A 1 324 ? 20.504 -6.284 1.843 1.00 82.44 324 MET A N 1
ATOM 2476 C CA . MET A 1 324 ? 19.661 -5.122 2.137 1.00 82.44 324 MET A CA 1
ATOM 2477 C C . MET A 1 324 ? 20.269 -3.815 1.612 1.00 82.44 324 MET A C 1
ATOM 2479 O O . MET A 1 324 ? 21.489 -3.633 1.640 1.00 82.44 324 MET A O 1
ATOM 2483 N N . GLY A 1 325 ? 19.411 -2.852 1.267 1.00 80.12 325 GLY A N 1
ATOM 2484 C CA . GLY A 1 325 ? 19.815 -1.478 0.929 1.00 80.12 325 GLY A CA 1
ATOM 2485 C C . GLY A 1 325 ? 19.921 -1.165 -0.566 1.00 80.12 325 GLY A C 1
ATOM 2486 O O . GLY A 1 325 ? 20.327 -0.058 -0.917 1.00 80.12 325 GLY A O 1
ATOM 2487 N N . ILE A 1 326 ? 19.525 -2.100 -1.432 1.00 89.81 326 ILE A N 1
ATOM 2488 C CA . ILE A 1 326 ? 19.176 -1.812 -2.830 1.00 89.81 326 ILE A CA 1
ATOM 2489 C C . ILE A 1 326 ? 17.878 -0.987 -2.851 1.00 89.81 326 ILE A C 1
ATOM 2491 O O . ILE A 1 326 ? 17.022 -1.126 -1.976 1.00 89.81 326 ILE A O 1
ATOM 2495 N N . ASN A 1 327 ? 17.729 -0.107 -3.841 1.00 93.38 327 ASN A N 1
ATOM 2496 C CA . ASN A 1 327 ? 16.566 0.768 -3.975 1.00 93.38 327 ASN A CA 1
ATOM 2497 C C . ASN A 1 327 ? 15.356 -0.005 -4.542 1.00 93.38 327 ASN A C 1
ATOM 2499 O O . ASN A 1 327 ? 15.135 -0.029 -5.752 1.00 93.38 327 ASN A O 1
ATOM 2503 N N . VAL A 1 328 ? 14.595 -0.688 -3.685 1.00 95.50 328 VAL A N 1
ATOM 2504 C CA . VAL A 1 328 ? 13.397 -1.439 -4.102 1.00 95.50 328 VAL A CA 1
ATOM 2505 C C . VAL A 1 328 ? 12.181 -0.507 -4.157 1.00 95.50 328 VAL A C 1
ATOM 2507 O O . VAL A 1 328 ? 11.845 0.145 -3.169 1.00 95.50 328 VAL A O 1
ATOM 2510 N N . ALA A 1 329 ? 11.510 -0.450 -5.309 1.00 89.88 329 ALA A N 1
ATOM 2511 C CA . ALA A 1 329 ? 10.293 0.337 -5.521 1.00 89.88 329 ALA A CA 1
ATOM 2512 C C . ALA A 1 329 ? 9.019 -0.372 -5.029 1.00 89.88 329 ALA A C 1
ATOM 2514 O O . ALA A 1 329 ? 8.032 0.291 -4.707 1.00 89.88 329 ALA A O 1
ATOM 2515 N N . GLY A 1 330 ? 9.043 -1.705 -4.964 1.00 90.62 330 GLY A N 1
ATOM 2516 C CA . GLY A 1 330 ? 7.986 -2.535 -4.396 1.00 90.62 330 GLY A CA 1
ATOM 2517 C C . GLY A 1 330 ? 8.067 -3.995 -4.845 1.00 90.62 330 GLY A C 1
ATOM 2518 O O . GLY A 1 330 ? 8.894 -4.360 -5.685 1.00 90.62 330 GLY A O 1
ATOM 2519 N N . GLU A 1 331 ? 7.188 -4.809 -4.270 1.00 92.38 331 GLU A N 1
ATOM 2520 C CA . GLU A 1 331 ? 6.900 -6.176 -4.713 1.00 92.38 331 GLU A CA 1
ATOM 2521 C C . GLU A 1 331 ? 5.801 -6.144 -5.788 1.00 92.38 331 GLU A C 1
ATOM 2523 O O . GLU A 1 331 ? 4.905 -5.297 -5.717 1.00 92.38 331 GLU A O 1
ATOM 2528 N N . TYR A 1 332 ? 5.865 -7.031 -6.783 1.00 90.69 332 TYR A N 1
ATOM 2529 C CA . TYR A 1 332 ? 4.859 -7.145 -7.845 1.00 90.69 332 TYR A CA 1
ATOM 2530 C C . TYR A 1 332 ? 3.982 -8.392 -7.701 1.00 90.69 332 TYR A C 1
ATOM 2532 O O . TYR A 1 332 ? 4.423 -9.420 -7.195 1.00 90.69 332 TYR A O 1
ATOM 2540 N N . GLU A 1 333 ? 2.747 -8.334 -8.205 1.00 85.12 333 GLU A N 1
ATOM 2541 C CA . GLU A 1 333 ? 1.890 -9.517 -8.313 1.00 85.12 333 GLU A CA 1
ATOM 2542 C C . GLU A 1 333 ? 2.111 -10.247 -9.651 1.00 85.12 333 GLU A C 1
ATOM 2544 O O . GLU A 1 333 ? 2.415 -9.653 -10.692 1.00 85.12 333 GLU A O 1
ATOM 2549 N N . GLY A 1 334 ? 1.960 -11.574 -9.623 1.00 85.00 334 GLY A N 1
ATOM 2550 C CA . GLY A 1 334 ? 2.281 -12.460 -10.742 1.00 85.00 334 GLY A CA 1
ATOM 2551 C C . GLY A 1 334 ? 3.671 -13.086 -10.608 1.00 85.00 334 GLY A C 1
ATOM 2552 O O . GLY A 1 334 ? 4.089 -13.452 -9.515 1.00 85.00 334 GLY A O 1
ATOM 2553 N N . ARG A 1 335 ? 4.343 -13.292 -11.743 1.00 86.75 335 ARG A N 1
ATOM 2554 C CA . ARG A 1 335 ? 5.721 -13.803 -11.885 1.00 86.75 335 ARG A CA 1
ATOM 2555 C C . ARG A 1 335 ? 6.192 -13.552 -13.314 1.00 86.75 335 ARG A C 1
ATOM 2557 O O . ARG A 1 335 ? 5.334 -13.413 -14.190 1.00 86.75 335 ARG A O 1
ATOM 2564 N N . LEU A 1 336 ? 7.494 -13.594 -13.580 1.00 92.56 336 LEU A N 1
ATOM 2565 C CA . LEU A 1 336 ? 7.977 -13.571 -14.958 1.00 92.56 336 LEU A CA 1
ATOM 2566 C C . LEU A 1 336 ? 7.828 -14.948 -15.632 1.00 92.56 336 LEU A C 1
ATOM 2568 O O . LEU A 1 336 ? 7.780 -16.015 -15.009 1.00 92.56 336 LEU A O 1
ATOM 2572 N N . ALA A 1 337 ? 7.720 -14.940 -16.956 1.00 92.50 337 ALA A N 1
ATOM 2573 C CA . ALA A 1 337 ? 7.658 -16.149 -17.760 1.00 92.50 337 ALA A CA 1
ATOM 2574 C C . ALA A 1 337 ? 9.069 -16.665 -18.067 1.00 92.50 337 ALA A C 1
ATOM 2576 O O . ALA A 1 337 ? 9.773 -16.135 -18.929 1.00 92.50 337 ALA A O 1
ATOM 2577 N N . ASN A 1 338 ? 9.442 -17.786 -17.445 1.00 91.38 338 ASN A N 1
ATOM 2578 C CA . ASN A 1 338 ? 10.744 -18.441 -17.636 1.00 91.38 338 ASN A CA 1
ATOM 2579 C C . ASN A 1 338 ? 11.061 -18.776 -19.117 1.00 91.38 338 ASN A C 1
ATOM 2581 O O . ASN A 1 338 ? 12.219 -18.922 -19.484 1.00 91.38 338 ASN A O 1
ATOM 2585 N N . ASN A 1 339 ? 10.041 -18.878 -19.983 1.00 92.12 339 ASN A N 1
ATOM 2586 C CA . ASN A 1 339 ? 10.171 -19.127 -21.425 1.00 92.12 339 ASN A CA 1
ATOM 2587 C C . ASN A 1 339 ? 10.102 -17.858 -22.310 1.00 92.12 339 ASN A C 1
ATOM 2589 O O . ASN A 1 339 ? 9.966 -17.980 -23.528 1.00 92.12 339 ASN A O 1
ATOM 2593 N N . GLY A 1 340 ? 10.108 -16.654 -21.733 1.00 94.00 340 GLY A N 1
ATOM 2594 C CA . GLY A 1 340 ? 9.865 -15.402 -22.455 1.00 94.00 340 GLY A CA 1
ATOM 2595 C C . GLY A 1 340 ? 8.403 -14.957 -22.512 1.00 94.00 340 GLY A C 1
ATOM 2596 O O . GLY A 1 340 ? 7.482 -15.774 -22.591 1.00 94.00 340 GLY A O 1
ATOM 2597 N N . GLU A 1 341 ? 8.210 -13.640 -22.511 1.00 96.38 341 GLU A N 1
ATOM 2598 C CA . GLU A 1 341 ? 6.918 -12.957 -22.620 1.00 96.38 341 GLU A CA 1
ATOM 2599 C C . GLU A 1 341 ? 7.087 -11.493 -23.054 1.00 96.38 341 GLU A C 1
ATOM 2601 O O . GLU A 1 341 ? 8.190 -11.024 -23.345 1.00 96.38 341 GLU A O 1
ATOM 2606 N N . ARG A 1 342 ? 5.970 -10.760 -23.063 1.00 98.06 342 ARG A N 1
ATOM 2607 C CA . ARG A 1 342 ? 5.900 -9.332 -23.347 1.00 98.06 342 ARG A CA 1
ATOM 2608 C C . ARG A 1 342 ? 5.797 -8.511 -22.065 1.00 98.06 342 ARG A C 1
ATOM 2610 O O . ARG A 1 342 ? 4.823 -8.643 -21.333 1.00 98.06 342 ARG A O 1
ATOM 2617 N N . ILE A 1 343 ? 6.734 -7.589 -21.872 1.00 98.38 343 ILE A N 1
ATOM 2618 C CA . ILE A 1 343 ? 6.687 -6.566 -20.826 1.00 98.38 343 ILE A CA 1
ATOM 2619 C C . ILE A 1 343 ? 6.190 -5.254 -21.449 1.00 98.38 343 ILE A C 1
ATOM 2621 O O . ILE A 1 343 ? 6.709 -4.815 -22.481 1.00 98.38 343 ILE A O 1
ATOM 2625 N N . ARG A 1 344 ? 5.205 -4.599 -20.820 1.00 98.56 344 ARG A N 1
ATOM 2626 C CA . ARG A 1 344 ? 4.809 -3.218 -21.150 1.00 98.56 344 ARG A CA 1
ATOM 2627 C C . ARG A 1 344 ? 4.793 -2.349 -19.901 1.00 98.56 344 ARG A C 1
ATOM 2629 O O . ARG A 1 344 ? 4.144 -2.703 -18.924 1.00 98.56 344 ARG A O 1
ATOM 2636 N N . LEU A 1 345 ? 5.442 -1.192 -20.001 1.00 98.56 345 LEU A N 1
ATOM 2637 C CA . LEU A 1 345 ? 5.494 -0.131 -19.002 1.00 98.56 345 LEU A CA 1
ATOM 2638 C C . LEU A 1 345 ? 4.792 1.119 -19.561 1.00 98.56 345 LEU A C 1
ATOM 2640 O O . LEU A 1 345 ? 5.114 1.582 -20.659 1.00 98.56 345 LEU A O 1
ATOM 2644 N N . GLU A 1 346 ? 3.829 1.654 -18.817 1.00 98.12 346 GLU A N 1
ATOM 2645 C CA . GLU A 1 346 ? 3.008 2.821 -19.159 1.00 98.12 346 GLU A CA 1
ATOM 2646 C C . GLU A 1 346 ? 3.163 3.923 -18.105 1.00 98.12 346 GLU A C 1
ATOM 2648 O O . GLU A 1 346 ? 3.258 3.632 -16.913 1.00 98.12 346 GLU A O 1
ATOM 2653 N N . ASP A 1 347 ? 3.155 5.188 -18.529 1.00 96.50 347 ASP A N 1
ATOM 2654 C CA . ASP A 1 347 ? 3.130 6.328 -17.611 1.00 96.50 347 ASP A CA 1
ATOM 2655 C C . ASP A 1 347 ? 1.732 6.575 -17.009 1.00 96.50 347 ASP A C 1
ATOM 2657 O O . ASP A 1 347 ? 0.750 5.898 -17.332 1.00 96.50 347 ASP A O 1
ATOM 2661 N N . ALA A 1 348 ? 1.629 7.578 -16.132 1.00 92.38 348 ALA A N 1
ATOM 2662 C CA . ALA A 1 348 ? 0.386 7.940 -15.451 1.00 92.38 348 ALA A CA 1
ATOM 2663 C C . ALA A 1 348 ? -0.784 8.293 -16.401 1.00 92.38 348 ALA A C 1
ATOM 2665 O O . ALA A 1 348 ? -1.947 8.180 -16.007 1.00 92.38 348 ALA A O 1
ATOM 2666 N N . LEU A 1 349 ? -0.512 8.695 -17.650 1.00 92.94 349 LEU A N 1
ATOM 2667 C CA . LEU A 1 349 ? -1.535 8.971 -18.669 1.00 92.94 349 LEU A CA 1
ATOM 2668 C C . LEU A 1 349 ? -1.862 7.739 -19.531 1.00 92.94 349 LEU A C 1
ATOM 2670 O O . LEU A 1 349 ? -2.770 7.795 -20.361 1.00 92.94 349 LEU A O 1
ATOM 2674 N N . GLY A 1 350 ? -1.149 6.626 -19.341 1.00 93.06 350 GLY A N 1
ATOM 2675 C CA . GLY A 1 350 ? -1.232 5.436 -20.183 1.00 93.06 350 GLY A CA 1
ATOM 2676 C C . GLY A 1 350 ? -0.411 5.531 -21.471 1.00 93.06 350 GLY A C 1
ATOM 2677 O O . GLY A 1 350 ? -0.624 4.721 -22.375 1.00 93.06 350 GLY A O 1
ATOM 2678 N N . ALA A 1 351 ? 0.507 6.497 -21.598 1.00 95.81 351 ALA A N 1
ATOM 2679 C CA . ALA A 1 351 ? 1.436 6.512 -22.722 1.00 95.81 351 ALA A CA 1
ATOM 2680 C C . ALA A 1 351 ? 2.523 5.446 -22.514 1.00 95.81 351 ALA A C 1
ATOM 2682 O O . ALA A 1 351 ? 2.997 5.215 -21.403 1.00 95.81 351 ALA A O 1
ATOM 2683 N N . THR A 1 352 ? 2.899 4.751 -23.586 1.00 97.12 352 THR A N 1
ATOM 2684 C CA . THR A 1 352 ? 3.862 3.647 -23.519 1.00 97.12 352 THR A CA 1
ATOM 2685 C C . THR A 1 352 ? 5.288 4.168 -23.339 1.00 97.12 352 THR A C 1
ATOM 2687 O O . THR A 1 352 ? 5.849 4.758 -24.261 1.00 97.12 352 THR A O 1
ATOM 2690 N N . VAL A 1 353 ? 5.888 3.867 -22.187 1.00 97.25 353 VAL A N 1
ATOM 2691 C CA . VAL A 1 353 ? 7.308 4.105 -21.889 1.00 97.25 353 VAL A CA 1
ATOM 2692 C C . VAL A 1 353 ? 8.166 3.074 -22.630 1.00 97.25 353 VAL A C 1
ATOM 2694 O O . VAL A 1 353 ? 9.093 3.422 -23.361 1.00 97.25 353 VAL A O 1
ATOM 2697 N N . LEU A 1 354 ? 7.826 1.790 -22.470 1.00 98.19 354 LEU A N 1
ATOM 2698 C CA . LEU A 1 354 ? 8.466 0.651 -23.133 1.00 98.19 354 LEU A CA 1
ATOM 2699 C C . LEU A 1 354 ? 7.443 -0.457 -23.407 1.00 98.19 354 LEU A C 1
ATOM 2701 O O . LEU A 1 354 ? 6.534 -0.691 -22.615 1.00 98.19 354 LEU A O 1
ATOM 2705 N N . ASP A 1 355 ? 7.621 -1.162 -24.522 1.00 98.12 355 ASP A N 1
ATOM 2706 C CA . ASP A 1 355 ? 6.822 -2.324 -24.921 1.00 98.12 355 ASP A CA 1
ATOM 2707 C C . ASP A 1 355 ? 7.723 -3.276 -25.722 1.00 98.12 355 ASP A C 1
ATOM 2709 O O . ASP A 1 355 ? 8.171 -2.945 -26.829 1.00 98.12 355 ASP A O 1
ATOM 2713 N N . PHE A 1 356 ? 8.055 -4.428 -25.135 1.00 98.38 356 PHE A N 1
ATOM 2714 C CA . PHE A 1 356 ? 8.938 -5.405 -25.765 1.00 98.38 356 PHE A CA 1
ATOM 2715 C C . PHE A 1 356 ? 8.658 -6.849 -25.356 1.00 98.38 356 PHE A C 1
ATOM 2717 O O . PHE A 1 356 ? 8.188 -7.119 -24.256 1.00 98.38 356 PHE A O 1
ATOM 2724 N N . GLU A 1 357 ? 8.987 -7.780 -26.249 1.00 98.06 357 GLU A N 1
ATOM 2725 C CA . GLU A 1 357 ? 8.938 -9.225 -26.010 1.00 98.06 357 GLU A CA 1
ATOM 2726 C C . GLU A 1 357 ? 10.363 -9.778 -25.848 1.00 98.06 357 GLU A C 1
ATOM 2728 O O . GLU A 1 357 ? 11.198 -9.580 -26.735 1.00 98.06 357 GLU A O 1
ATOM 2733 N N . PHE A 1 358 ? 10.650 -10.446 -24.725 1.00 96.94 358 PHE A N 1
ATOM 2734 C CA . PHE A 1 358 ? 11.919 -11.139 -24.465 1.00 96.94 358 PHE A CA 1
ATOM 2735 C C . PHE A 1 358 ? 11.763 -12.660 -24.601 1.00 96.94 358 PHE A C 1
ATOM 2737 O O . PHE A 1 358 ? 10.654 -13.187 -24.600 1.00 96.94 358 PHE A O 1
ATOM 2744 N N . SER A 1 359 ? 12.875 -13.390 -24.737 1.00 96.25 359 SER A N 1
ATOM 2745 C CA . SER A 1 359 ? 12.848 -14.854 -24.868 1.00 96.25 359 SER A CA 1
ATOM 2746 C C . SER A 1 359 ? 14.078 -15.529 -24.265 1.00 96.25 359 SER A C 1
ATOM 2748 O O . SER A 1 359 ? 15.209 -15.111 -24.500 1.00 96.25 359 SER A O 1
ATOM 2750 N N . ASP A 1 360 ? 13.828 -16.638 -23.572 1.00 94.00 360 ASP A N 1
ATOM 2751 C CA . ASP A 1 360 ? 14.761 -17.719 -23.212 1.00 94.00 360 ASP A CA 1
ATOM 2752 C C . ASP A 1 360 ? 15.859 -18.001 -24.269 1.00 94.00 360 ASP A C 1
ATOM 2754 O O . ASP A 1 360 ? 17.061 -18.035 -23.997 1.00 94.00 360 ASP A O 1
ATOM 2758 N N . ASN A 1 361 ? 15.460 -18.108 -25.538 1.00 95.12 361 ASN A N 1
ATOM 2759 C CA . ASN A 1 361 ? 16.317 -18.391 -26.686 1.00 95.12 361 ASN A CA 1
ATOM 2760 C C . ASN A 1 361 ? 17.231 -17.205 -27.069 1.00 95.12 361 ASN A C 1
ATOM 2762 O O . ASN A 1 361 ? 18.050 -17.306 -28.000 1.00 95.12 361 ASN A O 1
ATOM 2766 N N . TRP A 1 362 ? 17.137 -16.063 -26.382 1.00 96.00 362 TRP A N 1
ATOM 2767 C CA . TRP A 1 362 ? 18.102 -14.978 -26.517 1.00 96.00 362 TRP A CA 1
ATOM 2768 C C . TRP A 1 362 ? 19.444 -15.377 -25.916 1.00 96.00 362 TRP A C 1
ATOM 2770 O O . TRP A 1 362 ? 20.425 -15.428 -26.656 1.00 96.00 362 TRP A O 1
ATOM 2780 N N . HIS A 1 363 ? 19.511 -15.759 -24.645 1.00 96.19 363 HIS A N 1
ATOM 2781 C CA . HIS A 1 363 ? 20.788 -16.072 -24.006 1.00 96.19 363 HIS A CA 1
ATOM 2782 C C . HIS A 1 363 ? 20.641 -17.251 -23.033 1.00 96.19 363 HIS A C 1
ATOM 2784 O O . HIS A 1 363 ? 20.178 -17.046 -21.922 1.00 96.19 363 HIS A O 1
ATOM 2790 N N . PRO A 1 364 ? 21.099 -18.472 -23.378 1.00 93.56 364 PRO A N 1
ATOM 2791 C CA . PRO A 1 364 ? 20.916 -19.663 -22.531 1.00 93.56 364 PRO A CA 1
ATOM 2792 C C . PRO A 1 364 ? 21.596 -19.641 -21.150 1.00 93.56 364 PRO A C 1
ATOM 2794 O O . PRO A 1 364 ? 21.492 -20.607 -20.407 1.00 93.56 364 PRO A O 1
ATOM 2797 N N . SER A 1 365 ? 22.345 -18.589 -20.813 1.00 93.44 365 SER A N 1
ATOM 2798 C CA . SER A 1 365 ? 22.839 -18.347 -19.452 1.00 93.44 365 SER A CA 1
ATOM 2799 C C . SER A 1 365 ? 21.870 -17.525 -18.597 1.00 93.44 365 SER A C 1
ATOM 2801 O O . SER A 1 365 ? 22.113 -17.394 -17.405 1.00 93.44 365 SER A O 1
ATOM 2803 N N . THR A 1 366 ? 20.812 -16.957 -19.185 1.00 94.06 366 THR A N 1
ATOM 2804 C CA . THR A 1 366 ? 19.765 -16.215 -18.465 1.00 94.06 366 THR A CA 1
ATOM 2805 C C . THR A 1 366 ? 18.487 -17.027 -18.251 1.00 94.06 366 THR A C 1
ATOM 2807 O O . THR A 1 366 ? 17.686 -16.689 -17.391 1.00 94.06 366 THR A O 1
ATOM 2810 N N . ASP A 1 367 ? 18.349 -18.148 -18.961 1.00 92.19 367 ASP A N 1
ATOM 2811 C CA . ASP A 1 367 ? 17.331 -19.180 -18.745 1.00 92.19 367 ASP A CA 1
ATOM 2812 C C . ASP A 1 367 ? 17.855 -20.211 -17.723 1.00 92.19 367 ASP A C 1
ATOM 2814 O O . ASP A 1 367 ? 18.546 -21.168 -18.077 1.00 92.19 367 ASP A O 1
ATOM 2818 N N . GLY A 1 368 ? 17.643 -19.958 -16.427 1.00 87.25 368 GLY A N 1
ATOM 2819 C CA . GLY A 1 368 ? 18.056 -20.848 -15.331 1.00 87.25 368 GLY A CA 1
ATOM 2820 C C . GLY A 1 368 ? 19.573 -20.922 -15.096 1.00 87.25 368 GLY A C 1
ATOM 2821 O O . GLY A 1 368 ? 20.043 -21.730 -14.295 1.00 87.25 368 GLY A O 1
ATOM 2822 N N . GLY A 1 369 ? 20.360 -20.094 -15.792 1.00 86.44 369 GLY A N 1
ATOM 2823 C CA . GLY A 1 369 ? 21.825 -20.031 -15.704 1.00 86.44 369 GLY A CA 1
ATOM 2824 C C . GLY A 1 369 ? 22.376 -19.003 -14.705 1.00 86.44 369 GLY A C 1
ATOM 2825 O O . GLY A 1 369 ? 23.575 -18.724 -14.728 1.00 86.44 369 GLY A O 1
ATOM 2826 N N . ASN A 1 370 ? 21.518 -18.451 -13.839 1.00 88.81 370 ASN A N 1
ATOM 2827 C CA . ASN A 1 370 ? 21.818 -17.402 -12.855 1.00 88.81 370 ASN A CA 1
ATOM 2828 C C . ASN A 1 370 ? 22.373 -16.086 -13.423 1.00 88.81 370 ASN A C 1
ATOM 2830 O O . ASN A 1 370 ? 23.247 -15.472 -12.810 1.00 88.81 370 ASN A O 1
ATOM 2834 N N . ARG A 1 371 ? 21.927 -15.648 -14.600 1.00 93.94 371 ARG A N 1
ATOM 2835 C CA . ARG A 1 371 ? 22.242 -14.307 -15.114 1.00 93.94 371 ARG A CA 1
ATOM 2836 C C . ARG A 1 371 ? 20.962 -13.622 -15.552 1.00 93.94 371 ARG A C 1
ATOM 2838 O O . ARG A 1 371 ? 20.060 -14.262 -16.080 1.00 93.94 371 ARG A O 1
ATOM 2845 N N . SER A 1 372 ? 20.888 -12.321 -15.365 1.00 95.94 372 SER A N 1
ATOM 2846 C CA . SER A 1 372 ? 19.801 -11.502 -15.886 1.00 95.94 372 SER A CA 1
ATOM 2847 C C . SER A 1 372 ? 20.071 -11.107 -17.341 1.00 95.94 372 SER A C 1
ATOM 2849 O O . SER A 1 372 ? 21.171 -11.295 -17.875 1.00 95.94 372 SER A O 1
ATOM 2851 N N . LEU A 1 373 ? 19.044 -10.589 -18.012 1.00 97.44 373 LEU A N 1
ATOM 2852 C CA . LEU A 1 373 ? 19.185 -9.853 -19.263 1.00 97.44 373 LEU A CA 1
ATOM 2853 C C . LEU A 1 373 ? 19.516 -8.396 -18.932 1.00 97.44 373 LEU A C 1
ATOM 2855 O O . LEU A 1 373 ? 18.621 -7.646 -18.556 1.00 97.44 373 LEU A O 1
ATOM 2859 N N . THR A 1 374 ? 20.770 -7.994 -19.127 1.00 97.50 374 THR A N 1
ATOM 2860 C CA . THR A 1 374 ? 21.209 -6.593 -19.067 1.00 97.50 374 THR A CA 1
ATOM 2861 C C . THR A 1 374 ? 21.073 -5.948 -20.441 1.00 97.50 374 THR A C 1
ATOM 2863 O O . THR A 1 374 ? 21.488 -6.520 -21.455 1.00 97.50 374 THR A O 1
ATOM 2866 N N . LEU A 1 375 ? 20.530 -4.738 -20.506 1.00 96.69 375 LEU A N 1
ATOM 2867 C CA . LEU A 1 375 ? 20.455 -3.951 -21.730 1.00 96.69 375 LEU A CA 1
ATOM 2868 C C . LEU A 1 375 ? 21.778 -3.211 -22.015 1.00 96.69 375 LEU A C 1
ATOM 2870 O O . LEU A 1 375 ? 22.301 -2.481 -21.181 1.00 96.69 375 LEU A O 1
ATOM 2874 N N . LEU A 1 376 ? 22.279 -3.328 -23.247 1.00 94.44 376 LEU A N 1
ATOM 2875 C CA . LEU A 1 376 ? 23.534 -2.719 -23.705 1.00 94.44 376 LEU A CA 1
ATOM 2876 C C . LEU A 1 376 ? 23.517 -1.189 -23.813 1.00 94.44 376 LEU A C 1
ATOM 2878 O O . LEU A 1 376 ? 24.584 -0.591 -23.764 1.00 94.44 376 LEU A O 1
ATOM 2882 N N . ASP A 1 377 ? 22.365 -0.563 -24.070 1.00 93.50 377 ASP A N 1
ATOM 2883 C CA . ASP A 1 377 ? 22.257 0.887 -24.298 1.00 93.50 377 ASP A CA 1
ATOM 2884 C C . ASP A 1 377 ? 20.872 1.421 -23.896 1.00 93.50 377 ASP A C 1
ATOM 2886 O O . ASP A 1 377 ? 19.986 1.550 -24.747 1.00 93.50 377 ASP A O 1
ATOM 2890 N N . PRO A 1 378 ? 20.669 1.758 -22.608 1.00 93.25 378 PRO A N 1
ATOM 2891 C CA . PRO A 1 378 ? 19.425 2.369 -22.150 1.00 93.25 378 PRO A CA 1
ATOM 2892 C C . PRO A 1 378 ? 19.248 3.799 -22.665 1.00 93.25 378 PRO A C 1
ATOM 2894 O O . PRO A 1 378 ? 18.123 4.283 -22.714 1.00 93.25 378 PRO A O 1
ATOM 2897 N N . THR A 1 379 ? 20.319 4.473 -23.102 1.00 93.75 379 THR A N 1
ATOM 2898 C CA . THR A 1 379 ? 20.249 5.844 -23.636 1.00 93.75 379 THR A CA 1
ATOM 2899 C C . THR A 1 379 ? 19.738 5.918 -25.076 1.00 93.75 379 THR A C 1
ATOM 2901 O O . THR A 1 379 ? 19.561 7.014 -25.613 1.00 93.75 379 THR A O 1
ATOM 2904 N N . ASN A 1 380 ? 19.474 4.775 -25.717 1.00 92.50 380 ASN A N 1
ATOM 2905 C CA . ASN A 1 380 ? 19.042 4.750 -27.104 1.00 92.50 380 ASN A CA 1
ATOM 2906 C C . ASN A 1 380 ? 17.615 5.319 -27.275 1.00 92.50 380 ASN A C 1
ATOM 2908 O O . ASN A 1 380 ? 16.687 4.846 -26.615 1.00 92.50 380 ASN A O 1
ATOM 2912 N N . PRO A 1 381 ? 17.392 6.283 -28.190 1.00 90.38 381 PRO A N 1
ATOM 2913 C CA . PRO A 1 381 ? 16.058 6.830 -28.445 1.00 90.38 381 PRO A CA 1
ATOM 2914 C C . PRO A 1 381 ? 15.154 5.889 -29.261 1.00 90.38 381 PRO A C 1
ATOM 2916 O O . PRO A 1 381 ? 13.949 6.116 -29.329 1.00 90.38 381 PRO A O 1
ATOM 2919 N N . ASP A 1 382 ? 15.704 4.847 -29.894 1.00 94.44 382 ASP A N 1
ATOM 2920 C CA . ASP A 1 382 ? 14.930 3.826 -30.606 1.00 94.44 382 ASP A CA 1
ATOM 2921 C C . ASP A 1 382 ? 14.503 2.711 -29.635 1.00 94.44 382 ASP A C 1
ATOM 2923 O O . ASP A 1 382 ? 15.169 1.682 -29.498 1.00 94.44 382 ASP A O 1
ATOM 2927 N N . THR A 1 383 ? 13.379 2.909 -28.941 1.00 92.94 383 THR A N 1
ATOM 2928 C CA . THR A 1 383 ? 12.843 1.937 -27.968 1.00 92.94 383 THR A CA 1
ATOM 2929 C C . THR A 1 383 ? 12.457 0.596 -28.598 1.00 92.94 383 THR A C 1
ATOM 2931 O O . THR A 1 383 ? 12.461 -0.428 -27.912 1.00 92.94 383 THR A O 1
ATOM 2934 N N . ALA A 1 384 ? 12.239 0.530 -29.920 1.00 95.06 384 ALA A N 1
ATOM 2935 C CA . ALA A 1 384 ? 12.011 -0.737 -30.617 1.00 95.06 384 ALA A CA 1
ATOM 2936 C C . ALA A 1 384 ? 13.209 -1.700 -30.487 1.00 95.06 384 ALA A C 1
ATOM 2938 O O . ALA A 1 384 ? 13.042 -2.916 -30.607 1.00 95.06 384 ALA A O 1
ATOM 2939 N N . ARG A 1 385 ? 14.406 -1.189 -30.163 1.00 95.06 385 ARG A N 1
ATOM 2940 C CA . ARG A 1 385 ? 15.608 -1.994 -29.911 1.00 95.06 385 ARG A CA 1
ATOM 2941 C C . ARG A 1 385 ? 15.492 -2.940 -28.718 1.00 95.06 385 ARG A C 1
ATOM 2943 O O . ARG A 1 385 ? 16.207 -3.941 -28.726 1.00 95.06 385 ARG A O 1
ATOM 2950 N N . TRP A 1 386 ? 14.598 -2.695 -27.757 1.00 96.75 386 TRP A N 1
ATOM 2951 C CA . TRP A 1 386 ? 14.338 -3.627 -26.651 1.00 96.75 386 TRP A CA 1
ATOM 2952 C C . TRP A 1 386 ? 13.773 -4.970 -27.155 1.00 96.75 386 TRP A C 1
ATOM 2954 O O . TRP A 1 386 ? 13.998 -5.992 -26.521 1.00 96.75 386 TRP A O 1
ATOM 2964 N N . ASN A 1 387 ? 13.153 -5.016 -28.342 1.00 97.25 387 ASN A N 1
ATOM 2965 C CA . ASN A 1 387 ? 12.681 -6.250 -28.991 1.00 97.25 387 ASN A CA 1
ATOM 2966 C C . ASN A 1 387 ? 13.795 -7.030 -29.731 1.00 97.25 387 ASN A C 1
ATOM 2968 O O . ASN A 1 387 ? 13.517 -7.969 -30.480 1.00 97.25 387 ASN A O 1
ATOM 2972 N N . LEU A 1 388 ? 15.067 -6.631 -29.595 1.00 97.44 388 LEU A N 1
ATOM 2973 C CA . LEU A 1 388 ? 16.192 -7.251 -30.296 1.00 97.44 388 LEU A CA 1
ATOM 2974 C C . LEU A 1 388 ? 17.141 -7.945 -29.315 1.00 97.44 388 LEU A C 1
ATOM 2976 O O . LEU A 1 388 ? 17.832 -7.286 -28.543 1.00 97.44 388 LEU A O 1
ATOM 2980 N N . LYS A 1 389 ? 17.320 -9.261 -29.482 1.00 97.12 389 LYS A N 1
ATOM 2981 C CA . LYS A 1 389 ? 18.376 -10.081 -28.846 1.00 97.12 389 LYS A CA 1
ATOM 2982 C C . LYS A 1 389 ? 19.771 -9.430 -28.836 1.00 97.12 389 LYS A C 1
ATOM 2984 O O . LYS A 1 389 ? 20.562 -9.692 -27.941 1.00 97.12 389 LYS A O 1
ATOM 2989 N N . SER A 1 390 ? 20.095 -8.616 -29.844 1.00 96.06 390 SER A N 1
ATOM 2990 C CA . SER A 1 390 ? 21.379 -7.910 -29.981 1.00 96.06 390 SER A CA 1
ATOM 2991 C C . SER A 1 390 ? 21.507 -6.624 -29.155 1.00 96.06 390 SER A C 1
ATOM 2993 O O . SER A 1 390 ? 22.546 -5.975 -29.234 1.00 96.06 390 SER A O 1
ATOM 2995 N N . SER A 1 391 ? 20.454 -6.210 -28.452 1.00 96.56 391 SER A N 1
ATOM 2996 C CA . SER A 1 391 ? 20.453 -5.071 -27.524 1.00 96.56 391 SER A CA 1
ATOM 2997 C C . SER A 1 391 ? 20.592 -5.513 -26.069 1.00 96.56 391 SER A C 1
ATOM 2999 O O . SER A 1 391 ? 20.816 -4.667 -25.215 1.00 96.56 391 SER A O 1
ATOM 3001 N N . TRP A 1 392 ? 20.485 -6.814 -25.799 1.00 97.31 392 TRP A N 1
ATOM 3002 C CA . TRP A 1 392 ? 20.617 -7.412 -24.475 1.00 97.31 392 TRP A CA 1
ATOM 3003 C C . TRP A 1 392 ? 21.818 -8.354 -24.436 1.00 97.31 392 TRP A C 1
ATOM 3005 O O . TRP A 1 392 ? 22.171 -8.973 -25.444 1.00 97.31 392 TRP A O 1
ATOM 3015 N N . VAL A 1 393 ? 22.407 -8.514 -23.260 1.00 97.12 393 VAL A N 1
ATOM 3016 C CA . VAL A 1 393 ? 23.460 -9.485 -22.945 1.00 97.12 393 VAL A CA 1
ATOM 3017 C C . VAL A 1 393 ? 23.131 -10.189 -21.625 1.00 97.12 393 VAL A C 1
ATOM 3019 O O . VAL A 1 393 ? 22.308 -9.685 -20.865 1.00 97.12 393 VAL A O 1
ATOM 3022 N N . PRO A 1 394 ? 23.735 -11.352 -21.329 1.00 97.19 394 PRO A N 1
ATOM 3023 C CA . PRO A 1 394 ? 23.794 -11.833 -19.955 1.00 97.19 394 PRO A CA 1
ATOM 3024 C C . PRO A 1 394 ? 24.553 -10.828 -19.090 1.00 97.19 394 PRO A C 1
ATOM 3026 O O . PRO A 1 394 ? 25.573 -10.305 -19.550 1.00 97.19 394 PRO A O 1
ATOM 3029 N N . SER A 1 395 ? 24.119 -10.653 -17.845 1.00 95.94 395 SER A N 1
ATOM 3030 C CA . SER A 1 395 ? 24.841 -9.859 -16.850 1.00 95.94 395 SER A CA 1
ATOM 3031 C C . SER A 1 395 ? 26.306 -10.258 -16.697 1.00 95.94 395 SER A C 1
ATOM 3033 O O . SER A 1 395 ? 26.675 -11.427 -16.885 1.00 95.94 395 SER A O 1
ATOM 3035 N N . SER A 1 396 ? 27.167 -9.312 -16.313 1.00 93.06 396 SER A N 1
ATOM 3036 C CA . SER A 1 396 ? 28.582 -9.590 -16.041 1.00 93.06 396 SER A CA 1
ATOM 3037 C C . SER A 1 396 ? 28.774 -10.431 -14.768 1.00 93.06 396 SER A C 1
ATOM 3039 O O . SER A 1 396 ? 29.643 -11.316 -14.737 1.00 93.06 396 SER A O 1
ATOM 3041 N N . VAL A 1 397 ? 27.904 -10.251 -13.768 1.00 91.25 397 VAL A N 1
ATOM 3042 C CA . VAL A 1 397 ? 27.883 -10.976 -12.483 1.00 91.25 397 VAL A CA 1
ATOM 3043 C C . VAL A 1 397 ? 26.816 -12.085 -12.477 1.00 91.25 397 VAL A C 1
ATOM 3045 O O . VAL A 1 397 ? 25.807 -12.004 -13.177 1.00 91.25 397 VAL A O 1
ATOM 3048 N N . GLU A 1 398 ? 27.045 -13.154 -11.707 1.00 90.38 398 GLU A N 1
ATOM 3049 C CA . GLU A 1 398 ? 26.049 -14.215 -11.469 1.00 90.38 398 GLU A CA 1
ATOM 3050 C C . GLU A 1 398 ? 25.098 -13.794 -10.349 1.00 90.38 398 GLU A C 1
ATOM 3052 O O . GLU A 1 398 ? 25.541 -13.403 -9.274 1.00 90.38 398 GLU A O 1
ATOM 3057 N N . GLY A 1 399 ? 23.800 -13.881 -10.625 1.00 88.62 399 GLY A N 1
ATOM 3058 C CA . GLY A 1 399 ? 22.720 -13.231 -9.892 1.00 88.62 399 GLY A CA 1
ATOM 3059 C C . GLY A 1 399 ? 22.177 -11.994 -10.615 1.00 88.62 399 GLY A C 1
ATOM 3060 O O . GLY A 1 399 ? 21.050 -11.606 -10.341 1.00 88.62 399 GLY A O 1
ATOM 3061 N N . GLY A 1 400 ? 22.925 -11.400 -11.548 1.00 93.50 400 GLY A N 1
ATOM 3062 C CA . GLY A 1 400 ? 22.636 -10.046 -12.029 1.00 93.50 400 GLY A CA 1
ATOM 3063 C C . GLY A 1 400 ? 23.338 -8.978 -11.187 1.00 93.50 400 GLY A C 1
ATOM 3064 O O . GLY A 1 400 ? 24.263 -9.288 -10.431 1.00 93.50 400 GLY A O 1
ATOM 3065 N N . THR A 1 401 ? 22.906 -7.733 -11.339 1.00 93.81 401 THR A N 1
ATOM 3066 C CA . THR A 1 401 ? 23.570 -6.519 -10.825 1.00 93.81 401 THR A CA 1
ATOM 3067 C C . THR A 1 401 ? 22.588 -5.474 -10.258 1.00 93.81 401 THR A C 1
ATOM 3069 O O . THR A 1 401 ? 22.823 -4.278 -10.409 1.00 93.81 401 THR A O 1
ATOM 3072 N N . PRO A 1 402 ? 21.499 -5.871 -9.567 1.00 94.75 402 PRO A N 1
ATOM 3073 C CA . PRO A 1 402 ? 20.419 -4.949 -9.219 1.00 94.75 402 PRO A CA 1
ATOM 3074 C C . PRO A 1 402 ? 20.889 -3.758 -8.370 1.00 94.75 402 PRO A C 1
ATOM 3076 O O . PRO A 1 402 ? 21.398 -3.926 -7.261 1.00 94.75 402 PRO A O 1
ATOM 3079 N N . GLY A 1 403 ? 20.657 -2.546 -8.874 1.00 92.50 403 GLY A N 1
ATOM 3080 C CA . GLY A 1 403 ? 21.073 -1.289 -8.252 1.00 92.50 403 GLY A CA 1
ATOM 3081 C C . GLY A 1 403 ? 22.461 -0.786 -8.675 1.00 92.50 403 GLY A C 1
ATOM 3082 O O . GLY A 1 403 ? 22.862 0.284 -8.213 1.00 92.50 403 GLY A O 1
ATOM 3083 N N . GLU A 1 404 ? 23.179 -1.492 -9.556 1.00 92.00 404 GLU A N 1
ATOM 3084 C CA . GLU A 1 404 ? 24.469 -1.072 -10.120 1.00 92.00 404 GLU A CA 1
ATOM 3085 C C . GLU A 1 404 ? 24.484 -1.150 -11.661 1.00 92.00 404 GLU A C 1
ATOM 3087 O O . GLU A 1 404 ? 23.924 -2.054 -12.271 1.00 92.00 404 GLU A O 1
ATOM 3092 N N . ASP A 1 405 ? 25.195 -0.227 -12.322 1.00 88.62 405 ASP A N 1
ATOM 3093 C CA . ASP A 1 405 ? 25.434 -0.306 -13.771 1.00 88.62 405 ASP A CA 1
ATOM 3094 C C . ASP A 1 405 ? 26.393 -1.469 -14.112 1.00 88.62 405 ASP A C 1
ATOM 3096 O O . ASP A 1 405 ? 27.612 -1.282 -14.162 1.00 88.62 405 ASP A O 1
ATOM 3100 N N . ASP A 1 406 ? 25.836 -2.649 -14.413 1.00 82.94 406 ASP A N 1
ATOM 3101 C CA . ASP A 1 406 ? 26.536 -3.856 -14.905 1.00 82.94 406 ASP A CA 1
ATOM 3102 C C . ASP A 1 406 ? 27.592 -3.554 -15.981 1.00 82.94 406 ASP A C 1
ATOM 3104 O O . ASP A 1 406 ? 28.697 -4.103 -16.026 1.00 82.94 406 ASP A O 1
ATOM 3108 N N . LEU A 1 407 ? 27.225 -2.633 -16.871 1.00 68.62 407 LEU A N 1
ATOM 3109 C CA . LEU A 1 407 ? 28.035 -2.136 -17.965 1.00 68.62 407 LEU A CA 1
ATOM 3110 C C . LEU A 1 407 ? 28.496 -0.723 -17.614 1.00 68.62 407 LEU A C 1
ATOM 3112 O O . LEU A 1 407 ? 27.880 0.272 -17.998 1.00 68.62 407 LEU A O 1
ATOM 3116 N N . GLY A 1 408 ? 29.613 -0.654 -16.885 1.00 54.28 408 GLY A N 1
ATOM 3117 C CA . GLY A 1 408 ? 30.280 0.602 -16.545 1.00 54.28 408 GLY A CA 1
ATOM 3118 C C . GLY A 1 408 ? 30.508 1.517 -17.766 1.00 54.28 408 GLY A C 1
ATOM 3119 O O . GLY A 1 408 ? 30.551 1.047 -18.908 1.00 54.28 408 GLY A O 1
ATOM 3120 N N . PRO A 1 409 ? 30.668 2.836 -17.541 1.00 41.94 409 PRO A N 1
ATOM 3121 C CA . PRO A 1 409 ? 30.494 3.874 -18.557 1.00 41.94 409 PRO A CA 1
ATOM 3122 C C . PRO A 1 409 ? 31.281 3.588 -19.838 1.00 41.94 409 PRO A C 1
ATOM 3124 O O . PRO A 1 409 ? 32.493 3.390 -19.781 1.00 41.94 409 PRO A O 1
ATOM 3127 N N . PHE A 1 410 ? 30.576 3.600 -20.977 1.00 43.66 410 PHE A N 1
ATOM 3128 C CA . PHE A 1 410 ? 31.043 3.125 -22.284 1.00 43.66 410 PHE A CA 1
ATOM 3129 C C . PHE A 1 410 ? 32.478 3.537 -22.655 1.00 43.66 410 PHE A C 1
ATOM 3131 O O . PHE A 1 410 ? 32.707 4.526 -23.362 1.00 43.66 410 PHE A O 1
ATOM 3138 N N . GLU A 1 411 ? 33.439 2.675 -22.325 1.00 31.06 411 GLU A N 1
ATOM 3139 C CA . GLU A 1 411 ? 34.675 2.541 -23.087 1.00 31.06 411 GLU A CA 1
ATOM 3140 C C . GLU A 1 411 ? 34.288 2.062 -24.489 1.00 31.06 411 GLU A C 1
ATOM 3142 O O . GLU A 1 411 ? 34.169 0.866 -24.763 1.00 31.06 411 GLU A O 1
ATOM 3147 N N . THR A 1 412 ? 34.019 3.033 -25.372 1.00 32.25 412 THR A N 1
ATOM 3148 C CA . THR A 1 412 ? 33.718 2.801 -26.788 1.00 32.25 412 THR A CA 1
ATOM 3149 C C . THR A 1 412 ? 34.765 1.831 -27.321 1.00 32.25 412 THR A C 1
ATOM 3151 O O . THR A 1 412 ? 35.951 2.169 -27.257 1.00 32.25 412 THR A O 1
ATOM 3154 N N . PRO A 1 413 ? 34.381 0.638 -27.820 1.00 35.25 413 PRO A N 1
ATOM 3155 C CA . PRO A 1 413 ? 35.340 -0.416 -28.100 1.00 35.25 413 PRO A CA 1
ATOM 3156 C C . PRO A 1 413 ? 36.361 0.100 -29.107 1.00 35.25 413 PRO A C 1
ATOM 3158 O O . PRO A 1 413 ? 36.039 0.299 -30.282 1.00 35.25 413 PRO A O 1
ATOM 3161 N N . THR A 1 414 ? 37.587 0.343 -28.623 1.00 31.45 414 THR A N 1
ATOM 3162 C CA . THR A 1 414 ? 38.709 0.795 -29.453 1.00 31.45 414 THR A CA 1
ATOM 3163 C C . THR A 1 414 ? 38.756 -0.142 -30.652 1.00 31.45 414 THR A C 1
ATOM 3165 O O . THR A 1 414 ? 38.830 -1.357 -30.432 1.00 31.45 414 THR A O 1
ATOM 3168 N N . PRO A 1 415 ? 38.633 0.373 -31.893 1.00 37.38 415 PRO A N 1
ATOM 3169 C CA . PRO A 1 415 ? 38.331 -0.454 -33.049 1.00 37.38 415 PRO A CA 1
ATOM 3170 C C . PRO A 1 415 ? 39.395 -1.535 -33.164 1.00 37.38 415 PRO A C 1
ATOM 3172 O O . PRO A 1 415 ? 40.551 -1.243 -33.472 1.00 37.38 415 PRO A O 1
ATOM 3175 N N . THR A 1 416 ? 39.000 -2.774 -32.853 1.00 36.56 416 THR A N 1
ATOM 3176 C CA . THR A 1 416 ? 39.908 -3.921 -32.833 1.00 36.56 416 THR A CA 1
ATOM 3177 C C . THR A 1 416 ? 40.556 -3.988 -34.200 1.00 36.56 416 THR A C 1
ATOM 3179 O O . THR A 1 416 ? 39.837 -4.109 -35.197 1.00 36.56 416 THR A O 1
ATOM 3182 N N . GLU A 1 417 ? 41.884 -3.825 -34.254 1.00 39.62 417 GLU A N 1
ATOM 3183 C CA . GLU A 1 417 ? 42.565 -3.647 -35.532 1.00 39.62 417 GLU A CA 1
ATOM 3184 C C . GLU A 1 417 ? 42.185 -4.791 -36.465 1.00 39.62 417 GLU A C 1
ATOM 3186 O O . GLU A 1 417 ? 42.408 -5.968 -36.164 1.00 39.62 417 GLU A O 1
ATOM 3191 N N . THR A 1 418 ? 41.578 -4.432 -37.601 1.00 35.25 418 THR A N 1
ATOM 3192 C CA . THR A 1 418 ? 41.240 -5.400 -38.642 1.00 35.25 418 T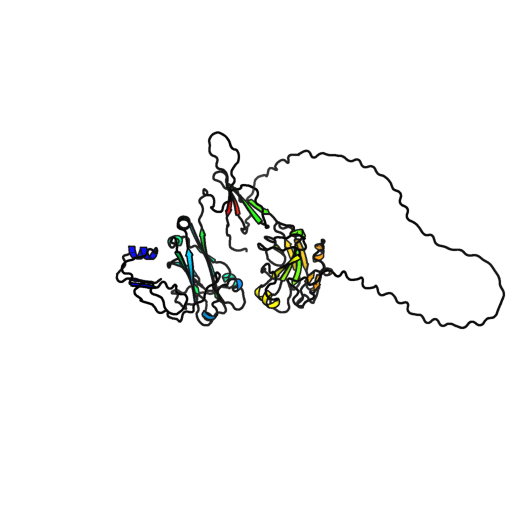HR A CA 1
ATOM 3193 C C . THR A 1 418 ? 42.522 -6.160 -38.964 1.00 35.25 418 THR A C 1
ATOM 3195 O O . THR A 1 418 ? 43.511 -5.503 -39.303 1.00 35.25 418 THR A O 1
ATOM 3198 N N . PRO A 1 419 ? 42.552 -7.501 -38.829 1.00 36.09 419 PRO A N 1
ATOM 3199 C CA . PRO A 1 419 ? 43.795 -8.256 -38.846 1.00 36.09 419 PRO A CA 1
ATOM 3200 C C . PRO A 1 419 ? 44.510 -8.018 -40.171 1.00 36.09 419 PRO A C 1
ATOM 3202 O O . PRO A 1 419 ? 44.101 -8.522 -41.220 1.00 36.09 419 PRO A O 1
ATOM 3205 N N . THR A 1 420 ? 45.564 -7.199 -40.119 1.00 35.06 420 THR A N 1
ATOM 3206 C CA . THR A 1 420 ? 46.287 -6.777 -41.315 1.00 35.06 420 THR A CA 1
ATOM 3207 C C . THR A 1 420 ? 46.844 -8.023 -41.979 1.00 35.06 420 THR A C 1
ATOM 3209 O O . THR A 1 420 ? 47.639 -8.755 -41.383 1.00 35.06 420 THR A O 1
ATOM 3212 N N . VAL A 1 421 ? 46.405 -8.265 -43.218 1.00 38.78 421 VAL A N 1
ATOM 3213 C CA . VAL A 1 421 ? 46.827 -9.403 -44.037 1.00 38.78 421 VAL A CA 1
ATOM 3214 C C . VAL A 1 421 ? 48.329 -9.327 -44.284 1.00 38.78 421 VAL A C 1
ATOM 3216 O O . VAL A 1 421 ? 48.802 -8.727 -45.247 1.00 38.78 421 VAL A O 1
ATOM 3219 N N . THR A 1 422 ? 49.085 -9.932 -43.370 1.00 33.94 422 THR A N 1
ATOM 3220 C CA . THR A 1 422 ? 50.541 -10.006 -43.423 1.00 33.94 422 THR A CA 1
ATOM 3221 C C . THR A 1 422 ? 50.917 -10.748 -44.703 1.00 33.94 422 THR A C 1
ATOM 3223 O O . THR A 1 422 ? 50.591 -11.934 -44.821 1.00 33.94 422 THR A O 1
ATOM 3226 N N . PRO A 1 423 ? 51.572 -10.095 -45.680 1.00 36.75 423 PRO A N 1
ATOM 3227 C CA . PRO A 1 423 ? 51.891 -10.736 -46.944 1.00 36.75 423 PRO A CA 1
ATOM 3228 C C . PRO A 1 423 ? 52.889 -11.863 -46.682 1.00 36.75 423 PRO A C 1
ATOM 3230 O O . PRO A 1 423 ? 54.034 -11.621 -46.300 1.00 36.75 423 PRO A O 1
ATOM 3233 N N . THR A 1 424 ? 52.449 -13.108 -46.870 1.00 32.09 424 THR A N 1
ATOM 3234 C CA . THR A 1 424 ? 53.309 -14.280 -46.704 1.00 32.09 424 THR A CA 1
ATOM 3235 C C . THR A 1 424 ? 54.496 -14.167 -47.666 1.00 32.09 424 THR A C 1
ATOM 3237 O O . THR A 1 424 ? 54.276 -14.073 -48.879 1.00 32.09 424 THR A O 1
ATOM 3240 N N . PRO A 1 425 ? 55.752 -14.174 -47.179 1.00 36.91 425 PRO A N 1
ATOM 3241 C CA . PRO A 1 425 ? 56.912 -14.068 -48.051 1.00 36.91 425 PRO A CA 1
ATOM 3242 C C . PRO A 1 425 ? 57.013 -15.329 -48.912 1.00 36.91 425 PRO A C 1
ATOM 3244 O O . PRO A 1 425 ? 57.411 -16.396 -48.446 1.00 36.91 425 PRO A O 1
ATOM 3247 N N . THR A 1 426 ? 56.640 -15.204 -50.185 1.00 33.19 426 THR A N 1
ATOM 3248 C CA . THR A 1 426 ? 56.845 -16.267 -51.173 1.00 33.19 426 THR A CA 1
ATOM 3249 C C . THR A 1 426 ? 58.351 -16.419 -51.409 1.00 33.19 426 THR A C 1
ATOM 3251 O O . THR A 1 426 ? 58.998 -15.423 -51.746 1.00 33.19 426 THR A O 1
ATOM 3254 N N . PRO A 1 427 ? 58.943 -17.618 -51.244 1.00 35.72 427 PRO A N 1
ATOM 3255 C CA . PRO A 1 427 ? 60.362 -17.821 -51.508 1.00 35.72 427 PRO A CA 1
ATOM 3256 C C . PRO A 1 427 ? 60.646 -17.641 -53.005 1.00 35.72 427 PRO A C 1
ATOM 3258 O O . PRO A 1 427 ? 60.216 -18.434 -53.838 1.00 35.72 427 PRO A O 1
ATOM 3261 N N . SER A 1 428 ? 61.360 -16.567 -53.346 1.00 34.72 428 SER A N 1
ATOM 3262 C CA . SER A 1 428 ? 61.728 -16.235 -54.723 1.00 34.72 428 SER A CA 1
ATOM 3263 C C . SER A 1 428 ? 63.046 -16.908 -55.109 1.00 34.72 428 SER A C 1
ATOM 3265 O O . SER A 1 428 ? 64.118 -16.305 -54.985 1.00 34.72 428 SER A O 1
ATOM 3267 N N . ASP A 1 429 ? 62.972 -18.143 -55.610 1.00 38.62 429 ASP A N 1
ATOM 3268 C CA . ASP A 1 429 ? 64.126 -18.824 -56.205 1.00 38.62 429 ASP A CA 1
ATOM 3269 C C . ASP A 1 429 ? 64.763 -17.953 -57.298 1.00 38.62 429 ASP A C 1
ATOM 3271 O O . ASP A 1 429 ? 64.126 -17.572 -58.281 1.00 38.62 429 ASP A O 1
ATOM 3275 N N . THR A 1 430 ? 66.037 -17.610 -57.105 1.00 32.12 430 THR A N 1
ATOM 3276 C CA . THR A 1 430 ? 66.764 -16.647 -57.943 1.00 32.12 430 THR A CA 1
ATOM 3277 C C . THR A 1 430 ? 67.824 -17.370 -58.782 1.00 32.12 430 THR A C 1
ATOM 3279 O O . THR A 1 430 ? 68.915 -17.645 -58.277 1.00 32.12 430 THR A O 1
ATOM 3282 N N . PRO A 1 431 ? 67.552 -17.693 -60.061 1.00 37.00 431 PRO A N 1
ATOM 3283 C CA . PRO A 1 431 ? 68.547 -18.289 -60.945 1.00 37.00 431 PRO A CA 1
ATOM 3284 C C . PRO A 1 431 ? 69.566 -17.243 -61.428 1.00 37.00 431 PRO A C 1
ATOM 3286 O O . PRO A 1 431 ? 69.218 -16.245 -62.061 1.00 37.00 431 PRO A O 1
ATOM 3289 N N . THR A 1 432 ? 70.850 -17.493 -61.168 1.00 34.72 432 THR A N 1
ATOM 3290 C CA . THR A 1 432 ? 71.968 -16.632 -61.586 1.00 34.72 432 THR A CA 1
ATOM 3291 C C . THR A 1 432 ? 72.073 -16.512 -63.110 1.00 34.72 432 THR A C 1
ATOM 3293 O O . THR A 1 432 ? 72.329 -17.496 -63.805 1.00 34.72 432 THR A O 1
ATOM 3296 N N . ALA A 1 433 ? 71.964 -15.292 -63.641 1.00 33.16 433 ALA A N 1
ATOM 3297 C CA . ALA A 1 433 ? 72.159 -15.025 -65.065 1.00 33.16 433 ALA A CA 1
ATOM 3298 C C . ALA A 1 433 ? 73.651 -15.014 -65.457 1.00 33.16 433 ALA A C 1
ATOM 3300 O O . ALA A 1 433 ? 74.460 -14.312 -64.852 1.00 33.16 433 ALA A O 1
ATOM 3301 N N . THR A 1 434 ? 74.007 -15.744 -66.519 1.00 31.80 434 THR A N 1
ATOM 3302 C CA . THR A 1 434 ? 75.324 -15.660 -67.182 1.00 31.80 434 THR A CA 1
ATOM 3303 C C . THR A 1 434 ? 75.194 -14.850 -68.474 1.00 31.80 434 THR A C 1
ATOM 3305 O O . THR A 1 434 ? 74.239 -15.034 -69.225 1.00 31.80 434 THR A O 1
ATOM 3308 N N . VAL A 1 435 ? 76.134 -13.937 -68.736 1.00 32.22 435 VAL A N 1
ATOM 3309 C CA . VAL A 1 435 ? 76.019 -12.932 -69.811 1.00 32.22 435 VAL A CA 1
ATOM 3310 C C . VAL A 1 435 ? 76.657 -13.406 -71.124 1.00 32.22 435 VAL A C 1
ATOM 3312 O O . VAL A 1 435 ? 77.791 -13.874 -71.138 1.00 32.22 435 VAL A O 1
ATOM 3315 N N . THR A 1 436 ? 75.961 -13.225 -72.251 1.00 30.06 436 THR A N 1
ATOM 3316 C CA . THR A 1 436 ? 76.483 -13.271 -73.639 1.00 30.06 436 THR A CA 1
ATOM 3317 C C . THR A 1 436 ? 75.585 -12.378 -74.524 1.00 30.06 436 THR A C 1
ATOM 3319 O O . THR A 1 436 ? 74.457 -12.086 -74.130 1.00 30.06 436 THR A O 1
ATOM 3322 N N . SER A 1 437 ? 76.084 -11.837 -75.645 1.00 30.44 437 SER A N 1
ATOM 3323 C CA . SER A 1 437 ? 75.673 -10.504 -76.130 1.00 30.44 437 SER A CA 1
ATOM 3324 C C . SER A 1 437 ? 75.301 -10.360 -77.625 1.00 30.44 437 SER A C 1
ATOM 3326 O O . SER A 1 437 ? 76.031 -10.840 -78.485 1.00 30.44 437 SER A O 1
ATOM 3328 N N . THR A 1 438 ? 74.274 -9.520 -77.895 1.00 28.81 438 THR A N 1
ATOM 3329 C CA . THR A 1 438 ? 74.118 -8.641 -79.101 1.00 28.81 438 THR A CA 1
ATOM 3330 C C . THR A 1 438 ? 73.746 -9.321 -80.454 1.00 28.81 438 THR A C 1
ATOM 3332 O O . THR A 1 438 ? 74.168 -10.456 -80.655 1.00 28.81 438 THR A O 1
ATOM 3335 N N . PRO A 1 439 ? 73.021 -8.693 -81.438 1.00 42.12 439 PRO A N 1
ATOM 3336 C CA . PRO A 1 439 ? 72.366 -7.359 -81.513 1.00 42.12 439 PRO A CA 1
ATOM 3337 C C . PRO A 1 439 ? 70.848 -7.287 -81.899 1.00 42.12 439 PRO A C 1
ATOM 3339 O O . PRO A 1 439 ? 70.355 -8.012 -82.753 1.00 42.12 439 PRO A O 1
ATOM 3342 N N . THR A 1 440 ? 70.173 -6.269 -81.346 1.00 33.75 440 THR A N 1
ATOM 3343 C CA . THR A 1 440 ? 69.245 -5.250 -81.927 1.00 33.75 440 THR A CA 1
ATOM 3344 C C . THR A 1 440 ? 68.436 -5.437 -83.240 1.00 33.75 440 THR A C 1
ATOM 3346 O O . THR A 1 440 ? 69.016 -5.448 -84.323 1.00 33.75 440 THR A O 1
ATOM 3349 N N . ALA A 1 441 ? 67.098 -5.266 -83.134 1.00 33.28 441 ALA A N 1
ATOM 3350 C CA . ALA A 1 441 ? 66.227 -4.333 -83.911 1.00 33.28 441 ALA A CA 1
ATOM 3351 C C . ALA A 1 441 ? 64.825 -4.221 -83.215 1.00 33.28 441 ALA A C 1
ATOM 3353 O O . ALA A 1 441 ? 64.210 -5.256 -82.999 1.00 33.28 441 ALA A O 1
ATOM 3354 N N . THR A 1 442 ? 64.334 -3.092 -82.652 1.00 32.53 442 THR A N 1
ATOM 3355 C CA . THR A 1 442 ? 63.826 -1.837 -83.294 1.00 32.53 442 THR A CA 1
ATOM 3356 C C . THR A 1 442 ? 62.446 -2.070 -83.962 1.00 32.53 442 THR A C 1
ATOM 3358 O O . THR A 1 442 ? 62.405 -2.870 -84.886 1.00 32.53 442 THR A O 1
ATOM 3361 N N . VAL A 1 443 ? 61.269 -1.514 -83.580 1.00 36.22 443 VAL A N 1
ATOM 3362 C CA . VAL A 1 443 ? 60.756 -0.205 -83.028 1.00 36.22 443 VAL A CA 1
ATOM 3363 C C . VAL A 1 443 ? 59.459 -0.405 -82.159 1.00 36.22 443 VAL A C 1
ATOM 3365 O O . VAL A 1 443 ? 58.943 -1.515 -82.197 1.00 36.22 443 VAL A O 1
ATOM 3368 N N . THR A 1 444 ? 58.756 0.534 -81.464 1.00 33.03 444 THR A N 1
ATOM 3369 C CA . THR A 1 444 ? 59.010 1.835 -80.752 1.00 33.03 444 THR A CA 1
ATOM 3370 C C . THR A 1 444 ? 57.721 2.344 -80.009 1.00 33.03 444 THR A C 1
ATOM 3372 O O . THR A 1 444 ? 56.615 2.064 -80.453 1.00 33.03 444 THR A O 1
ATOM 3375 N N . SER A 1 445 ? 57.880 3.119 -78.913 1.00 34.50 445 SER A N 1
ATOM 3376 C CA . SER A 1 445 ? 56.957 4.084 -78.220 1.00 34.50 445 SER A CA 1
ATOM 3377 C C . SER A 1 445 ? 55.553 3.707 -77.665 1.00 34.50 445 SER A C 1
ATOM 3379 O O . SER A 1 445 ? 54.532 3.910 -78.313 1.00 34.50 445 SER A O 1
ATOM 3381 N N . THR A 1 446 ? 55.511 3.354 -76.373 1.00 30.95 446 THR A N 1
ATOM 3382 C CA . THR A 1 446 ? 55.026 4.186 -75.231 1.00 30.95 446 THR A CA 1
ATOM 3383 C C . THR A 1 446 ? 53.855 5.188 -75.394 1.00 30.95 446 THR A C 1
ATOM 3385 O O . THR A 1 446 ? 54.022 6.215 -76.046 1.00 30.95 446 THR A O 1
ATOM 3388 N N . SER A 1 447 ? 52.779 5.049 -74.593 1.00 33.16 447 SER A N 1
ATOM 3389 C CA . SER A 1 447 ? 52.481 5.947 -73.435 1.00 33.16 447 SER A CA 1
ATOM 3390 C C . SER A 1 447 ? 51.155 5.645 -72.695 1.00 33.16 447 SER A C 1
ATOM 3392 O O . SER A 1 447 ? 50.178 5.207 -73.289 1.00 33.16 447 SER A O 1
ATOM 3394 N N . THR A 1 448 ? 51.145 5.928 -71.385 1.00 41.56 448 THR A N 1
ATOM 3395 C CA . THR A 1 448 ? 49.989 5.966 -70.453 1.00 41.56 448 THR A CA 1
ATOM 3396 C C . THR A 1 448 ? 50.252 7.154 -69.509 1.00 41.56 448 THR A C 1
ATOM 3398 O O . THR A 1 448 ? 51.428 7.349 -69.180 1.00 41.56 448 THR A O 1
ATOM 3401 N N . PRO A 1 449 ? 49.256 7.963 -69.079 1.00 43.66 449 PRO A N 1
ATOM 3402 C CA . PRO A 1 449 ? 48.544 7.615 -67.838 1.00 43.66 449 PRO A CA 1
ATOM 3403 C C . PRO A 1 449 ? 47.077 8.109 -67.696 1.00 43.66 449 PRO A C 1
ATOM 3405 O O . PRO A 1 449 ? 46.609 8.997 -68.400 1.00 43.66 449 PRO A O 1
ATOM 3408 N N . THR A 1 450 ? 46.405 7.512 -66.707 1.00 32.34 450 THR A N 1
ATOM 3409 C CA . THR A 1 450 ? 45.438 8.052 -65.719 1.00 32.34 450 THR A CA 1
ATOM 3410 C C . THR A 1 450 ? 44.802 9.440 -65.914 1.00 32.34 450 THR A C 1
ATOM 3412 O O . THR A 1 450 ? 45.489 10.444 -66.085 1.00 32.34 450 THR A O 1
ATOM 3415 N N . SER A 1 451 ? 43.487 9.520 -65.670 1.00 30.02 451 SER A N 1
ATOM 3416 C CA . SER A 1 451 ? 42.750 10.770 -65.415 1.00 30.02 451 SER A CA 1
ATOM 3417 C C . SER A 1 451 ? 42.249 10.833 -63.966 1.00 30.02 451 SER A C 1
ATOM 3419 O O . SER A 1 451 ? 41.557 9.923 -63.516 1.00 30.02 451 SER A O 1
ATOM 3421 N N . THR A 1 452 ? 42.560 11.920 -63.259 1.00 31.25 452 THR A N 1
ATOM 3422 C CA . THR A 1 452 ? 41.984 12.259 -61.944 1.00 31.25 452 THR A CA 1
ATOM 3423 C C . THR A 1 452 ? 40.852 13.265 -62.142 1.00 31.25 452 THR A C 1
ATOM 3425 O O . THR A 1 452 ? 41.010 14.189 -62.938 1.00 31.25 452 THR A O 1
ATOM 3428 N N . TRP A 1 453 ? 39.747 13.134 -61.404 1.00 32.06 453 TRP A N 1
ATOM 3429 C CA . TRP A 1 453 ? 38.664 14.125 -61.396 1.00 32.06 453 TRP A CA 1
ATOM 3430 C C . TRP A 1 453 ? 38.626 14.903 -60.079 1.00 32.06 453 TRP A C 1
ATOM 3432 O O . TRP A 1 453 ? 38.717 14.324 -58.999 1.00 32.06 453 TRP A O 1
ATOM 3442 N N . THR A 1 454 ? 38.491 16.223 -60.185 1.00 30.75 454 THR A N 1
ATOM 3443 C CA . THR A 1 454 ? 38.388 17.172 -59.067 1.00 30.75 454 THR A CA 1
ATOM 3444 C C . THR A 1 454 ? 36.960 17.688 -58.921 1.00 30.75 454 THR A C 1
ATOM 3446 O O . THR A 1 454 ? 36.294 17.949 -59.921 1.00 30.75 454 THR A O 1
ATOM 3449 N N . LEU A 1 455 ? 36.513 17.904 -57.682 1.00 34.53 455 LEU A N 1
ATOM 3450 C CA . LEU A 1 455 ? 35.255 18.600 -57.388 1.00 34.53 455 LEU A CA 1
ATOM 3451 C C . LEU A 1 455 ? 35.325 20.084 -57.785 1.00 34.53 455 LEU A C 1
ATOM 3453 O O . LEU A 1 455 ? 36.394 20.694 -57.784 1.00 34.53 455 LEU A O 1
ATOM 3457 N N . THR A 1 456 ? 34.174 20.688 -58.079 1.00 29.17 456 THR A N 1
ATOM 3458 C CA . THR A 1 456 ? 33.998 22.145 -58.199 1.00 29.17 456 THR A CA 1
ATOM 3459 C C . THR A 1 456 ? 32.545 22.494 -57.883 1.00 29.17 456 THR A C 1
ATOM 3461 O O . THR A 1 456 ? 31.638 21.957 -58.510 1.00 29.17 456 THR A O 1
ATOM 3464 N N . ASN A 1 457 ? 32.332 23.400 -56.925 1.00 36.53 457 ASN A N 1
ATOM 3465 C CA . ASN A 1 457 ? 31.014 23.932 -56.567 1.00 36.53 457 ASN A CA 1
ATOM 3466 C C . ASN A 1 457 ? 30.807 25.308 -57.213 1.00 36.53 457 ASN A C 1
ATOM 3468 O O . ASN A 1 457 ? 31.715 26.137 -57.212 1.00 36.53 457 ASN A O 1
ATOM 3472 N N . THR A 1 458 ? 29.602 25.584 -57.707 1.00 28.73 458 THR A N 1
ATOM 3473 C CA . THR A 1 458 ? 29.077 26.926 -58.034 1.00 28.73 458 THR A CA 1
ATOM 3474 C C . THR A 1 458 ? 27.542 26.817 -57.983 1.00 28.73 458 THR A C 1
ATOM 3476 O O . THR A 1 458 ? 27.023 25.790 -58.424 1.00 28.73 458 THR A O 1
ATOM 3479 N N . PRO A 1 459 ? 26.812 27.772 -57.375 1.00 34.75 459 PRO A N 1
ATOM 3480 C CA . PRO A 1 459 ? 25.428 27.547 -56.952 1.00 34.75 459 PRO A CA 1
ATOM 3481 C C . PRO A 1 459 ? 24.392 27.749 -58.067 1.00 34.75 459 PRO A C 1
ATOM 3483 O O . PRO A 1 459 ? 24.679 28.288 -59.133 1.00 34.75 459 PRO A O 1
ATOM 3486 N N . THR A 1 460 ? 23.156 27.349 -57.774 1.00 30.41 460 THR A N 1
ATOM 3487 C CA . THR A 1 460 ? 21.940 27.771 -58.482 1.00 30.41 460 THR A CA 1
ATOM 3488 C C . THR A 1 460 ? 21.016 28.409 -57.452 1.00 30.41 460 THR A C 1
ATOM 3490 O O . THR A 1 460 ? 20.753 27.801 -56.416 1.00 30.41 460 THR A O 1
ATOM 3493 N N . GLU A 1 461 ? 20.566 29.635 -57.706 1.00 32.12 461 GLU A N 1
ATOM 3494 C CA . GLU A 1 461 ? 19.581 30.313 -56.860 1.00 32.12 461 GLU A CA 1
ATOM 3495 C C . GLU A 1 461 ? 18.167 29.812 -57.179 1.00 32.12 461 GLU A C 1
ATOM 3497 O O . GLU A 1 461 ? 17.874 29.355 -58.286 1.00 32.12 461 GLU A O 1
ATOM 3502 N N . THR A 1 462 ? 17.268 29.887 -56.203 1.00 30.67 462 THR A N 1
ATOM 3503 C CA . THR A 1 462 ? 15.828 29.705 -56.402 1.00 30.67 462 THR A CA 1
ATOM 3504 C C . THR A 1 462 ? 15.123 30.604 -55.401 1.00 30.67 462 THR A C 1
ATOM 3506 O O . THR A 1 462 ? 15.285 30.439 -54.194 1.00 30.67 462 THR A O 1
ATOM 3509 N N . GLU A 1 463 ? 14.398 31.594 -55.912 1.00 33.44 463 GLU A N 1
ATOM 3510 C CA . GLU A 1 463 ? 13.603 32.510 -55.100 1.00 33.44 463 GLU A CA 1
ATOM 3511 C C . GLU A 1 463 ? 12.374 31.780 -54.542 1.00 33.44 463 GLU A C 1
ATOM 3513 O O . GLU A 1 463 ? 11.725 31.012 -55.252 1.00 33.44 463 GLU A O 1
ATOM 3518 N N . THR A 1 464 ? 12.038 32.055 -53.283 1.00 29.31 464 THR A N 1
ATOM 3519 C CA . THR A 1 464 ? 10.775 31.656 -52.650 1.00 29.31 464 THR A CA 1
ATOM 3520 C C . THR A 1 464 ? 10.330 32.823 -51.779 1.00 29.31 464 THR A C 1
ATOM 3522 O O . THR A 1 464 ? 11.082 33.252 -50.903 1.00 29.31 464 THR A O 1
ATOM 3525 N N . GLU A 1 465 ? 9.144 33.374 -52.037 1.00 33.19 465 GLU A N 1
ATOM 3526 C CA . GLU A 1 465 ? 8.635 34.526 -51.285 1.00 33.19 465 GLU A CA 1
ATOM 3527 C C . GLU A 1 465 ? 8.134 34.130 -49.889 1.00 33.19 465 GLU A C 1
ATOM 3529 O O . GLU A 1 465 ? 7.577 33.049 -49.690 1.00 33.19 465 GLU A O 1
ATOM 3534 N N . THR A 1 466 ? 8.303 35.036 -48.924 1.00 27.62 466 THR A N 1
ATOM 3535 C CA . THR A 1 466 ? 7.859 34.859 -47.536 1.00 27.62 466 THR A CA 1
ATOM 3536 C C . THR A 1 466 ? 6.490 35.514 -47.318 1.00 27.62 466 THR A C 1
ATOM 3538 O O . THR A 1 466 ? 6.427 36.744 -47.255 1.00 27.62 466 THR A O 1
ATOM 3541 N N . PRO A 1 467 ? 5.397 34.752 -47.127 1.00 31.14 467 PRO A N 1
ATOM 3542 C CA . PRO A 1 467 ? 4.154 35.305 -46.605 1.00 31.14 467 PRO A CA 1
ATOM 3543 C C . PRO A 1 467 ? 4.285 35.543 -45.092 1.00 31.14 467 PRO A C 1
ATOM 3545 O O . PRO A 1 467 ? 4.428 34.605 -44.308 1.00 31.14 467 PRO A O 1
ATOM 3548 N N . THR A 1 468 ? 4.239 36.805 -44.663 1.00 32.22 468 THR A N 1
ATOM 3549 C CA . THR A 1 468 ? 4.148 37.167 -43.239 1.00 32.22 468 THR A CA 1
ATOM 3550 C C . THR A 1 468 ? 2.683 37.227 -42.812 1.00 32.22 468 THR A C 1
ATOM 3552 O O . THR A 1 468 ? 2.050 38.277 -42.902 1.00 32.22 468 THR A O 1
ATOM 3555 N N . GLU A 1 469 ? 2.154 36.108 -42.323 1.00 34.03 469 GLU A N 1
ATOM 3556 C CA . GLU A 1 469 ? 0.859 36.071 -41.633 1.00 34.03 469 GLU A CA 1
ATOM 3557 C C . GLU A 1 469 ? 1.028 36.454 -40.154 1.00 34.03 469 GLU A C 1
ATOM 3559 O O . GLU A 1 469 ? 1.931 35.974 -39.466 1.00 34.03 469 GLU A O 1
ATOM 3564 N N . THR A 1 470 ? 0.163 37.344 -39.662 1.00 31.83 470 THR A N 1
ATOM 3565 C CA . THR A 1 470 ? 0.120 37.761 -38.249 1.00 31.83 470 THR A CA 1
ATOM 3566 C C . THR A 1 470 ? -0.977 36.967 -37.541 1.00 31.83 470 THR A C 1
ATOM 3568 O O . THR A 1 470 ? -2.098 36.948 -38.055 1.00 31.83 470 THR A O 1
ATOM 3571 N N . PRO A 1 471 ? -0.724 36.335 -36.377 1.00 32.16 471 PRO A N 1
ATOM 3572 C CA . PRO A 1 471 ? -1.750 35.554 -35.694 1.00 32.16 471 PRO A CA 1
ATOM 3573 C C . PRO A 1 471 ? -2.932 36.447 -35.302 1.00 32.16 471 PRO A C 1
ATOM 3575 O O . PRO A 1 471 ? -2.797 37.371 -34.501 1.00 32.16 471 PRO A O 1
ATOM 3578 N N . THR A 1 472 ? -4.093 36.158 -35.886 1.00 30.62 472 THR A N 1
ATOM 3579 C CA . THR A 1 472 ? -5.381 36.746 -35.512 1.00 30.62 472 THR A CA 1
ATOM 3580 C C . THR A 1 472 ? -6.122 35.738 -34.645 1.00 30.62 472 THR A C 1
ATOM 3582 O O . THR A 1 472 ? -6.273 34.582 -35.042 1.00 30.62 472 THR A O 1
ATOM 3585 N N . GLU A 1 473 ? -6.584 36.161 -33.468 1.00 33.59 473 GLU A N 1
ATOM 3586 C CA . GLU A 1 473 ? -7.365 35.302 -32.574 1.00 33.59 473 GLU A CA 1
ATOM 3587 C C . GLU A 1 473 ? -8.621 34.787 -33.286 1.00 33.59 473 GLU A C 1
ATOM 3589 O O . GLU A 1 473 ? -9.460 35.559 -33.751 1.00 33.59 473 GLU A O 1
ATOM 3594 N N . THR A 1 474 ? -8.749 33.464 -33.365 1.00 27.52 474 THR A N 1
ATOM 3595 C CA . THR A 1 474 ? -9.946 32.787 -33.868 1.00 27.52 474 THR A CA 1
ATOM 3596 C C . THR A 1 474 ? -10.595 32.073 -32.695 1.00 27.52 474 THR A C 1
ATOM 3598 O O . THR A 1 474 ? -9.972 31.216 -32.073 1.00 27.52 474 THR A O 1
ATOM 3601 N N . GLN A 1 475 ? -11.835 32.441 -32.373 1.00 31.39 475 GLN A N 1
ATOM 3602 C CA . GLN A 1 475 ? -12.603 31.766 -31.329 1.00 31.39 475 GLN A CA 1
ATOM 3603 C C . GLN A 1 475 ? -12.970 30.357 -31.809 1.00 31.39 475 GLN A C 1
ATOM 3605 O O . GLN A 1 475 ? -13.585 30.203 -32.864 1.00 31.39 475 GLN A O 1
ATOM 3610 N N . THR A 1 476 ? -12.603 29.337 -31.037 1.00 26.50 476 THR A N 1
ATOM 3611 C CA . THR A 1 476 ? -13.052 27.960 -31.271 1.00 26.50 476 THR A CA 1
ATOM 3612 C C . THR A 1 476 ? -14.459 27.802 -30.704 1.00 26.50 476 THR A C 1
ATOM 3614 O O . THR A 1 476 ? -14.658 27.965 -29.501 1.00 26.50 476 THR A O 1
ATOM 3617 N N . GLU A 1 477 ? -15.440 27.491 -31.553 1.00 29.81 477 GLU A N 1
ATOM 3618 C CA . GLU A 1 477 ? -16.811 27.223 -31.103 1.00 29.81 477 GLU A CA 1
ATOM 3619 C C . GLU A 1 477 ? -16.877 25.952 -30.240 1.00 29.81 477 GLU A C 1
ATOM 3621 O O . GLU A 1 477 ? -16.261 24.930 -30.553 1.00 29.81 477 GLU A O 1
ATOM 3626 N N . THR A 1 478 ? -17.649 26.003 -29.153 1.00 28.09 478 THR A N 1
ATOM 3627 C CA . THR A 1 478 ? -17.859 24.865 -28.250 1.00 28.09 478 THR A CA 1
ATOM 3628 C C . THR A 1 478 ? -18.617 23.735 -28.965 1.00 28.09 478 THR A C 1
ATOM 3630 O O . THR A 1 478 ? -19.728 23.969 -29.450 1.00 28.09 478 THR A O 1
ATOM 3633 N N . PRO A 1 479 ? -18.090 22.496 -29.015 1.00 27.92 479 PRO A N 1
ATOM 3634 C CA . PRO A 1 479 ? -18.808 21.375 -29.611 1.00 27.92 479 PRO A CA 1
ATOM 3635 C C . PRO A 1 479 ? -20.004 20.974 -28.736 1.00 27.92 479 PRO A C 1
ATOM 3637 O O . PRO A 1 479 ? -19.850 20.609 -27.573 1.00 27.92 479 PRO A O 1
ATOM 3640 N N . SER A 1 480 ? -21.210 21.012 -29.307 1.00 29.59 480 SER A N 1
ATOM 3641 C CA . SER A 1 480 ? -22.419 20.518 -28.637 1.00 29.59 480 SER A CA 1
ATOM 3642 C C . SER A 1 480 ? -22.485 18.988 -28.691 1.00 29.59 480 SER A C 1
ATOM 3644 O O . SER A 1 480 ? -22.468 18.392 -29.769 1.00 29.59 480 SER A O 1
ATOM 3646 N N . ILE A 1 481 ? -22.566 18.346 -27.524 1.00 31.55 481 ILE A N 1
ATOM 3647 C CA . ILE A 1 481 ? -22.656 16.885 -27.403 1.00 31.55 481 ILE A CA 1
ATOM 3648 C C . ILE A 1 481 ? -24.144 16.463 -27.424 1.00 31.55 481 ILE A C 1
ATOM 3650 O O . ILE A 1 481 ? -24.953 17.069 -26.717 1.00 31.55 481 ILE A O 1
ATOM 3654 N N . PRO A 1 482 ? -24.546 15.459 -28.230 1.00 27.27 482 PRO A N 1
ATOM 3655 C CA . PRO A 1 482 ? -25.908 14.920 -28.226 1.00 27.27 482 PRO A CA 1
ATOM 3656 C C . PRO A 1 482 ? -26.173 14.012 -27.003 1.00 27.27 482 PRO A C 1
ATOM 3658 O O . PRO A 1 482 ? -25.230 13.504 -26.401 1.00 27.27 482 PRO A O 1
ATOM 3661 N N . PRO A 1 483 ? -27.442 13.767 -26.627 1.00 30.80 483 PRO A N 1
ATOM 3662 C CA . PRO A 1 483 ? -27.782 12.970 -25.445 1.00 30.80 483 PRO A CA 1
ATOM 3663 C C . PRO A 1 483 ? -27.711 11.444 -25.669 1.00 30.80 483 PRO A C 1
ATOM 3665 O O . PRO A 1 483 ? -27.838 10.980 -26.803 1.00 30.80 483 PRO A O 1
ATOM 3668 N N . TYR A 1 484 ? -27.713 10.702 -24.545 1.00 29.36 484 TYR A N 1
ATOM 3669 C CA . TYR A 1 484 ? -27.873 9.232 -24.405 1.00 29.36 484 TYR A CA 1
ATOM 3670 C C . TYR A 1 484 ? -26.581 8.401 -24.630 1.00 29.36 484 TYR A C 1
ATOM 3672 O O . TYR A 1 484 ? -25.748 8.787 -25.440 1.00 29.36 484 TYR A O 1
ATOM 3680 N N . ASP A 1 485 ? -26.308 7.282 -23.936 1.00 24.34 485 ASP A N 1
ATOM 3681 C CA . ASP A 1 485 ? -27.127 6.402 -23.062 1.00 24.34 485 ASP A CA 1
ATOM 3682 C C . ASP A 1 485 ? -26.332 5.900 -21.816 1.00 24.34 485 ASP A C 1
ATOM 3684 O O . ASP A 1 485 ? -25.109 6.020 -21.770 1.00 24.34 485 ASP A O 1
ATOM 3688 N N . ARG A 1 486 ? -27.003 5.308 -20.812 1.00 38.66 486 ARG A N 1
ATOM 3689 C CA . ARG A 1 486 ? -26.411 4.672 -19.613 1.00 38.66 486 ARG A CA 1
ATOM 3690 C C . ARG A 1 486 ? -26.394 3.133 -19.706 1.00 38.66 486 ARG A C 1
ATOM 3692 O O . ARG A 1 486 ? -27.372 2.500 -19.317 1.00 38.66 486 ARG A O 1
ATOM 3699 N N . THR A 1 487 ? -25.246 2.527 -20.020 1.00 29.48 487 THR A N 1
ATOM 3700 C CA . THR A 1 487 ? -24.871 1.177 -19.526 1.00 29.48 487 THR A CA 1
ATOM 3701 C C . THR A 1 487 ? -23.352 1.006 -19.528 1.00 29.48 487 THR A C 1
ATOM 3703 O O . THR A 1 487 ? -22.741 1.113 -20.588 1.00 29.48 487 THR A O 1
ATOM 3706 N N . GLY A 1 488 ? -22.759 0.677 -18.379 1.00 24.69 488 GLY A N 1
ATOM 3707 C CA . GLY A 1 488 ? -21.330 0.376 -18.254 1.00 24.69 488 GLY A CA 1
ATOM 3708 C C . GLY A 1 488 ? -20.870 0.493 -16.804 1.00 24.69 488 GLY A C 1
ATOM 3709 O O . GLY A 1 488 ? -20.771 1.599 -16.282 1.00 24.69 488 GLY A O 1
ATOM 3710 N N . GLU A 1 489 ? -20.636 -0.641 -16.150 1.00 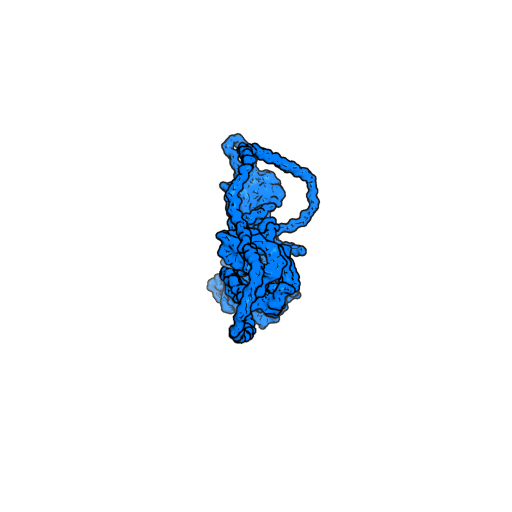32.81 489 GLU A N 1
ATOM 3711 C CA . GLU A 1 489 ? -20.039 -0.697 -14.811 1.00 32.81 489 GLU A CA 1
ATOM 3712 C C . GLU A 1 489 ? -18.510 -0.616 -14.931 1.00 32.81 489 GLU A C 1
ATOM 3714 O O . GLU A 1 489 ? -17.930 -1.147 -15.879 1.00 32.81 489 GLU A O 1
ATOM 3719 N N . GLY A 1 490 ? -17.855 0.046 -13.978 1.00 23.44 490 GLY A N 1
ATOM 3720 C CA . GLY A 1 490 ? -16.401 0.184 -13.946 1.00 23.44 490 GLY A CA 1
ATOM 3721 C C . GLY A 1 490 ? -15.939 0.729 -12.601 1.00 23.44 490 GLY A C 1
ATOM 3722 O O . GLY A 1 490 ? -16.303 1.841 -12.223 1.00 23.44 490 GLY A O 1
ATOM 3723 N N . PHE A 1 491 ? -15.161 -0.067 -11.872 1.00 24.36 491 PHE A N 1
ATOM 3724 C CA . PHE A 1 491 ? -14.558 0.338 -10.605 1.00 24.36 491 PHE A CA 1
ATOM 3725 C C . PHE A 1 491 ? -13.389 1.299 -10.858 1.00 24.36 491 PHE A C 1
ATOM 3727 O O . PHE A 1 491 ? -12.698 1.204 -11.873 1.00 24.36 491 PHE A O 1
ATOM 3734 N N . VAL A 1 492 ? -13.144 2.215 -9.921 1.00 24.75 492 VAL A N 1
ATOM 3735 C CA . VAL A 1 492 ? -11.944 3.059 -9.907 1.00 24.75 492 VAL A CA 1
ATOM 3736 C C . VAL A 1 492 ? -11.341 3.074 -8.510 1.00 24.75 492 VAL A C 1
ATOM 3738 O O . VAL A 1 492 ? -12.007 3.433 -7.541 1.00 24.75 492 VAL A O 1
ATOM 3741 N N . ASN A 1 493 ? -10.061 2.714 -8.422 1.00 24.80 493 ASN A N 1
ATOM 3742 C CA . ASN A 1 493 ? -9.282 2.886 -7.201 1.00 24.80 493 ASN A CA 1
ATOM 3743 C C . ASN A 1 493 ? -9.125 4.385 -6.903 1.00 24.80 493 ASN A C 1
ATOM 3745 O O . ASN A 1 493 ? -8.941 5.209 -7.809 1.00 24.80 493 ASN A O 1
ATOM 3749 N N . ALA A 1 494 ? -9.241 4.734 -5.624 1.00 26.27 494 ALA A N 1
ATOM 3750 C CA . ALA A 1 494 ? -9.310 6.111 -5.168 1.00 26.27 494 ALA A CA 1
ATOM 3751 C C . ALA A 1 494 ? -7.976 6.555 -4.556 1.00 26.27 494 ALA A C 1
ATOM 3753 O O . ALA A 1 494 ? -7.608 6.139 -3.460 1.00 26.27 494 ALA A O 1
ATOM 3754 N N . LEU A 1 495 ? -7.297 7.455 -5.263 1.00 32.31 495 LEU A N 1
ATOM 3755 C CA . LEU A 1 495 ? -6.375 8.424 -4.682 1.00 32.31 495 LEU A CA 1
ATOM 3756 C C . LEU A 1 495 ? -6.898 9.822 -5.041 1.00 32.31 495 LEU A C 1
ATOM 3758 O O . LEU A 1 495 ? -7.403 10.024 -6.149 1.00 32.31 495 LEU A O 1
ATOM 3762 N N . ASP A 1 496 ? -6.830 10.711 -4.050 1.00 29.41 496 ASP A N 1
ATOM 3763 C CA . ASP A 1 496 ? -7.087 12.157 -4.061 1.00 29.41 496 ASP A CA 1
ATOM 3764 C C . ASP A 1 496 ? -8.379 12.661 -4.735 1.00 29.41 496 ASP A C 1
ATOM 3766 O O . ASP A 1 496 ? -8.406 13.191 -5.848 1.00 29.41 496 ASP A O 1
ATOM 3770 N N . LEU A 1 497 ? -9.485 12.593 -3.981 1.00 33.34 497 LEU A N 1
ATOM 3771 C CA . LEU A 1 497 ? -10.713 13.312 -4.319 1.00 33.34 497 LEU A CA 1
ATOM 3772 C C . LEU A 1 497 ? -10.520 14.819 -4.072 1.00 33.34 497 LEU A C 1
ATOM 3774 O O . LEU A 1 497 ? -10.423 15.240 -2.917 1.00 33.34 497 LEU A O 1
ATOM 3778 N N . LEU A 1 498 ? -10.531 15.627 -5.135 1.00 33.81 498 LEU A N 1
ATOM 3779 C CA . LEU A 1 498 ? -10.743 17.072 -5.050 1.00 33.81 498 LEU A CA 1
ATOM 3780 C C . LEU A 1 498 ? -12.248 17.349 -5.222 1.00 33.81 498 LEU A C 1
ATOM 3782 O O . LEU A 1 498 ? -12.937 16.728 -6.032 1.00 33.81 498 LEU A O 1
ATOM 3786 N N . VAL A 1 499 ? -12.800 18.267 -4.436 1.00 34.94 499 VAL A N 1
ATOM 3787 C CA . VAL A 1 499 ? -14.248 18.523 -4.389 1.00 34.94 499 VAL A CA 1
ATOM 3788 C C . VAL A 1 499 ? -14.492 20.017 -4.528 1.00 34.94 499 VAL A C 1
ATOM 3790 O O . VAL A 1 499 ? -14.161 20.765 -3.614 1.00 34.94 499 VAL A O 1
ATOM 3793 N N . ILE A 1 500 ? -15.062 20.456 -5.654 1.00 34.09 500 ILE A N 1
ATOM 3794 C CA . ILE A 1 500 ? -15.262 21.878 -5.954 1.00 34.09 500 ILE A CA 1
ATOM 3795 C C . ILE A 1 500 ? -16.619 22.327 -5.407 1.00 34.09 500 ILE A C 1
ATOM 3797 O O . ILE A 1 500 ? -17.676 22.118 -5.999 1.00 34.09 500 ILE A O 1
ATOM 3801 N N . LEU A 1 501 ? -16.576 22.961 -4.246 1.00 32.41 501 LEU A N 1
ATOM 3802 C CA . LEU A 1 501 ? -17.718 23.566 -3.577 1.00 32.41 501 LEU A CA 1
ATOM 3803 C C . LEU A 1 501 ? -17.913 25.002 -4.095 1.00 32.41 501 LEU A C 1
ATOM 3805 O O . LEU A 1 501 ? -17.089 25.882 -3.846 1.00 32.41 501 LEU A O 1
ATOM 3809 N N . GLY A 1 502 ? -19.024 25.209 -4.799 1.00 30.78 502 GLY A N 1
ATOM 3810 C CA . GLY A 1 502 ? -19.717 26.486 -5.007 1.00 30.78 502 GLY A CA 1
ATOM 3811 C C . GLY A 1 502 ? -21.219 26.248 -4.761 1.00 30.78 502 GLY A C 1
ATOM 3812 O O . GLY A 1 502 ? -21.599 25.146 -4.385 1.00 30.78 502 GLY A O 1
ATOM 3813 N N . GLU A 1 503 ? -22.135 27.203 -4.895 1.00 28.33 503 GLU A N 1
ATOM 3814 C CA . GLU A 1 503 ? -22.011 28.661 -4.996 1.00 28.33 503 GLU A CA 1
ATOM 3815 C C . GLU A 1 503 ? -23.061 29.269 -4.043 1.00 28.33 503 GLU A C 1
ATOM 3817 O O . GLU A 1 503 ? -24.224 28.859 -4.046 1.00 28.33 503 GLU A O 1
ATOM 3822 N N . LYS A 1 504 ? -22.695 30.258 -3.215 1.00 34.66 504 LYS A N 1
ATOM 3823 C CA . LYS A 1 504 ? -23.626 30.833 -2.226 1.00 34.66 504 LYS A CA 1
ATOM 3824 C C . LYS A 1 504 ? -24.391 32.049 -2.757 1.00 34.66 504 LYS A C 1
ATOM 3826 O O . LYS A 1 504 ? -24.134 33.187 -2.361 1.00 34.66 504 LYS A O 1
ATOM 3831 N N . GLY A 1 505 ? -25.388 31.800 -3.602 1.00 28.59 505 GLY A N 1
ATOM 3832 C CA . GLY A 1 505 ? -26.285 32.830 -4.136 1.00 28.59 505 GLY A CA 1
ATOM 3833 C C . GLY A 1 505 ? -27.152 33.527 -3.071 1.00 28.59 505 GLY A C 1
ATOM 3834 O O . GLY A 1 505 ? -28.286 33.123 -2.818 1.00 28.59 505 GLY A O 1
ATOM 3835 N N . LEU A 1 506 ? -26.660 34.619 -2.472 1.00 32.47 506 LEU A N 1
ATOM 3836 C CA . LEU A 1 506 ? -27.453 35.504 -1.605 1.00 32.47 506 LEU A CA 1
ATOM 3837 C C . LEU A 1 506 ? -28.049 36.684 -2.386 1.00 32.47 506 LEU A C 1
ATOM 3839 O O . LEU A 1 506 ? -27.348 37.484 -2.999 1.00 32.47 506 LEU A O 1
ATOM 3843 N N . SER A 1 507 ? -29.371 36.837 -2.314 1.00 38.25 507 SER A N 1
ATOM 3844 C CA . SER A 1 507 ? -30.103 37.896 -3.011 1.00 38.25 507 SER A CA 1
ATOM 3845 C C . SER A 1 507 ? -29.980 39.268 -2.323 1.00 38.25 507 SER A C 1
ATOM 3847 O O . SER A 1 507 ? -30.602 39.475 -1.276 1.00 38.25 507 SER A O 1
ATOM 3849 N N . GLY A 1 508 ? -29.285 40.236 -2.936 1.00 33.97 508 GLY A N 1
ATOM 3850 C CA . GLY A 1 508 ? -29.398 41.653 -2.546 1.00 33.97 508 GLY A CA 1
ATOM 3851 C C . GLY A 1 508 ? -28.265 42.596 -2.981 1.00 33.97 508 GLY A C 1
ATOM 3852 O O . GLY A 1 508 ? -27.297 42.750 -2.252 1.00 33.97 508 GLY A O 1
ATOM 3853 N N . ASP A 1 509 ? -28.463 43.291 -4.107 1.00 35.94 509 ASP A N 1
ATOM 3854 C CA . ASP A 1 509 ? -27.860 44.579 -4.512 1.00 35.94 509 ASP A CA 1
ATOM 3855 C C . ASP A 1 509 ? -26.362 44.888 -4.215 1.00 35.94 509 ASP A C 1
ATOM 3857 O O . ASP A 1 509 ? -26.029 45.514 -3.208 1.00 35.94 509 ASP A O 1
ATOM 3861 N N . LEU A 1 510 ? -25.535 44.731 -5.267 1.00 29.17 510 LEU A N 1
ATOM 3862 C CA . LEU A 1 510 ? -24.275 45.468 -5.548 1.00 29.17 510 LEU A CA 1
ATOM 3863 C C . LEU A 1 510 ? -23.013 45.042 -4.727 1.00 29.17 510 LEU A C 1
ATOM 3865 O O . LEU A 1 510 ? -23.128 44.405 -3.688 1.00 29.17 510 LEU A O 1
ATOM 3869 N N . PRO A 1 511 ? -21.773 45.300 -5.210 1.00 43.03 511 PRO A N 1
ATOM 3870 C CA . PRO A 1 511 ? -21.169 44.398 -6.196 1.00 43.03 511 PRO A CA 1
ATOM 3871 C C . PRO A 1 511 ? -19.703 44.015 -5.892 1.00 43.03 511 PRO A C 1
ATOM 3873 O O . PRO A 1 511 ? -18.829 44.882 -5.788 1.00 43.03 511 PRO A O 1
ATOM 3876 N N . SER A 1 512 ? -19.404 42.716 -5.884 1.00 33.97 512 SER A N 1
ATOM 3877 C CA . SER A 1 512 ? -18.035 42.186 -5.957 1.00 33.97 512 SER A CA 1
ATOM 3878 C C . SER A 1 512 ? -18.047 40.793 -6.593 1.00 33.97 512 SER A C 1
ATOM 3880 O O . SER A 1 512 ? -18.102 39.787 -5.889 1.00 33.97 512 SER A O 1
ATOM 3882 N N . ASP A 1 513 ? -18.030 40.747 -7.927 1.00 36.81 513 ASP A N 1
ATOM 3883 C CA . ASP A 1 513 ? -18.080 39.500 -8.700 1.00 36.81 513 ASP A CA 1
ATOM 3884 C C . ASP A 1 513 ? -16.734 38.753 -8.652 1.00 36.81 513 ASP A C 1
ATOM 3886 O O . ASP A 1 513 ? -15.904 38.853 -9.556 1.00 36.81 513 ASP A O 1
ATOM 3890 N N . THR A 1 514 ? -16.531 37.988 -7.582 1.00 29.59 514 THR A N 1
ATOM 3891 C CA . THR A 1 514 ? -15.561 36.887 -7.506 1.00 29.59 514 THR A CA 1
ATOM 3892 C C . THR A 1 514 ? -16.242 35.705 -6.814 1.00 29.59 514 THR A C 1
ATOM 3894 O O . THR A 1 514 ? -16.369 35.746 -5.590 1.00 29.59 514 THR A O 1
ATOM 3897 N N . PRO A 1 515 ? -16.717 34.678 -7.546 1.00 33.44 515 PRO A N 1
ATOM 3898 C CA . PRO A 1 515 ? -17.216 33.462 -6.915 1.00 33.44 515 PRO A CA 1
ATOM 3899 C C . PRO A 1 515 ? -16.080 32.770 -6.149 1.00 33.44 515 PRO A C 1
ATOM 3901 O O . PRO A 1 515 ? -15.024 32.473 -6.710 1.00 33.44 515 PRO A O 1
ATOM 3904 N N . GLU A 1 516 ? -16.299 32.545 -4.855 1.00 33.69 516 GLU A N 1
ATOM 3905 C CA . GLU A 1 516 ? -15.403 31.780 -3.987 1.00 33.69 516 GLU A CA 1
ATOM 3906 C C . GLU A 1 516 ? -15.598 30.286 -4.284 1.00 33.69 516 GLU A C 1
ATOM 3908 O O . GLU A 1 516 ? -16.644 29.713 -3.976 1.00 33.69 516 GLU A O 1
ATOM 3913 N N . TYR A 1 517 ? -14.597 29.657 -4.902 1.00 35.62 517 TYR A N 1
ATOM 3914 C CA . TYR A 1 517 ? -14.549 28.206 -5.078 1.00 35.62 517 TYR A CA 1
ATOM 3915 C C . TYR A 1 517 ? -13.750 27.593 -3.926 1.00 35.62 517 TYR A C 1
ATOM 3917 O O . TYR A 1 517 ? -12.624 28.012 -3.656 1.00 35.62 517 TYR A O 1
ATOM 3925 N N . TYR A 1 518 ? -14.287 26.572 -3.265 1.00 34.03 518 TYR A N 1
ATOM 3926 C CA . TYR A 1 518 ? -13.576 25.835 -2.217 1.00 34.03 518 TYR A CA 1
ATOM 3927 C C . TYR A 1 518 ? -13.216 24.434 -2.717 1.00 34.03 518 TYR A C 1
ATOM 3929 O O . TYR A 1 518 ? -14.028 23.782 -3.367 1.00 34.03 518 TYR A O 1
ATOM 3937 N N . PHE A 1 519 ? -12.007 23.958 -2.419 1.00 35.78 519 PHE A N 1
ATOM 3938 C CA . PHE A 1 519 ? -11.523 22.627 -2.782 1.00 35.78 519 PHE A CA 1
ATOM 3939 C C . PHE A 1 519 ? -11.440 21.728 -1.544 1.00 35.78 519 PHE A C 1
ATOM 3941 O O . PHE A 1 519 ? -10.493 21.790 -0.759 1.00 35.78 519 PHE A O 1
ATOM 3948 N N . GLY A 1 520 ? -12.421 20.847 -1.372 1.00 34.19 520 GLY A N 1
ATOM 3949 C CA . GLY A 1 520 ? -12.329 19.760 -0.403 1.00 34.19 520 GLY A CA 1
ATOM 3950 C C . GLY A 1 520 ? -11.360 18.685 -0.882 1.00 34.19 520 GLY A C 1
ATOM 3951 O O . GLY A 1 520 ? -11.654 18.023 -1.871 1.00 34.19 520 GLY A O 1
ATOM 3952 N N . PHE A 1 521 ? -10.256 18.461 -0.168 1.00 30.47 521 PHE A N 1
ATOM 3953 C CA . PHE A 1 521 ? -9.576 17.168 -0.230 1.00 30.47 521 PHE A CA 1
ATOM 3954 C C . PHE A 1 521 ? -10.377 16.173 0.611 1.00 30.47 521 PHE A C 1
ATOM 3956 O O . PHE A 1 521 ? -10.545 16.372 1.818 1.00 30.47 521 PHE A O 1
ATOM 3963 N N . ALA A 1 522 ? -10.860 15.097 -0.007 1.00 29.66 522 ALA A N 1
ATOM 3964 C CA . ALA A 1 522 ? -11.401 13.956 0.720 1.00 29.66 522 ALA A CA 1
ATOM 3965 C C . ALA A 1 522 ? -10.556 12.713 0.434 1.00 29.66 522 ALA A C 1
ATOM 3967 O O . ALA A 1 522 ? -10.503 12.214 -0.689 1.00 29.66 522 ALA A O 1
ATOM 3968 N N . GLN A 1 523 ? -9.934 12.168 1.480 1.00 26.62 523 GLN A N 1
ATOM 3969 C CA . GLN A 1 523 ? -9.366 10.824 1.428 1.00 26.62 523 GLN A CA 1
ATOM 3970 C C . GLN A 1 523 ? -10.504 9.800 1.472 1.00 26.62 523 GLN A C 1
ATOM 3972 O O . GLN A 1 523 ? -10.802 9.215 2.512 1.00 26.62 523 GLN A O 1
ATOM 3977 N N . TYR A 1 524 ? -11.153 9.600 0.325 1.00 24.78 524 TYR A N 1
ATOM 3978 C CA . TYR A 1 524 ? -12.077 8.493 0.117 1.00 24.78 524 TYR A CA 1
ATOM 3979 C C . TYR A 1 524 ? -11.270 7.192 0.023 1.00 24.78 524 TYR A C 1
ATOM 3981 O O . TYR A 1 524 ? -10.889 6.751 -1.058 1.00 24.78 524 TYR A O 1
ATOM 3989 N N . TRP A 1 525 ? -10.969 6.597 1.178 1.00 23.28 525 TRP A N 1
ATOM 3990 C CA . TRP A 1 525 ? -10.403 5.253 1.253 1.00 23.28 525 TRP A CA 1
ATOM 3991 C C . TRP A 1 525 ? -11.392 4.253 0.650 1.00 23.28 525 TRP A C 1
ATOM 3993 O O . TRP A 1 525 ? -12.470 4.037 1.203 1.00 23.28 525 TRP A O 1
ATOM 4003 N N . ASN A 1 526 ? -11.007 3.620 -0.457 1.00 24.67 526 ASN A N 1
ATOM 4004 C CA . ASN A 1 526 ? -11.725 2.487 -1.028 1.00 24.67 526 ASN A CA 1
ATOM 4005 C C . ASN A 1 526 ? -10.788 1.274 -1.085 1.00 24.67 526 ASN A C 1
ATOM 4007 O O . ASN A 1 526 ? -10.134 1.028 -2.097 1.00 24.67 526 ASN A O 1
ATOM 4011 N N . ASP A 1 527 ? -10.699 0.553 0.034 1.00 28.61 527 ASP A N 1
ATOM 4012 C CA . ASP A 1 527 ? -10.064 -0.765 0.087 1.00 28.61 527 ASP A CA 1
ATOM 4013 C C . ASP A 1 527 ? -10.905 -1.796 -0.706 1.00 28.61 527 ASP A C 1
ATOM 4015 O O . ASP A 1 527 ? -12.131 -1.791 -0.626 1.00 28.61 527 ASP A O 1
ATOM 4019 N N . GLN A 1 528 ? -10.212 -2.755 -1.336 1.00 29.73 528 GLN A N 1
ATOM 4020 C CA . GLN A 1 528 ? -10.686 -4.058 -1.854 1.00 29.73 528 GLN A CA 1
ATOM 4021 C C . GLN A 1 528 ? -11.162 -4.205 -3.327 1.00 29.73 528 GLN A C 1
ATOM 4023 O O . GLN A 1 528 ? -12.320 -3.982 -3.663 1.00 29.73 528 GLN A O 1
ATOM 4028 N N . VAL A 1 529 ? -10.275 -4.861 -4.100 1.00 26.53 529 VAL A N 1
ATOM 4029 C CA . VAL A 1 529 ? -10.502 -6.134 -4.839 1.00 26.53 529 VAL A CA 1
ATOM 4030 C C . VAL A 1 529 ? -11.193 -6.117 -6.223 1.00 26.53 529 VAL A C 1
ATOM 4032 O O . VAL A 1 529 ? -12.387 -5.866 -6.367 1.00 26.53 529 VAL A O 1
ATOM 4035 N N . ASN A 1 530 ? -10.410 -6.549 -7.225 1.00 28.28 530 ASN A N 1
ATOM 4036 C CA . ASN A 1 530 ? -10.816 -7.035 -8.555 1.00 28.28 530 ASN A CA 1
ATOM 4037 C C . ASN A 1 530 ? -11.548 -8.397 -8.505 1.00 28.28 530 ASN A C 1
ATOM 4039 O O . ASN A 1 530 ? -11.307 -9.196 -7.597 1.00 28.28 530 ASN A O 1
ATOM 4043 N N . PRO A 1 531 ? -12.319 -8.738 -9.550 1.00 30.45 531 PRO A N 1
ATOM 4044 C CA . PRO A 1 531 ? -12.345 -10.070 -10.154 1.00 30.45 531 PRO A CA 1
ATOM 4045 C C . PRO A 1 531 ? -11.320 -10.228 -11.298 1.00 30.45 531 PRO A C 1
ATOM 4047 O O . PRO A 1 531 ? -11.143 -9.261 -12.074 1.00 30.45 531 PRO A O 1
#

Secondary structure (DSSP, 8-state):
-EEEESSPPPHHHHHHHHTT----SSEEEEE-----SSSEE-BSSTT---EE--S--------SSEEEEESSSTTGGGEEEE-HHHHTTT-SEEEEEEEEEE-HHHHHH--EEEEEEEESSEEEEEETTEEEEEES--SS--TTPPPSS---HHHHTS-EEEE-GGGGGG--SEEEEEEEEEE-S-TT-SEEEEEEEEEEE----SSS--TT-EE--S----SS-EEEEE-BEETTEEPP-EEEEE--S-HHHHEEEEEEESS-SSS----EEEEEE-SSS-EE-TT-EEEESSBEE--S-EE-TT-EEEEES-HHHHHHHH-TTS-EEEE-BS---TT--EEEEE-TTS-EEEEEE--TTS-TTTSSSS--EEES-TT-S-GGGGG-GGGEEE-SSTT--TTS-SS-S------PPP------------PPPPP---------------------------------PPPPP-PPPPPPPPP-------------EEEEE-------S--------EEEEE---------

Sequence (531 aa):
DVRIYNRALTPAEVMNLANRVDVPTGLTAHWKLDETSGTTAADSTANGHDGTLLGDPQWVVPTRGGVGYHDTGTFYPTIATNVDAEMRGVNASTYIRVPFTVGANDLSNFQFLNLKTRYDAGFVAYLNGQKVAEAAVPATPEWNSNASEERQDDKAILYRHHDLTTSIGSLVAGNNLLAIQGLNSASDDEDFLLSAELVAWDIHPDDEISPNAMEYSGPSNLTESSQVLARVLDVEEWSPLEKATFAVGPVTESLRITEVHYHPLSATDAEFIEVKNIGSEKIELNLVRFSNGIDFTFPSFSLAPGELAVVVADLAIFESVYGMGINVAGEYEGRLANNGERIRLEDALGATVLDFEFSDNWHPSTDGGNRSLTLLDPTNPDTARWNLKSSWVPSSVEGGTPGEDDLGPFETPTPTETPTVTPTPTPSDTPTATVTSTPTATVTSTSTPTSTWTLTNTPTETETETPTETPTETQTETPSIPPYDRTGEGFVNALDLLVILGEKGLSGDLPSDTPEYYFGFAQYWNDQVNP

Radius of gyration: 37.88 Å; Cα contacts (8 Å, |Δi|>4): 997; chains: 1; bounding box: 107×71×134 Å

Nearest PDB structures (foldseek):
  3oba-assembly1_B  TM=3.226E-01  e=1.426E-04  Kluyveromyces lactis
  5n6u-assembly2_D  TM=2.450E-01  e=1.045E-05  Dictyoglomus thermophilum H-6-12
  6x1q-assembly1_A  TM=3.097E-01  e=2.780E-04  Escherichia coli K-12